Protein AF-A0A358FYM3-F1 (afdb_monomer_lite)

Radius of gyration: 35.5 Å; chains: 1; bounding box: 99×94×109 Å

Structure (mmCIF, N/CA/C/O backbone):
data_AF-A0A358FYM3-F1
#
_entry.id   AF-A0A358FYM3-F1
#
loop_
_atom_site.group_PDB
_atom_site.id
_atom_site.type_symbol
_atom_site.label_atom_id
_atom_site.label_alt_id
_atom_site.label_comp_id
_atom_site.label_asym_id
_atom_site.label_entity_id
_atom_site.label_seq_id
_atom_site.pdbx_PDB_ins_code
_atom_site.Cartn_x
_atom_site.Cartn_y
_atom_site.Cartn_z
_atom_site.occupancy
_atom_site.B_iso_or_equiv
_atom_site.auth_seq_id
_atom_site.auth_comp_id
_atom_site.auth_asym_id
_atom_site.auth_atom_id
_atom_site.pdbx_PDB_model_num
ATOM 1 N N . MET A 1 1 ? -24.409 -6.617 -35.698 1.00 30.80 1 MET A N 1
ATOM 2 C CA . MET A 1 1 ? -23.939 -7.526 -34.633 1.00 30.80 1 MET A CA 1
ATOM 3 C C . MET A 1 1 ? -22.975 -6.727 -33.771 1.00 30.80 1 MET A C 1
ATOM 5 O O . MET A 1 1 ? -22.133 -6.076 -34.364 1.00 30.80 1 MET A O 1
ATOM 9 N N . SER A 1 2 ? -23.071 -6.666 -32.446 1.00 36.19 2 SER A N 1
ATOM 10 C CA . SER A 1 2 ? -24.222 -6.951 -31.576 1.00 36.19 2 SER A CA 1
ATOM 11 C C . SER A 1 2 ? -24.085 -6.093 -30.313 1.00 36.19 2 SER A C 1
ATOM 13 O O . SER A 1 2 ? -23.016 -6.049 -29.724 1.00 36.19 2 SER A O 1
ATOM 15 N N . ASN A 1 3 ? -25.161 -5.423 -29.913 1.00 35.38 3 ASN A N 1
ATOM 16 C CA . ASN A 1 3 ? -25.304 -4.689 -28.651 1.00 35.38 3 ASN A CA 1
ATOM 17 C C . ASN A 1 3 ? -26.752 -4.978 -28.196 1.00 35.38 3 ASN A C 1
ATOM 19 O O . ASN A 1 3 ? -27.624 -5.072 -29.071 1.00 35.38 3 ASN A O 1
ATOM 23 N N . PRO A 1 4 ? -27.021 -5.213 -26.900 1.00 49.00 4 PRO A N 1
ATOM 24 C CA . PRO A 1 4 ? -27.284 -4.060 -26.042 1.00 49.00 4 PRO A CA 1
ATOM 25 C C . PRO A 1 4 ? -26.692 -4.152 -24.624 1.00 49.00 4 PRO A C 1
ATOM 27 O O . PRO A 1 4 ? -26.399 -5.223 -24.096 1.00 49.00 4 PRO A O 1
ATOM 30 N N . LYS A 1 5 ? -26.643 -2.983 -23.980 1.00 38.91 5 LYS A N 1
ATOM 31 C CA . LYS A 1 5 ? -26.497 -2.802 -22.532 1.00 38.91 5 LYS A CA 1
ATOM 32 C C . LYS A 1 5 ? -27.644 -3.461 -21.746 1.00 38.91 5 LYS A C 1
ATOM 34 O O . LYS A 1 5 ? -28.793 -3.379 -22.174 1.00 38.91 5 LYS A O 1
ATOM 39 N N . GLY A 1 6 ? -27.335 -3.870 -20.514 1.00 27.64 6 GLY A N 1
ATOM 40 C CA . GLY A 1 6 ? -28.146 -3.515 -19.342 1.00 27.64 6 GLY A CA 1
ATOM 41 C C . GLY A 1 6 ? -29.123 -4.555 -18.784 1.00 27.64 6 GLY A C 1
ATOM 42 O O . GLY A 1 6 ? -30.042 -5.000 -19.463 1.00 27.64 6 GLY A O 1
ATOM 43 N N . TRP A 1 7 ? -28.996 -4.804 -17.478 1.00 25.86 7 TRP A N 1
ATOM 44 C CA . TRP A 1 7 ? -30.126 -5.082 -16.587 1.00 25.86 7 TRP A CA 1
ATOM 45 C C . TRP A 1 7 ? -29.797 -4.542 -15.188 1.00 25.86 7 TRP A C 1
ATOM 47 O O . TRP A 1 7 ? -28.718 -4.812 -14.669 1.00 25.86 7 TRP A O 1
ATOM 57 N N . PHE A 1 8 ? -30.719 -3.791 -14.586 1.00 32.44 8 PHE A N 1
ATOM 58 C CA . PHE A 1 8 ? -30.682 -3.395 -13.175 1.00 32.44 8 PHE A CA 1
ATOM 59 C C . PHE A 1 8 ? -31.983 -3.871 -12.506 1.00 32.44 8 PHE A C 1
ATOM 61 O O . PHE A 1 8 ? -33.052 -3.725 -13.097 1.00 32.44 8 PHE A O 1
ATOM 68 N N . ASP A 1 9 ? -31.865 -4.386 -11.280 1.00 34.84 9 ASP A N 1
ATOM 69 C CA . ASP A 1 9 ? -32.939 -4.567 -10.282 1.00 34.84 9 ASP A CA 1
ATOM 70 C C . ASP A 1 9 ? -34.066 -5.623 -10.529 1.00 34.84 9 ASP A C 1
ATOM 72 O O . ASP A 1 9 ? -34.108 -6.332 -11.535 1.00 34.84 9 ASP A O 1
ATOM 76 N N . GLU A 1 10 ? -34.954 -5.719 -9.526 1.00 30.50 10 GLU A N 1
ATOM 77 C CA . GLU A 1 10 ? -36.099 -6.609 -9.251 1.00 30.50 10 GLU A CA 1
ATOM 78 C C . GLU A 1 10 ? -35.849 -7.931 -8.480 1.00 30.50 10 GLU A C 1
ATOM 80 O O . GLU A 1 10 ? -35.947 -9.051 -8.986 1.00 30.50 10 GLU A O 1
ATOM 85 N N . ARG A 1 11 ? -35.747 -7.798 -7.147 1.00 37.19 11 ARG A N 1
ATOM 86 C CA . ARG A 1 11 ? -36.521 -8.646 -6.201 1.00 37.19 11 ARG A CA 1
ATOM 87 C C . ARG A 1 11 ? -37.848 -7.919 -5.861 1.00 37.19 11 ARG A C 1
ATOM 89 O O . ARG A 1 11 ? -37.883 -6.707 -6.044 1.00 37.19 11 ARG A O 1
ATOM 96 N N . PRO A 1 12 ? -38.911 -8.557 -5.302 1.00 52.78 12 PRO A N 1
ATOM 97 C CA . PRO A 1 12 ? -39.004 -9.927 -4.773 1.00 52.78 12 PRO A CA 1
ATOM 98 C C . PRO A 1 12 ? -40.265 -10.722 -5.204 1.00 52.78 12 PRO A C 1
ATOM 100 O O . PRO A 1 12 ? -41.272 -10.154 -5.622 1.00 52.78 12 PRO A O 1
ATOM 103 N N . LYS A 1 13 ? -40.305 -12.035 -4.913 1.00 33.34 13 LYS A N 1
ATOM 104 C CA . LYS A 1 13 ? -41.575 -12.764 -4.689 1.00 33.34 13 LYS A CA 1
ATOM 105 C C . LYS A 1 13 ? -41.506 -13.673 -3.460 1.00 33.34 13 LYS A C 1
ATOM 107 O O . LYS A 1 13 ? -40.525 -14.374 -3.243 1.00 33.34 13 LYS A O 1
ATOM 112 N N . ARG A 1 14 ? -42.573 -13.632 -2.655 1.00 35.66 14 ARG A N 1
ATOM 113 C CA . ARG A 1 14 ? -42.884 -14.611 -1.601 1.00 35.66 14 ARG A CA 1
ATOM 114 C C . ARG A 1 14 ? -43.672 -15.761 -2.221 1.00 35.66 14 ARG A C 1
ATOM 116 O O . ARG A 1 14 ? -44.516 -15.496 -3.071 1.00 35.66 14 ARG A O 1
ATOM 123 N N . ASP A 1 15 ? -43.518 -16.963 -1.678 1.00 43.34 15 ASP A N 1
ATOM 124 C CA . ASP A 1 15 ? -44.561 -17.990 -1.744 1.00 43.34 15 ASP A CA 1
ATOM 125 C C . ASP A 1 15 ? -44.770 -18.639 -0.361 1.00 43.34 15 ASP A C 1
ATOM 127 O O . ASP A 1 15 ? -43.972 -18.408 0.553 1.00 43.34 15 ASP A O 1
ATOM 131 N N . LEU A 1 16 ? -45.900 -19.323 -0.144 1.00 33.16 16 LEU A N 1
ATOM 132 C CA . LEU A 1 16 ? -46.475 -19.482 1.205 1.00 33.16 16 LEU A CA 1
ATOM 133 C C . LEU A 1 16 ? -47.221 -20.821 1.426 1.00 33.16 16 LEU A C 1
ATOM 135 O O . LEU A 1 16 ? -47.953 -21.254 0.542 1.00 33.16 16 LEU A O 1
ATOM 139 N N . ARG A 1 17 ? -47.213 -21.329 2.684 1.00 35.62 17 ARG A N 1
ATOM 140 C CA . ARG A 1 17 ? -48.027 -22.461 3.245 1.00 35.62 17 ARG A CA 1
ATOM 141 C C . ARG A 1 17 ? -47.489 -23.872 2.900 1.00 35.62 17 ARG A C 1
ATOM 143 O O . ARG A 1 17 ? -46.867 -24.022 1.862 1.00 35.62 17 ARG A O 1
ATOM 150 N N . LEU A 1 18 ? -47.686 -24.967 3.662 1.00 31.86 18 LEU A N 1
ATOM 151 C CA . LEU A 1 18 ? -48.209 -25.319 5.020 1.00 31.86 18 LEU A CA 1
ATOM 152 C C . LEU A 1 18 ? -47.630 -26.738 5.354 1.00 31.86 18 LEU A C 1
ATOM 154 O O . LEU A 1 18 ? -47.221 -27.411 4.414 1.00 31.86 18 LEU A O 1
ATOM 158 N N . LEU A 1 19 ? -47.562 -27.354 6.548 1.00 29.50 19 LEU A N 1
ATOM 159 C CA . LEU A 1 19 ? -47.972 -27.145 7.960 1.00 29.50 19 LEU A CA 1
ATOM 160 C C . LEU A 1 19 ? -46.697 -27.050 8.859 1.00 29.50 19 LEU A C 1
ATOM 162 O O . LEU A 1 19 ? -45.603 -27.193 8.329 1.00 29.50 19 LEU A O 1
ATOM 166 N N . ALA A 1 20 ? -46.647 -26.725 10.164 1.00 31.91 20 ALA A N 1
ATOM 167 C CA . ALA A 1 20 ? -47.512 -26.790 11.364 1.00 31.91 20 ALA A CA 1
ATOM 168 C C . ALA A 1 20 ? -47.531 -28.128 12.153 1.00 31.91 20 ALA A C 1
ATOM 170 O O . ALA A 1 20 ? -48.030 -29.120 11.640 1.00 31.91 20 ALA A O 1
ATOM 171 N N . PHE A 1 21 ? -47.096 -28.111 13.431 1.00 29.67 21 PHE A N 1
ATOM 172 C CA . PHE A 1 21 ? -47.826 -28.684 14.589 1.00 29.67 21 PHE A CA 1
ATOM 173 C C . PHE A 1 21 ? -47.226 -28.261 15.963 1.00 29.67 21 PHE A C 1
ATOM 175 O O . PHE A 1 21 ? -46.035 -28.428 16.174 1.00 29.67 21 PHE A O 1
ATOM 182 N N . VAL A 1 22 ? -48.088 -27.736 16.859 1.00 30.08 22 VAL A N 1
ATOM 183 C CA . VAL A 1 22 ? -48.041 -27.637 18.356 1.00 30.08 22 VAL A CA 1
ATOM 184 C C . VAL A 1 22 ? -46.694 -27.289 19.052 1.00 30.08 22 VAL A C 1
ATOM 186 O O . VAL A 1 22 ? -45.746 -28.053 18.974 1.00 30.08 22 VAL A O 1
ATOM 189 N N . LEU A 1 23 ? -46.483 -26.155 19.747 1.00 31.61 23 LEU A N 1
ATOM 190 C CA . LEU A 1 23 ? -47.230 -25.421 20.805 1.00 31.61 23 LEU A CA 1
ATOM 191 C C . LEU A 1 23 ? -47.024 -25.978 22.239 1.00 31.61 23 LEU A C 1
ATOM 193 O O . LEU A 1 23 ? -47.677 -26.928 22.656 1.00 31.61 23 LEU A O 1
ATOM 197 N N . ALA A 1 24 ? -46.197 -25.286 23.031 1.00 31.64 24 ALA A N 1
ATOM 198 C CA . ALA A 1 24 ? -46.262 -25.262 24.494 1.00 31.64 24 ALA A CA 1
ATOM 199 C C . ALA A 1 24 ? -45.866 -23.858 24.984 1.00 31.64 24 ALA A C 1
ATOM 201 O O . ALA A 1 24 ? -44.855 -23.317 24.546 1.00 31.64 24 ALA A O 1
ATOM 202 N N . ALA A 1 25 ? -46.665 -23.260 25.867 1.00 33.50 25 ALA A N 1
ATOM 203 C CA . ALA A 1 25 ? -46.409 -21.943 26.450 1.00 33.50 25 ALA A CA 1
ATOM 204 C C . ALA A 1 25 ? -46.543 -22.019 27.973 1.00 33.50 25 ALA A C 1
ATOM 206 O O . ALA A 1 25 ? -47.394 -22.758 28.462 1.00 33.50 25 ALA A O 1
ATOM 207 N N . SER A 1 26 ? -45.757 -21.219 28.697 1.00 32.78 26 SER A N 1
ATOM 208 C CA . SER A 1 26 ? -46.007 -20.874 30.101 1.00 32.78 26 SER A CA 1
ATOM 209 C C . SER A 1 26 ? -45.339 -19.547 30.446 1.00 32.78 26 SER A C 1
ATOM 211 O O . SER A 1 26 ? -44.135 -19.387 30.267 1.00 32.78 26 SER A O 1
ATOM 213 N N . VAL A 1 27 ? -46.130 -18.614 30.972 1.00 36.47 27 VAL A N 1
ATOM 214 C CA . VAL A 1 27 ? -45.660 -17.389 31.630 1.00 36.47 27 VAL A CA 1
ATOM 215 C C . VAL A 1 27 ? -45.676 -17.632 33.136 1.00 36.47 27 VAL A C 1
ATOM 217 O O . VAL A 1 27 ? -46.660 -18.156 33.652 1.00 36.47 27 VAL A O 1
ATOM 220 N N . MET A 1 28 ? -44.637 -17.192 33.842 1.00 36.47 28 MET A N 1
ATOM 221 C CA . MET A 1 28 ? -44.689 -16.907 35.278 1.00 36.47 28 MET A CA 1
ATOM 222 C C . MET A 1 28 ? -43.895 -15.635 35.567 1.00 36.47 28 MET A C 1
ATOM 224 O O . MET A 1 28 ? -42.913 -15.345 34.886 1.00 36.47 28 MET A O 1
ATOM 228 N N . ALA A 1 29 ? -44.333 -14.876 36.568 1.00 35.59 29 ALA A N 1
ATOM 229 C CA . ALA A 1 29 ? -43.731 -13.611 36.969 1.00 35.59 29 ALA A CA 1
ATOM 230 C C . ALA A 1 29 ? -43.647 -13.508 38.499 1.00 35.59 29 ALA A C 1
ATOM 232 O O . ALA A 1 29 ? -44.430 -14.143 39.200 1.00 35.59 29 ALA A O 1
ATOM 233 N N . ALA A 1 30 ? -42.747 -12.635 38.963 1.00 34.44 30 ALA A N 1
ATOM 234 C CA . ALA A 1 30 ? -42.603 -12.121 40.329 1.00 34.44 30 ALA A CA 1
ATOM 235 C C . ALA A 1 30 ? -42.284 -13.115 41.468 1.00 34.44 30 ALA A C 1
ATOM 237 O O . ALA A 1 30 ? -43.064 -14.006 41.794 1.00 34.44 30 ALA A O 1
ATOM 238 N N . SER A 1 31 ? -41.211 -12.817 42.212 1.00 34.34 31 SER A N 1
ATOM 239 C CA . SER A 1 31 ? -41.289 -12.495 43.653 1.00 34.34 31 SER A CA 1
ATOM 240 C C . SER A 1 31 ? -39.957 -11.937 44.179 1.00 34.34 31 SER A C 1
ATOM 242 O O . SER A 1 31 ? -38.897 -12.230 43.632 1.00 34.34 31 SER A O 1
ATOM 244 N N . CYS A 1 32 ? -40.019 -11.133 45.243 1.00 30.45 32 CYS A N 1
ATOM 245 C CA . CYS A 1 32 ? -38.862 -10.561 45.944 1.00 30.45 32 CYS A CA 1
ATOM 246 C C . CYS A 1 32 ? -38.444 -11.427 47.150 1.00 30.45 32 CYS A C 1
ATOM 248 O O . CYS A 1 32 ? -39.310 -12.036 47.772 1.00 30.45 32 CYS A O 1
ATOM 250 N N . SER A 1 33 ? -37.155 -11.429 47.525 1.00 34.53 33 SER A N 1
ATOM 251 C CA . SER A 1 33 ? -36.652 -10.735 48.738 1.00 34.53 33 SER A CA 1
ATOM 252 C C . SER A 1 33 ? -35.224 -11.146 49.144 1.00 34.53 33 SER A C 1
ATOM 254 O O . SER A 1 33 ? -34.890 -12.321 49.230 1.00 34.53 33 SER A O 1
ATOM 256 N N . GLU A 1 34 ? -34.416 -10.124 49.436 1.00 37.81 34 GLU A N 1
ATOM 257 C CA . GLU A 1 34 ? -33.497 -9.965 50.583 1.00 37.81 34 GLU A CA 1
ATOM 258 C C . GLU A 1 34 ? -32.905 -11.203 51.306 1.00 37.81 34 GLU A C 1
ATOM 260 O O . GLU A 1 34 ? -33.630 -11.961 51.951 1.00 37.81 34 GLU A O 1
ATOM 265 N N . ARG A 1 35 ? -31.570 -11.207 51.498 1.00 36.28 35 ARG A N 1
ATOM 266 C CA . ARG A 1 35 ? -30.965 -10.776 52.789 1.00 36.28 35 ARG A CA 1
ATOM 267 C C . ARG A 1 35 ? -29.431 -10.645 52.780 1.00 36.28 35 ARG A C 1
ATOM 269 O O . ARG A 1 35 ? -28.745 -11.287 51.996 1.00 36.28 35 ARG A O 1
ATOM 276 N N . LEU A 1 36 ? -28.927 -9.815 53.703 1.00 38.59 36 LEU A N 1
ATOM 277 C CA . LEU A 1 36 ? -27.508 -9.655 54.070 1.00 38.59 36 LEU A CA 1
ATOM 278 C C . LEU A 1 36 ? -27.075 -10.733 55.099 1.00 38.59 36 LEU A C 1
ATOM 280 O O . LEU A 1 36 ? -27.934 -11.435 55.646 1.00 38.59 36 LEU A O 1
ATOM 284 N N . PRO A 1 37 ? -25.765 -10.856 55.394 1.00 52.28 37 PRO A N 1
ATOM 285 C CA . PRO A 1 37 ? -25.181 -10.087 56.516 1.00 52.28 37 PRO A CA 1
ATOM 286 C C . PRO A 1 37 ? -23.856 -9.363 56.154 1.00 52.28 37 PRO A C 1
ATOM 288 O O . PRO A 1 37 ? -23.340 -9.588 55.066 1.00 52.28 37 PRO A O 1
ATOM 291 N N . THR A 1 38 ? -23.133 -8.615 57.009 1.00 34.53 38 THR A N 1
ATOM 292 C CA . THR A 1 38 ? -23.413 -7.591 58.059 1.00 34.53 38 THR A CA 1
ATOM 293 C C . THR A 1 38 ? -22.088 -7.314 58.807 1.00 34.53 38 THR A C 1
ATOM 295 O O . THR A 1 38 ? -21.634 -8.198 59.527 1.00 34.53 38 THR A O 1
ATOM 298 N N . SER A 1 39 ? -21.504 -6.110 58.689 1.00 37.41 39 SER A N 1
ATOM 299 C CA . SER A 1 39 ? -20.574 -5.450 59.652 1.00 37.41 39 SER A CA 1
ATOM 300 C C . SER A 1 39 ? -20.305 -4.017 59.127 1.00 37.41 39 SER A C 1
ATOM 302 O O . SER A 1 39 ? -20.027 -3.904 57.939 1.00 37.41 39 SER A O 1
ATOM 304 N N . THR A 1 40 ? -20.554 -2.872 59.791 1.00 35.53 40 THR A N 1
ATOM 305 C CA . THR A 1 40 ? -19.932 -2.259 61.005 1.00 35.53 40 THR A CA 1
ATOM 306 C C . THR A 1 40 ? -18.398 -2.212 60.953 1.00 35.53 40 THR A C 1
ATOM 308 O O . THR A 1 40 ? -17.797 -3.236 60.648 1.00 35.53 40 THR A O 1
ATOM 311 N N . GLU A 1 41 ? -17.687 -1.105 61.216 1.00 38.75 41 GLU A N 1
ATOM 312 C CA . GLU A 1 41 ? -17.980 0.224 61.836 1.00 38.75 41 GLU A CA 1
ATOM 313 C C . GLU A 1 41 ? -17.889 1.393 60.790 1.00 38.75 41 GLU A C 1
ATOM 315 O O . GLU A 1 41 ? -17.578 1.116 59.638 1.00 38.75 41 GLU A O 1
ATOM 320 N N . GLN A 1 42 ? -18.260 2.684 60.955 1.00 32.59 42 GLN A N 1
ATOM 321 C CA . GLN A 1 42 ? -18.373 3.640 62.093 1.00 32.59 42 GLN A CA 1
ATOM 322 C C . GLN A 1 42 ? -16.987 4.178 62.566 1.00 32.59 42 GLN A C 1
ATOM 324 O O . GLN A 1 42 ? -16.026 3.426 62.514 1.00 32.59 42 GLN A O 1
ATOM 329 N N . VAL A 1 43 ? -16.736 5.433 62.997 1.00 33.91 43 VAL A N 1
ATOM 330 C CA . VAL A 1 43 ? -17.427 6.765 63.026 1.00 33.91 43 VAL A CA 1
ATOM 331 C C . VAL A 1 43 ? -16.302 7.840 63.252 1.00 33.91 43 VAL A C 1
ATOM 333 O O . VAL A 1 43 ? -15.194 7.436 63.590 1.00 33.91 43 VAL A O 1
ATOM 336 N N . GLU A 1 44 ? -16.357 9.173 63.067 1.00 33.22 44 GLU A N 1
ATOM 337 C CA . GLU A 1 44 ? -17.418 10.205 62.999 1.00 33.22 44 GLU A CA 1
ATOM 338 C C . GLU A 1 44 ? -17.061 11.361 61.996 1.00 33.22 44 GLU A C 1
ATOM 340 O O . GLU A 1 44 ? -16.715 11.085 60.851 1.00 33.22 44 GLU A O 1
ATOM 345 N N . SER A 1 45 ? -17.150 12.649 62.388 1.00 35.78 45 SER A N 1
ATOM 346 C CA . SER A 1 45 ? -16.803 13.879 61.634 1.00 35.78 45 SER A CA 1
ATOM 347 C C . SER A 1 45 ? -16.448 15.021 62.609 1.00 35.78 45 SER A C 1
ATOM 349 O O . SER A 1 45 ? -17.023 15.062 63.691 1.00 35.78 45 SER A O 1
ATOM 351 N N . THR A 1 46 ? -15.570 15.977 62.258 1.00 33.25 46 THR A N 1
ATOM 352 C CA . THR A 1 46 ? -15.498 17.296 62.941 1.00 33.25 46 THR A CA 1
ATOM 353 C C . THR A 1 46 ? -14.943 18.426 62.058 1.00 33.25 46 THR A C 1
ATOM 355 O O . THR A 1 46 ? -13.969 18.259 61.330 1.00 33.25 46 THR A O 1
ATOM 358 N N . THR A 1 47 ? -15.532 19.618 62.196 1.00 35.47 47 THR A N 1
ATOM 359 C CA . THR A 1 47 ? -15.022 20.922 61.719 1.00 35.47 47 THR A CA 1
ATOM 360 C C . THR A 1 47 ? -14.640 21.783 62.932 1.00 35.47 47 THR A C 1
ATOM 362 O O . THR A 1 47 ? -15.252 21.624 63.990 1.00 35.47 47 THR A O 1
ATOM 365 N N . PRO A 1 48 ? -13.684 22.720 62.806 1.00 47.91 48 PRO A N 1
ATOM 366 C CA . PRO A 1 48 ? -13.848 24.016 63.481 1.00 47.91 48 PRO A CA 1
ATOM 367 C C . PRO A 1 48 ? -13.439 25.234 62.617 1.00 47.91 48 PRO A C 1
ATOM 369 O O . PRO A 1 48 ? -13.087 25.102 61.446 1.00 47.91 48 PRO A O 1
ATOM 372 N N . THR A 1 49 ? -13.542 26.438 63.196 1.00 30.83 49 THR A N 1
ATOM 373 C CA . THR A 1 49 ? -13.926 27.663 62.469 1.00 30.83 49 THR A CA 1
ATOM 374 C C . THR A 1 49 ? -13.246 28.934 63.026 1.00 30.83 49 THR A C 1
ATOM 376 O O . THR A 1 49 ? -13.471 29.220 64.197 1.00 30.83 49 THR A O 1
ATOM 379 N N . ILE A 1 50 ? -12.569 29.739 62.171 1.00 32.31 50 ILE A N 1
ATOM 380 C CA . ILE A 1 50 ? -12.258 31.202 62.342 1.00 32.31 50 ILE A CA 1
ATOM 381 C C . ILE A 1 50 ? -11.236 31.507 63.508 1.00 32.31 50 ILE A C 1
ATOM 383 O O . ILE A 1 50 ? -11.056 30.671 64.382 1.00 32.31 50 ILE A O 1
ATOM 387 N N . GLU A 1 51 ? -10.371 32.549 63.567 1.00 32.59 51 GLU A N 1
ATOM 388 C CA . GLU A 1 51 ? -10.471 33.981 63.194 1.00 32.59 51 GLU A CA 1
ATOM 389 C C . GLU A 1 51 ? -9.126 34.736 62.905 1.00 32.59 51 GLU A C 1
ATOM 391 O O . GLU A 1 51 ? -8.134 34.559 63.604 1.00 32.59 51 GLU A O 1
ATOM 396 N N . THR A 1 52 ? -9.154 35.632 61.901 1.00 29.91 52 THR A N 1
ATOM 397 C CA . THR A 1 52 ? -8.526 36.981 61.720 1.00 29.91 52 THR A CA 1
ATOM 398 C C . THR A 1 52 ? -7.157 37.418 62.309 1.00 29.91 52 THR A C 1
ATOM 400 O O . THR A 1 52 ? -6.988 37.534 63.518 1.00 29.91 52 THR A O 1
ATOM 403 N N . THR A 1 53 ? -6.270 37.948 61.436 1.00 30.75 53 THR A N 1
ATOM 404 C CA . THR A 1 53 ? -5.640 39.319 61.448 1.00 30.75 53 THR A CA 1
ATOM 405 C C . THR A 1 53 ? -4.753 39.487 60.178 1.00 30.75 53 THR A C 1
ATOM 407 O O . THR A 1 53 ? -4.034 38.560 59.838 1.00 30.75 53 THR A O 1
ATOM 410 N N . ALA A 1 54 ? -4.913 40.477 59.276 1.00 34.22 54 ALA A N 1
ATOM 411 C CA . ALA A 1 54 ? -4.649 41.939 59.328 1.00 34.22 54 ALA A CA 1
ATOM 412 C C . ALA A 1 54 ? -3.135 42.324 59.253 1.00 34.22 54 ALA A C 1
ATOM 414 O O . ALA A 1 54 ? -2.372 41.806 60.057 1.00 34.22 54 ALA A O 1
ATOM 415 N N . ASN A 1 55 ? -2.622 43.251 58.408 1.00 33.97 55 ASN A N 1
ATOM 416 C CA . ASN A 1 55 ? -3.186 44.0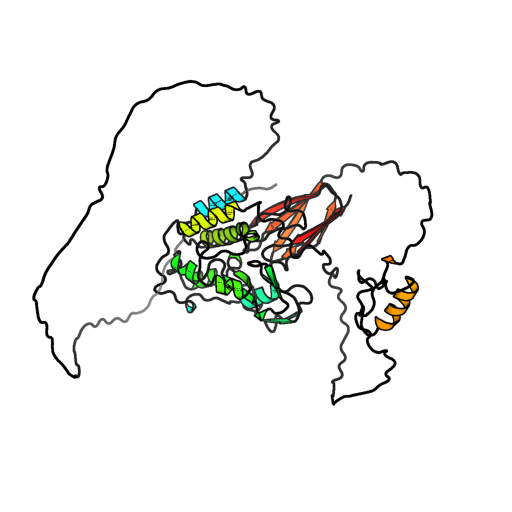61 57.297 1.00 33.97 55 ASN A CA 1
ATOM 417 C C . ASN A 1 55 ? -2.069 44.779 56.449 1.00 33.97 55 ASN A C 1
ATOM 419 O O . ASN A 1 55 ? -0.995 45.025 56.987 1.00 33.97 55 ASN A O 1
ATOM 423 N N . MET A 1 56 ? -2.390 45.239 55.219 1.00 34.66 56 MET A N 1
ATOM 424 C CA . MET A 1 56 ? -1.683 46.233 54.345 1.00 34.66 56 MET A CA 1
ATOM 425 C C . MET A 1 56 ? -0.305 45.856 53.711 1.00 34.66 56 MET A C 1
ATOM 427 O O . MET A 1 56 ? 0.378 44.977 54.216 1.00 34.66 56 MET A O 1
ATOM 431 N N . THR A 1 57 ? 0.172 46.444 52.585 1.00 32.19 57 THR A N 1
ATOM 432 C CA . THR A 1 57 ? -0.229 47.684 51.846 1.00 32.19 57 THR A CA 1
ATOM 433 C C . THR A 1 57 ? 0.123 47.662 50.332 1.00 32.19 57 THR A C 1
ATOM 435 O O . THR A 1 57 ? 1.185 47.154 49.995 1.00 32.19 57 THR A O 1
ATOM 438 N N . GLY A 1 58 ? -0.668 48.349 49.480 1.00 29.89 58 GLY A N 1
ATOM 439 C CA . GLY A 1 58 ? -0.303 48.898 48.141 1.00 29.89 58 GLY A CA 1
ATOM 440 C C . GLY A 1 58 ? -0.336 47.914 46.950 1.00 29.89 58 GLY A C 1
ATOM 441 O O . GLY A 1 58 ? 0.356 46.907 46.987 1.00 29.89 58 GLY A O 1
ATOM 442 N N . SER A 1 59 ? -1.219 48.050 45.946 1.00 33.09 59 SER A N 1
ATOM 443 C CA . SER A 1 59 ? -1.321 49.073 44.862 1.00 33.09 59 SER A CA 1
ATOM 444 C C . SER A 1 59 ? -0.294 48.883 43.720 1.00 33.09 59 SER A C 1
ATOM 446 O O . SER A 1 59 ? 0.870 48.630 43.998 1.00 33.09 59 SER A O 1
ATOM 448 N N . GLU A 1 60 ? -0.643 49.003 42.426 1.00 37.34 60 GLU A N 1
ATOM 449 C CA . GLU A 1 60 ? -1.869 49.579 41.826 1.00 37.34 60 GLU A CA 1
ATOM 450 C C . GLU A 1 60 ? -2.193 49.019 40.410 1.00 37.34 60 GLU A C 1
ATOM 452 O O . GLU A 1 60 ? -1.276 48.774 39.637 1.00 37.34 60 GLU A O 1
ATOM 457 N N . THR A 1 61 ? -3.497 48.867 40.099 1.00 33.19 61 THR A N 1
ATOM 458 C CA . THR A 1 61 ? -4.220 49.119 38.807 1.00 33.19 61 THR A CA 1
ATOM 459 C C . THR A 1 61 ? -3.649 48.752 37.422 1.00 33.19 61 THR A C 1
ATOM 461 O O . THR A 1 61 ? -2.491 49.017 37.136 1.00 33.19 61 THR A O 1
ATOM 464 N N . THR A 1 62 ? -4.442 48.398 36.395 1.00 31.61 62 THR A N 1
ATOM 465 C CA . THR A 1 62 ? -5.769 47.735 36.213 1.00 31.61 62 THR A CA 1
ATOM 466 C C . THR A 1 62 ? -5.939 47.498 34.700 1.00 31.61 62 THR A C 1
ATOM 468 O O . THR A 1 62 ? -5.379 48.252 33.906 1.00 31.61 62 THR A O 1
ATOM 471 N N . ALA A 1 63 ? -6.765 46.531 34.292 1.00 38.56 63 ALA A N 1
ATOM 472 C CA . ALA A 1 63 ? -7.239 46.398 32.909 1.00 38.56 63 ALA A CA 1
ATOM 473 C C . ALA A 1 63 ? -8.671 46.947 32.737 1.00 38.56 63 ALA A C 1
ATOM 475 O O . ALA A 1 63 ? -9.422 46.992 33.708 1.00 38.56 63 ALA A O 1
ATOM 476 N N . VAL A 1 64 ? -9.030 47.298 31.498 1.00 31.66 64 VAL A N 1
ATOM 477 C CA . VAL A 1 64 ? -10.371 47.195 30.872 1.00 31.66 64 VAL A CA 1
ATOM 478 C C . VAL A 1 64 ? -10.111 47.045 29.358 1.00 31.66 64 VAL A C 1
ATOM 480 O O . VAL A 1 64 ? -9.242 47.750 28.849 1.00 31.66 64 VAL A O 1
ATOM 483 N N . GLU A 1 65 ? -10.593 46.044 28.613 1.00 35.16 65 GLU A N 1
ATOM 484 C CA . GLU A 1 65 ? -11.957 45.505 28.384 1.00 35.16 65 GLU A CA 1
ATOM 485 C C . GLU A 1 65 ? -12.644 46.172 27.161 1.00 35.16 65 GLU A C 1
ATOM 487 O O . GLU A 1 65 ? -12.165 47.193 26.668 1.00 35.16 65 GLU A O 1
ATOM 492 N N . ALA A 1 66 ? -13.638 45.512 26.553 1.00 32.25 66 ALA A N 1
ATOM 493 C CA . ALA A 1 66 ? -13.922 45.585 25.106 1.00 32.25 66 ALA A CA 1
ATOM 494 C C . ALA A 1 66 ? -15.367 46.007 24.742 1.00 32.25 66 ALA A C 1
ATOM 496 O O . ALA A 1 66 ? -16.199 46.108 25.638 1.00 32.25 66 ALA A O 1
ATOM 497 N N . ALA A 1 67 ? -15.647 46.204 23.434 1.00 31.64 67 ALA A N 1
ATOM 498 C CA . ALA A 1 67 ? -16.833 45.710 22.681 1.00 31.64 67 ALA A CA 1
ATOM 499 C C . ALA A 1 67 ? -17.286 46.593 21.477 1.00 31.64 67 ALA A C 1
ATOM 501 O O . ALA A 1 67 ? -17.357 47.812 21.573 1.00 31.64 67 ALA A O 1
ATOM 502 N N . GLU A 1 68 ? -17.647 45.901 20.383 1.00 31.12 68 GLU A N 1
ATOM 503 C CA . GLU A 1 68 ? -18.797 46.108 19.463 1.00 31.12 68 GLU A CA 1
ATOM 504 C C . GLU A 1 68 ? -19.015 47.366 18.558 1.00 31.12 68 GLU A C 1
ATOM 506 O O . GLU A 1 68 ? -19.433 48.432 18.994 1.00 31.12 68 GLU A O 1
ATOM 511 N N . SER A 1 69 ? -18.948 47.085 17.239 1.00 28.56 69 SER A N 1
ATOM 512 C CA . SER A 1 69 ? -20.005 47.255 16.200 1.00 28.56 69 SER A CA 1
ATOM 513 C C . SER A 1 69 ? -20.125 48.472 15.240 1.00 28.56 69 SER A C 1
ATOM 515 O O . SER A 1 69 ? -19.870 49.626 15.564 1.00 28.56 69 SER A O 1
ATOM 517 N N . ASP A 1 70 ? -20.616 48.107 14.041 1.00 31.80 70 ASP A N 1
ATOM 518 C CA . ASP A 1 70 ? -21.418 48.817 13.019 1.00 31.80 70 ASP A CA 1
ATOM 519 C C . ASP A 1 70 ? -20.882 49.939 12.083 1.00 31.80 70 ASP A C 1
ATOM 521 O O . ASP A 1 70 ? -21.075 51.132 12.300 1.00 31.80 70 ASP A O 1
ATOM 525 N N . SER A 1 71 ? -20.548 49.491 10.859 1.00 29.52 71 SER A N 1
ATOM 526 C CA . SER A 1 71 ? -21.241 49.860 9.592 1.00 29.52 71 SER A CA 1
ATOM 527 C C . SER A 1 71 ? -20.833 51.084 8.725 1.00 29.52 71 SER A C 1
ATOM 529 O O . SER A 1 71 ? -20.481 52.158 9.195 1.00 29.52 71 SER A O 1
ATOM 531 N N . GLU A 1 72 ? -20.943 50.851 7.405 1.00 33.16 72 GLU A N 1
ATOM 532 C CA . GLU A 1 72 ? -21.083 51.755 6.239 1.00 33.16 72 GLU A CA 1
ATOM 533 C C . GLU A 1 72 ? -20.290 53.080 6.119 1.00 33.16 72 GLU A C 1
ATOM 535 O O . GLU A 1 72 ? -20.643 54.115 6.678 1.00 33.16 72 GLU A O 1
ATOM 540 N N . THR A 1 73 ? -19.406 53.153 5.111 1.00 30.81 73 THR A N 1
ATOM 541 C CA . THR A 1 73 ? -19.733 53.838 3.831 1.00 30.81 73 THR A CA 1
ATOM 542 C C . THR A 1 73 ? -18.707 53.523 2.731 1.00 30.81 73 THR A C 1
ATOM 544 O O . THR A 1 73 ? -17.594 53.087 3.011 1.00 30.81 73 THR A O 1
ATOM 547 N N . ALA A 1 74 ? -19.086 53.711 1.463 1.00 33.19 74 ALA A N 1
ATOM 548 C CA . ALA A 1 74 ? -18.264 53.377 0.297 1.00 33.19 74 ALA A CA 1
ATOM 549 C C . ALA A 1 74 ? -17.615 54.607 -0.361 1.00 33.19 74 ALA A C 1
ATOM 551 O O . ALA A 1 74 ? -18.177 55.702 -0.330 1.00 33.19 74 ALA A O 1
ATOM 552 N N . ASN A 1 75 ? -16.515 54.394 -1.091 1.00 30.70 75 ASN A N 1
ATOM 553 C CA . ASN A 1 75 ? -16.264 55.131 -2.330 1.00 30.70 75 ASN A CA 1
ATOM 554 C C . ASN A 1 75 ? -15.534 54.248 -3.362 1.00 30.70 75 ASN A C 1
ATOM 556 O O . ASN A 1 75 ? -14.932 53.238 -3.007 1.00 30.70 75 ASN A O 1
ATOM 560 N N . SER A 1 76 ? -15.623 54.627 -4.635 1.00 29.52 76 SER A N 1
ATOM 561 C CA . SER A 1 76 ? -15.088 53.902 -5.793 1.00 29.52 76 SER A CA 1
ATOM 562 C C . SER A 1 76 ? -13.913 54.651 -6.418 1.00 29.52 76 SER A C 1
ATOM 564 O O . SER A 1 76 ? -13.961 55.878 -6.479 1.00 29.52 76 SER A O 1
ATOM 566 N N . GLU A 1 77 ? -12.929 53.933 -6.971 1.00 33.94 77 GLU A N 1
ATOM 567 C CA . GLU A 1 77 ? -12.217 54.425 -8.154 1.00 33.94 77 GLU A CA 1
ATOM 568 C C . GLU A 1 77 ? -11.626 53.300 -9.030 1.00 33.94 77 GLU A C 1
ATOM 570 O O . GLU A 1 77 ? -11.356 52.186 -8.588 1.00 33.94 77 GLU A O 1
ATOM 575 N N . THR A 1 78 ? -11.495 53.637 -10.311 1.00 29.47 78 THR A N 1
ATOM 576 C CA . THR A 1 78 ? -10.973 52.892 -11.474 1.00 29.47 78 THR A CA 1
ATOM 577 C C . THR A 1 78 ? -9.679 52.090 -11.240 1.00 29.47 78 THR A C 1
ATOM 579 O O . THR A 1 78 ? -8.841 52.497 -10.447 1.00 29.47 78 THR A O 1
ATOM 582 N N . GLY A 1 79 ? -9.367 51.010 -11.967 1.00 27.80 79 GLY A N 1
ATOM 583 C CA . GLY A 1 79 ? -9.933 50.519 -13.233 1.00 27.80 79 GLY A CA 1
ATOM 584 C C . GLY A 1 79 ? -8.952 50.689 -14.405 1.00 27.80 79 GLY A C 1
ATOM 585 O O . GLY A 1 79 ? -8.735 51.811 -14.850 1.00 27.80 79 GLY A O 1
ATOM 586 N N . SER A 1 80 ? -8.402 49.579 -14.913 1.00 30.19 80 SER A N 1
ATOM 587 C CA . SER A 1 80 ? -7.589 49.514 -16.141 1.00 30.19 80 SER A CA 1
ATOM 588 C C . SER A 1 80 ? -7.738 48.140 -16.793 1.00 30.19 80 SER A C 1
ATOM 590 O O . SER A 1 80 ? -7.388 47.127 -16.191 1.00 30.19 80 SER A O 1
ATOM 592 N N . GLU A 1 81 ? -8.236 48.106 -18.026 1.00 33.09 81 GLU A N 1
ATOM 593 C CA . GLU A 1 81 ? -8.237 46.906 -18.865 1.00 33.09 81 GLU A CA 1
ATOM 594 C C . GLU A 1 81 ? -6.818 46.615 -19.387 1.00 33.09 81 GLU A C 1
ATOM 596 O O . GLU A 1 81 ? -6.049 47.536 -19.667 1.00 33.09 81 GLU A O 1
ATOM 601 N N . SER A 1 82 ? -6.490 45.339 -19.598 1.00 29.92 82 SER A N 1
ATOM 602 C CA . SER A 1 82 ? -5.391 44.931 -20.479 1.00 29.92 82 SER A CA 1
ATOM 603 C C . SER A 1 82 ? -5.904 43.874 -21.454 1.00 29.92 82 SER A C 1
ATOM 605 O O . SER A 1 82 ? -6.757 43.056 -21.109 1.00 29.92 82 SER A O 1
ATOM 607 N N . SER A 1 83 ? -5.463 43.951 -22.706 1.00 29.84 83 SER A N 1
ATOM 608 C CA . SER A 1 83 ? -6.180 43.373 -23.843 1.00 29.84 83 SER A CA 1
ATOM 609 C C . SER A 1 83 ? -5.971 41.870 -24.014 1.00 29.84 83 SER A C 1
ATOM 611 O O . SER A 1 83 ? -4.839 41.415 -24.180 1.00 29.84 83 SER A O 1
ATOM 613 N N . LEU A 1 84 ? -7.072 41.127 -24.145 1.00 31.61 84 LEU A N 1
ATOM 614 C CA . LEU A 1 84 ? -7.064 39.812 -24.786 1.00 31.61 84 LEU A CA 1
ATOM 615 C C . LEU A 1 84 ? -6.723 39.936 -26.280 1.00 31.61 84 LEU A C 1
ATOM 617 O O . LEU A 1 84 ? -7.146 40.871 -26.963 1.00 31.61 84 LEU A O 1
ATOM 621 N N . SER A 1 85 ? -6.037 38.934 -26.822 1.00 31.19 85 SER A N 1
ATOM 622 C CA . SER A 1 85 ? -6.103 38.581 -28.244 1.00 31.19 85 SER A CA 1
ATOM 623 C C . SER A 1 85 ? -5.923 37.065 -28.386 1.00 31.19 85 SER A C 1
ATOM 625 O O . SER A 1 85 ? -5.060 36.507 -27.708 1.00 31.19 85 SER A O 1
ATOM 627 N N . PRO A 1 86 ? -6.757 36.372 -29.183 1.00 39.59 86 PRO A N 1
ATOM 628 C CA . PRO A 1 86 ? -6.890 34.923 -29.085 1.00 39.59 86 PRO A CA 1
ATOM 629 C C . PRO A 1 86 ? -5.972 34.185 -30.061 1.00 39.59 86 PRO A C 1
ATOM 631 O O . PRO A 1 86 ? -6.003 34.458 -31.259 1.00 39.59 86 PRO A O 1
ATOM 634 N N . ASN A 1 87 ? -5.229 33.191 -29.569 1.00 29.73 87 ASN A N 1
ATOM 635 C CA . ASN A 1 87 ? -4.707 32.109 -30.409 1.00 29.73 87 ASN A CA 1
ATOM 636 C C . ASN A 1 87 ? -4.430 30.828 -29.598 1.00 29.73 87 ASN A C 1
ATOM 638 O O . ASN A 1 87 ? -3.322 30.296 -29.624 1.00 29.73 87 ASN A O 1
ATOM 642 N N . ALA A 1 88 ? -5.437 30.354 -28.861 1.00 31.36 88 ALA A N 1
ATOM 643 C CA . ALA A 1 88 ? -5.446 28.984 -28.358 1.00 31.36 88 ALA A CA 1
ATOM 644 C C . ALA A 1 88 ? -5.900 28.053 -29.493 1.00 31.36 88 ALA A C 1
ATOM 646 O O . ALA A 1 88 ? -7.017 28.202 -29.998 1.00 31.36 88 ALA A O 1
ATOM 647 N N . SER A 1 89 ? -5.039 27.121 -29.903 1.00 29.64 89 SER A N 1
ATOM 648 C CA . SER A 1 89 ? -5.486 25.945 -30.653 1.00 29.64 89 SER A CA 1
ATOM 649 C C . SER A 1 89 ? -6.381 25.114 -29.739 1.00 29.64 89 SER A C 1
ATOM 651 O O . SER A 1 89 ? -6.024 24.868 -28.590 1.00 29.64 89 SER A O 1
ATOM 653 N N . LEU A 1 90 ? -7.549 24.709 -30.235 1.00 38.16 90 LEU A N 1
ATOM 654 C CA . LEU A 1 90 ? -8.421 23.765 -29.539 1.00 38.16 90 LEU A CA 1
ATOM 655 C C . LEU A 1 90 ? -7.995 22.346 -29.915 1.00 38.16 90 LEU A C 1
ATOM 657 O O . LEU A 1 90 ? -8.623 21.704 -30.758 1.00 38.16 90 LEU A O 1
ATOM 661 N N . ASP A 1 91 ? -6.893 21.903 -29.319 1.00 35.34 91 ASP A N 1
ATOM 662 C CA . ASP A 1 91 ? -6.500 20.498 -29.312 1.00 35.34 91 ASP A CA 1
ATOM 663 C C . ASP A 1 91 ? -7.280 19.770 -28.194 1.00 35.34 91 ASP A C 1
ATOM 665 O O . ASP A 1 91 ? -7.684 20.381 -27.203 1.00 35.34 91 ASP A O 1
ATOM 669 N N . ASN A 1 92 ? -7.628 18.498 -28.409 1.00 38.69 92 ASN A N 1
ATOM 670 C CA . ASN A 1 92 ? -8.748 17.869 -27.695 1.00 38.69 92 ASN A CA 1
ATOM 671 C C . ASN A 1 92 ? -8.346 17.272 -26.337 1.00 38.69 92 ASN A C 1
ATOM 673 O O . ASN A 1 92 ? -7.911 16.124 -26.276 1.00 38.69 92 ASN A O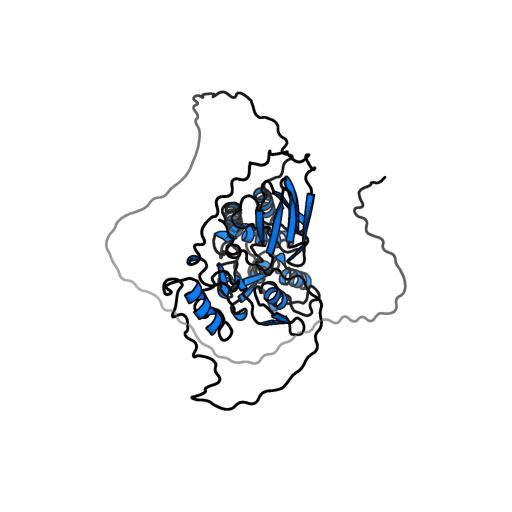 1
ATOM 677 N N . GLU A 1 93 ? -8.600 18.001 -25.253 1.00 36.41 93 GLU A N 1
ATOM 678 C CA . GLU A 1 93 ? -8.722 17.424 -23.909 1.00 36.41 93 GLU A CA 1
ATOM 679 C C . GLU A 1 93 ? -10.189 17.025 -23.656 1.00 36.41 93 GLU A C 1
ATOM 681 O O . GLU A 1 93 ? -11.023 17.845 -23.265 1.00 36.41 93 GLU A O 1
ATOM 686 N N . GLU A 1 94 ? -10.534 15.752 -23.891 1.00 38.41 94 GLU A N 1
ATOM 687 C CA . GLU A 1 94 ? -11.725 15.169 -23.258 1.00 38.41 94 GLU A CA 1
ATOM 688 C C . GLU A 1 94 ? -11.409 15.002 -21.766 1.00 38.41 94 GLU A C 1
ATOM 690 O O . GLU A 1 94 ? -10.498 14.265 -21.400 1.00 38.41 94 GLU A O 1
ATOM 695 N N . GLY A 1 95 ? -12.106 15.764 -20.919 1.00 39.59 95 GLY A N 1
ATOM 696 C CA . GLY A 1 95 ? -11.631 16.100 -19.576 1.00 39.59 95 GLY A CA 1
ATOM 697 C C . GLY A 1 95 ? -11.393 14.914 -18.640 1.00 39.59 95 GLY A C 1
ATOM 698 O O . GLY A 1 95 ? -12.329 14.424 -18.006 1.00 39.59 95 GLY A O 1
ATOM 699 N N . GLN A 1 96 ? -10.122 14.548 -18.462 1.00 43.72 96 GLN A N 1
ATOM 700 C CA . GLN A 1 96 ? -9.650 13.984 -17.203 1.00 43.72 96 GLN A CA 1
ATOM 701 C C . GLN A 1 96 ? -9.675 15.093 -16.145 1.00 43.72 96 GLN A C 1
ATOM 703 O O . GLN A 1 96 ? -8.959 16.085 -16.259 1.00 43.72 96 GLN A O 1
ATOM 708 N N . ILE A 1 97 ? -10.504 14.909 -15.117 1.00 58.28 97 ILE A N 1
ATOM 709 C CA . ILE A 1 97 ? -10.266 15.528 -13.807 1.00 58.28 97 ILE A CA 1
ATOM 710 C C . ILE A 1 97 ? -8.891 15.081 -13.297 1.00 58.28 97 ILE A C 1
ATOM 712 O O . ILE A 1 97 ? -8.484 13.945 -13.556 1.00 58.28 97 ILE A O 1
ATOM 716 N N . ASP A 1 98 ? -8.180 15.960 -12.589 1.00 72.56 98 ASP A N 1
ATOM 717 C CA . ASP A 1 98 ? -6.893 15.613 -11.974 1.00 72.56 98 ASP A CA 1
ATOM 718 C C . ASP A 1 98 ? -7.097 14.417 -11.025 1.00 72.56 98 ASP A C 1
ATOM 720 O O . ASP A 1 98 ? -8.081 14.354 -10.280 1.00 72.56 98 ASP A O 1
ATOM 724 N N . GLU A 1 99 ? -6.170 13.455 -11.035 1.00 72.06 99 GLU A N 1
ATOM 725 C CA . GLU A 1 99 ? -6.200 12.338 -10.089 1.00 72.06 99 GLU A CA 1
ATOM 726 C C . GLU A 1 99 ? -6.263 12.860 -8.645 1.00 72.06 99 GLU A C 1
ATOM 728 O O . GLU A 1 99 ? -6.982 12.302 -7.820 1.00 72.06 99 GLU A O 1
ATOM 733 N N . THR A 1 100 ? -5.570 13.965 -8.354 1.00 75.31 100 THR A N 1
ATOM 734 C CA . THR A 1 100 ? -5.572 14.643 -7.050 1.00 75.31 100 THR A CA 1
ATOM 735 C C . THR A 1 100 ? -6.935 15.259 -6.724 1.00 75.31 100 THR A C 1
ATOM 737 O O . THR A 1 100 ? -7.430 15.084 -5.612 1.00 75.31 100 THR A O 1
ATOM 740 N N . GLU A 1 101 ? -7.585 15.910 -7.695 1.00 82.56 101 GLU A N 1
ATOM 741 C CA . GLU A 1 101 ? -8.940 16.466 -7.556 1.00 82.56 101 GLU A CA 1
ATOM 742 C C . GLU A 1 101 ? -9.966 15.359 -7.261 1.00 82.56 101 GLU A C 1
ATOM 744 O O . GLU A 1 101 ? -10.778 15.501 -6.347 1.00 82.56 101 GLU A O 1
ATOM 749 N N . ARG A 1 102 ? -9.870 14.204 -7.939 1.00 85.00 102 ARG A N 1
ATOM 750 C CA . ARG A 1 102 ? -10.702 13.022 -7.646 1.00 85.00 102 ARG A CA 1
ATOM 751 C C . ARG A 1 102 ? -10.547 12.550 -6.197 1.00 85.00 102 ARG A C 1
ATOM 753 O O . ARG A 1 102 ? -11.539 12.180 -5.570 1.00 85.00 102 ARG A O 1
ATOM 760 N N . TRP A 1 103 ? -9.329 12.549 -5.655 1.00 88.81 103 TRP A N 1
ATOM 761 C CA . TRP A 1 103 ? -9.087 12.131 -4.271 1.00 88.81 103 TRP A CA 1
ATOM 762 C C . TRP A 1 103 ? -9.597 13.149 -3.247 1.00 88.81 103 TRP A C 1
ATOM 764 O O . TRP A 1 103 ? -10.197 12.738 -2.256 1.00 88.81 103 TRP A O 1
ATOM 774 N N . LEU A 1 104 ? -9.461 14.450 -3.517 1.00 91.69 104 LEU A N 1
ATOM 775 C CA . LEU A 1 104 ? -10.053 15.508 -2.690 1.00 91.69 104 LEU A CA 1
ATOM 776 C C . LEU A 1 104 ? -11.590 15.425 -2.684 1.00 91.69 104 LEU A C 1
ATOM 778 O O . LEU A 1 104 ? -12.185 15.373 -1.614 1.00 91.69 104 LEU A O 1
ATOM 782 N N . MET A 1 105 ? -12.234 15.252 -3.845 1.00 92.25 105 MET A N 1
ATOM 783 C CA . MET A 1 105 ? -13.684 14.993 -3.934 1.00 92.25 105 MET A CA 1
ATOM 784 C C . MET A 1 105 ? -14.119 13.706 -3.209 1.00 92.25 105 MET A C 1
ATOM 786 O O . MET A 1 105 ? -15.274 13.582 -2.803 1.00 92.25 105 MET A O 1
ATOM 790 N N . THR A 1 106 ? -13.218 12.729 -3.054 1.00 94.12 106 THR A N 1
ATOM 791 C CA . THR A 1 106 ? -13.494 11.494 -2.301 1.00 94.12 106 THR A CA 1
ATOM 792 C C . THR A 1 106 ? -13.400 11.734 -0.792 1.00 94.12 106 THR A C 1
ATOM 794 O O . THR A 1 106 ? -14.238 11.226 -0.050 1.00 94.12 106 THR A O 1
ATOM 797 N N . LEU A 1 107 ? -12.439 12.550 -0.343 1.00 96.88 107 LEU A N 1
ATOM 798 C CA . LEU A 1 107 ? -12.312 13.015 1.043 1.00 96.88 107 LEU A CA 1
ATOM 799 C C . LEU A 1 107 ? -13.511 13.889 1.458 1.00 96.88 107 LEU A C 1
ATOM 801 O O . LEU A 1 107 ? -14.121 13.629 2.490 1.00 96.88 107 LEU A O 1
ATOM 805 N N . GLU A 1 108 ? -13.924 14.846 0.618 1.00 96.75 108 GLU A N 1
ATOM 806 C CA . GLU A 1 108 ? -15.133 15.671 0.812 1.00 96.75 108 GLU A CA 1
ATOM 807 C C . GLU A 1 108 ? -16.436 14.849 0.904 1.00 96.75 108 GLU A C 1
ATOM 809 O O . GLU A 1 108 ? -17.441 15.330 1.430 1.00 96.75 108 GLU A O 1
ATOM 814 N N . ALA A 1 109 ? -16.441 13.616 0.388 1.00 97.44 109 ALA A N 1
ATOM 815 C CA . ALA A 1 109 ? -17.589 12.712 0.430 1.00 97.44 109 ALA A CA 1
ATOM 816 C C . ALA A 1 109 ? -17.639 11.815 1.686 1.00 97.44 109 ALA A C 1
ATOM 818 O O . ALA A 1 109 ? -18.594 11.046 1.838 1.00 97.44 109 ALA A O 1
ATOM 819 N N . ILE A 1 110 ? -16.642 11.891 2.575 1.00 98.38 110 ILE A N 1
ATOM 820 C CA . ILE A 1 110 ? -16.626 11.188 3.866 1.00 98.38 110 ILE A CA 1
ATOM 821 C C . ILE A 1 110 ? -17.405 12.004 4.918 1.00 98.38 110 ILE A C 1
ATOM 823 O O . ILE A 1 110 ? -17.428 13.233 4.888 1.00 98.38 110 ILE A O 1
ATOM 827 N N . SER A 1 111 ? -18.066 11.322 5.863 1.00 98.25 111 SER A N 1
ATOM 828 C CA . SER A 1 111 ? -18.712 11.965 7.018 1.00 98.25 111 SER A CA 1
ATOM 829 C C . SER A 1 111 ? -17.688 12.732 7.862 1.00 98.25 111 SER A C 1
ATOM 831 O O . SER A 1 111 ? -16.791 12.113 8.432 1.00 98.25 111 SER A O 1
ATOM 833 N N . LEU A 1 112 ? -17.869 14.045 8.008 1.00 98.19 112 LEU A N 1
ATOM 834 C CA . LEU A 1 112 ? -17.136 14.866 8.973 1.00 98.19 112 LEU A CA 1
ATOM 835 C C . LEU A 1 112 ? -17.835 14.790 10.345 1.00 98.19 112 LEU A C 1
ATOM 837 O O . LEU A 1 112 ? -18.840 15.469 10.573 1.00 98.19 112 LEU A O 1
ATOM 841 N N . GLU A 1 113 ? -17.344 13.928 11.237 1.00 97.88 113 GLU A N 1
ATOM 842 C CA . GLU A 1 113 ? -17.924 13.647 12.559 1.00 97.88 113 GLU A CA 1
ATOM 843 C C . GLU A 1 113 ? -16.812 13.382 13.594 1.00 97.88 113 GLU A C 1
ATOM 845 O O . GLU A 1 113 ? -15.926 12.567 13.349 1.00 97.88 113 GLU A O 1
ATOM 850 N N . GLU A 1 114 ? -16.891 14.037 14.761 1.00 97.19 114 GLU A N 1
ATOM 851 C CA . GLU A 1 114 ? -15.957 13.871 15.894 1.00 97.19 114 GLU A CA 1
ATOM 852 C C . GLU A 1 114 ? -15.807 12.391 16.318 1.00 97.19 114 GLU A C 1
ATOM 854 O O . GLU A 1 114 ? -16.808 11.661 16.373 1.00 97.19 114 GLU A O 1
ATOM 859 N N . GLU A 1 115 ? -14.591 11.970 16.701 1.00 94.06 115 GLU A N 1
ATOM 860 C CA . GLU A 1 115 ? -14.323 10.615 17.215 1.00 94.06 115 GLU A CA 1
ATOM 861 C C . GLU A 1 115 ? -15.318 10.207 18.318 1.00 94.06 115 GLU A C 1
ATOM 863 O O . GLU A 1 115 ? -15.547 10.918 19.305 1.00 94.06 115 GLU A O 1
ATOM 868 N N . GLN A 1 116 ? -15.902 9.013 18.190 1.00 93.44 116 GLN A N 1
ATOM 869 C CA . GLN A 1 116 ? -16.758 8.463 19.236 1.00 93.44 116 GLN A CA 1
ATOM 870 C C . GLN A 1 116 ? -15.909 7.856 20.363 1.00 93.44 116 GLN A C 1
ATOM 872 O O . GLN A 1 116 ? -14.913 7.196 20.089 1.00 93.44 116 GLN A O 1
ATOM 877 N N . PRO A 1 117 ? -16.295 7.988 21.648 1.00 91.81 117 PRO A N 1
ATOM 878 C CA . PRO A 1 117 ? -15.461 7.502 22.743 1.00 91.81 117 PRO A CA 1
ATOM 879 C C . PRO A 1 117 ? -15.154 5.994 22.665 1.00 91.81 117 PRO A C 1
ATOM 881 O O . PRO A 1 117 ? -16.074 5.176 22.756 1.00 91.81 117 PRO A O 1
ATOM 884 N N . ARG A 1 118 ? -13.856 5.634 22.681 1.00 94.31 118 ARG A N 1
ATOM 885 C CA . ARG A 1 118 ? -13.272 4.263 22.729 1.00 94.31 118 ARG A CA 1
ATOM 886 C C . ARG A 1 118 ? -13.781 3.339 23.853 1.00 94.31 118 ARG A C 1
ATOM 888 O O . ARG A 1 118 ? -13.339 2.201 24.013 1.00 94.31 118 ARG A O 1
ATOM 895 N N . SER A 1 119 ? -14.730 3.799 24.668 1.00 93.94 119 SER A N 1
ATOM 896 C CA . SER A 1 119 ? -15.444 3.006 25.665 1.00 93.94 119 SER A CA 1
ATOM 897 C C . SER A 1 119 ? -16.196 1.834 25.026 1.00 93.94 119 SER A C 1
ATOM 899 O O . SER A 1 119 ? -17.132 2.027 24.257 1.00 93.94 119 SER A O 1
ATOM 901 N N . GLY A 1 120 ? -15.819 0.609 25.398 1.00 91.81 120 GLY A N 1
ATOM 902 C CA . GLY A 1 120 ? -16.397 -0.615 24.836 1.00 91.81 120 GLY A CA 1
ATOM 903 C C . GLY A 1 120 ? -15.602 -1.218 23.676 1.00 91.81 120 GLY A C 1
ATOM 904 O O . GLY A 1 120 ? -15.966 -2.305 23.225 1.00 91.81 120 GLY A O 1
ATOM 905 N N . TYR A 1 121 ? -14.503 -0.586 23.247 1.00 97.00 121 TYR A N 1
ATOM 906 C CA . TYR A 1 121 ? -13.561 -1.209 22.323 1.00 97.00 121 TYR A CA 1
ATOM 907 C C . TYR A 1 121 ? -12.950 -2.478 22.936 1.00 97.00 121 TYR A C 1
ATOM 909 O O . TYR A 1 121 ? -12.438 -2.481 24.056 1.00 97.00 121 TYR A O 1
ATOM 917 N N . ASP A 1 122 ? -12.999 -3.555 22.159 1.00 95.56 122 ASP A N 1
ATOM 918 C CA . ASP A 1 122 ? -12.365 -4.840 22.428 1.00 95.56 122 ASP A CA 1
ATOM 919 C C . ASP A 1 122 ? -11.744 -5.334 21.117 1.00 95.56 122 ASP A C 1
ATOM 921 O O . ASP A 1 122 ? -12.465 -5.561 20.137 1.00 95.56 122 ASP A O 1
ATOM 925 N N . ARG A 1 123 ? -10.417 -5.506 21.089 1.00 94.12 123 ARG A N 1
ATOM 926 C CA . ARG A 1 123 ? -9.683 -5.952 19.896 1.00 94.12 123 ARG A CA 1
ATOM 927 C C . ARG A 1 123 ? -10.050 -7.387 19.496 1.00 94.12 123 ARG A C 1
ATOM 929 O O . ARG A 1 123 ? -10.078 -7.682 18.303 1.00 94.12 123 ARG A O 1
ATOM 936 N N . ASP A 1 124 ? -10.429 -8.251 20.440 1.00 93.94 124 ASP A N 1
ATOM 937 C CA . ASP A 1 124 ? -10.845 -9.632 20.142 1.00 93.94 124 ASP A CA 1
ATOM 938 C C . ASP A 1 124 ? -12.239 -9.691 19.476 1.00 93.94 124 ASP A C 1
ATOM 940 O O . ASP A 1 124 ? -12.603 -10.690 18.840 1.00 93.94 124 ASP A O 1
ATOM 944 N N . SER A 1 125 ? -13.002 -8.588 19.524 1.00 94.12 125 SER A N 1
ATOM 945 C CA . SER A 1 125 ? -14.241 -8.416 18.752 1.00 94.12 125 SER A CA 1
ATOM 946 C C . SER A 1 125 ? -14.012 -8.188 17.245 1.00 94.12 125 SER A C 1
ATOM 948 O O . SER A 1 125 ? -14.973 -8.279 16.474 1.00 94.12 125 SER A O 1
ATOM 950 N N . TRP A 1 126 ? -12.757 -7.970 16.820 1.00 96.81 126 TRP A N 1
ATOM 951 C CA . TRP A 1 126 ? -12.310 -7.795 15.432 1.00 96.81 126 TRP A CA 1
ATOM 952 C C . TRP A 1 126 ? -11.479 -9.013 14.975 1.00 96.81 126 TRP A C 1
ATOM 954 O O . TRP A 1 126 ? -10.292 -9.109 15.296 1.00 96.81 126 TRP A O 1
ATOM 964 N N . PRO A 1 127 ? -12.055 -9.990 14.245 1.00 94.19 127 PRO A N 1
ATOM 965 C CA . PRO A 1 127 ? -11.365 -11.241 13.909 1.00 94.19 127 PRO A CA 1
ATOM 966 C C . PRO A 1 127 ? -10.300 -11.099 12.803 1.00 94.19 127 PRO A C 1
ATOM 968 O O . PRO A 1 127 ? -10.481 -11.592 11.693 1.00 94.19 127 PRO A O 1
ATOM 971 N N . HIS A 1 128 ? -9.165 -10.490 13.126 1.00 91.62 128 HIS A N 1
ATOM 972 C CA . HIS A 1 128 ? -7.973 -10.394 12.279 1.00 91.62 128 HIS A CA 1
ATOM 973 C C . HIS A 1 128 ? -7.223 -11.734 12.128 1.00 91.62 128 HIS A C 1
ATOM 975 O O . HIS A 1 128 ? -7.527 -12.709 12.829 1.00 91.62 128 HIS A O 1
ATOM 981 N N . TRP A 1 129 ? -6.274 -11.751 11.186 1.00 91.62 129 TRP A N 1
ATOM 982 C CA . TRP A 1 129 ? -5.409 -12.873 10.800 1.00 91.62 129 TRP A CA 1
ATOM 983 C C . TRP A 1 129 ? -6.217 -14.117 10.400 1.00 91.62 129 TRP A C 1
ATOM 985 O O . TRP A 1 129 ? -6.367 -15.096 11.141 1.00 91.62 129 TRP A O 1
ATOM 995 N N . ARG A 1 130 ? -6.800 -14.035 9.203 1.00 89.12 130 ARG A N 1
ATOM 996 C CA . ARG A 1 130 ? -7.545 -15.107 8.536 1.00 89.12 130 ARG A CA 1
ATOM 997 C C . ARG A 1 130 ? -6.875 -15.463 7.223 1.00 89.12 130 ARG A C 1
ATOM 999 O O . ARG A 1 130 ? -6.371 -14.582 6.541 1.00 89.12 130 ARG A O 1
ATOM 1006 N N . ASP A 1 131 ? -6.938 -16.741 6.877 1.00 85.56 131 ASP A N 1
ATOM 1007 C CA . ASP A 1 131 ? -6.836 -17.180 5.490 1.00 85.56 131 ASP A CA 1
ATOM 1008 C C . ASP A 1 131 ? -8.078 -16.645 4.751 1.00 85.56 131 ASP A C 1
ATOM 1010 O O . ASP A 1 131 ? -9.212 -17.032 5.064 1.00 85.56 131 ASP A O 1
ATOM 1014 N N . THR A 1 132 ? -7.871 -15.669 3.867 1.00 83.38 132 THR A N 1
ATOM 1015 C CA . THR A 1 132 ? -8.914 -15.024 3.049 1.00 83.38 132 THR A CA 1
ATOM 1016 C C . THR A 1 132 ? -8.790 -15.344 1.562 1.00 83.38 132 THR A C 1
ATOM 1018 O O . THR A 1 132 ? -9.788 -15.263 0.847 1.00 83.38 132 THR A O 1
ATOM 1021 N N . ASN A 1 133 ? -7.599 -15.735 1.108 1.00 78.81 133 ASN A N 1
ATOM 1022 C CA . ASN A 1 133 ? -7.253 -16.001 -0.291 1.00 78.81 133 ASN A CA 1
ATOM 1023 C C . ASN A 1 133 ? -7.208 -17.512 -0.625 1.00 78.81 133 ASN A C 1
ATOM 1025 O O . ASN A 1 133 ? -7.262 -17.881 -1.798 1.00 78.81 133 ASN A O 1
ATOM 1029 N N . GLY A 1 134 ? -7.180 -18.392 0.382 1.00 82.50 134 GLY A N 1
ATOM 1030 C CA . GLY A 1 134 ? -7.074 -19.844 0.243 1.00 82.50 134 GLY A CA 1
ATOM 1031 C C . GLY A 1 134 ? -5.639 -20.384 0.232 1.00 82.50 134 GLY A C 1
ATOM 1032 O O . GLY A 1 134 ? -5.441 -21.507 -0.237 1.00 82.50 134 GLY A O 1
ATOM 1033 N N . SER A 1 135 ? -4.649 -19.617 0.703 1.00 80.81 135 SER A N 1
ATOM 1034 C CA . SER A 1 135 ? -3.229 -20.005 0.742 1.00 80.81 135 SER A CA 1
ATOM 1035 C C . SER A 1 135 ? -2.930 -21.146 1.722 1.00 80.81 135 SER A C 1
ATOM 1037 O O . SER A 1 135 ? -1.938 -21.855 1.552 1.00 80.81 135 SER A O 1
ATOM 1039 N N . GLY A 1 136 ? -3.775 -21.336 2.743 1.00 86.00 136 GLY A N 1
ATOM 1040 C CA . GLY A 1 136 ? -3.489 -22.160 3.920 1.00 86.00 136 GLY A CA 1
ATOM 1041 C C . GLY A 1 136 ? -2.795 -21.394 5.056 1.00 86.00 136 GLY A C 1
ATOM 1042 O O . GLY A 1 136 ? -2.696 -21.917 6.170 1.00 86.00 136 GLY A O 1
ATOM 1043 N N . CYS A 1 137 ? -2.368 -20.155 4.804 1.00 87.44 137 CYS A N 1
ATOM 1044 C CA . CYS A 1 137 ? -1.727 -19.259 5.757 1.00 87.44 137 CYS A CA 1
ATOM 1045 C C . CYS A 1 137 ? -2.676 -18.131 6.185 1.00 87.44 137 CYS A C 1
ATOM 1047 O O . CYS A 1 137 ? -3.680 -17.851 5.539 1.00 87.44 137 CYS A O 1
ATOM 1049 N N . ASP A 1 138 ? -2.397 -17.486 7.322 1.00 89.50 138 ASP A N 1
ATOM 1050 C CA . ASP A 1 138 ? -3.142 -16.282 7.699 1.00 89.50 138 ASP A CA 1
ATOM 1051 C C . ASP A 1 138 ? -2.631 -15.046 6.940 1.00 89.50 138 ASP A C 1
ATOM 1053 O O . ASP A 1 138 ? -1.462 -14.973 6.560 1.00 89.50 138 ASP A O 1
ATOM 1057 N N . SER A 1 139 ? -3.495 -14.044 6.762 1.00 85.56 139 SER A N 1
ATOM 1058 C CA . SER A 1 139 ? -3.181 -12.803 6.042 1.00 85.56 139 SER A CA 1
ATOM 1059 C C . SER A 1 139 ? -1.940 -12.060 6.557 1.00 85.56 139 SER A C 1
ATOM 1061 O O . SER A 1 139 ? -1.289 -11.356 5.789 1.00 85.56 139 SER A O 1
ATOM 1063 N N . ARG A 1 140 ? -1.538 -12.237 7.825 1.00 88.25 140 ARG A N 1
ATOM 1064 C CA . ARG A 1 140 ? -0.287 -11.659 8.342 1.00 88.25 140 ARG A CA 1
ATOM 1065 C C . ARG A 1 140 ? 0.933 -12.436 7.857 1.00 88.25 140 ARG A C 1
ATOM 1067 O O . ARG A 1 140 ? 1.965 -11.831 7.576 1.00 88.25 140 ARG A O 1
ATOM 1074 N N . LYS A 1 141 ? 0.834 -13.763 7.783 1.00 88.31 141 LYS A N 1
ATOM 1075 C CA . LYS A 1 141 ? 1.874 -14.633 7.226 1.00 88.31 141 LYS A CA 1
ATOM 1076 C C . LYS A 1 141 ? 2.043 -14.445 5.727 1.00 88.31 141 LYS A C 1
ATOM 1078 O O . LYS A 1 141 ? 3.183 -14.291 5.296 1.00 88.31 141 LYS A O 1
ATOM 1083 N N . ASP A 1 142 ? 0.944 -14.367 4.981 1.00 86.44 142 ASP A N 1
ATOM 1084 C CA . ASP A 1 142 ? 0.994 -14.118 3.540 1.00 86.44 142 ASP A CA 1
ATOM 1085 C C . ASP A 1 142 ? 1.686 -12.791 3.224 1.00 86.44 142 ASP A C 1
ATOM 1087 O O . ASP A 1 142 ? 2.613 -12.783 2.423 1.00 86.44 142 ASP A O 1
ATOM 1091 N N . LEU A 1 143 ? 1.352 -11.693 3.914 1.00 87.62 143 LEU A N 1
ATOM 1092 C CA . LEU A 1 143 ? 2.020 -10.400 3.704 1.00 87.62 143 LEU A CA 1
ATOM 1093 C C . LEU A 1 143 ? 3.521 -10.435 4.050 1.00 87.62 143 LEU A C 1
ATOM 1095 O O . LEU A 1 143 ? 4.331 -9.877 3.315 1.00 87.62 143 LEU A O 1
ATOM 1099 N N . VAL A 1 144 ? 3.926 -11.135 5.119 1.00 88.38 144 VAL A N 1
ATOM 1100 C CA . VAL A 1 144 ? 5.356 -11.319 5.453 1.00 88.38 144 VAL A CA 1
ATOM 1101 C C . VAL A 1 144 ? 6.099 -12.121 4.376 1.00 88.38 144 VAL A C 1
ATOM 1103 O O . VAL A 1 144 ? 7.262 -11.831 4.103 1.00 88.38 144 VAL A O 1
ATOM 1106 N N . MET A 1 145 ? 5.456 -13.117 3.765 1.00 85.50 145 MET A N 1
ATOM 1107 C CA . MET A 1 145 ? 6.047 -13.936 2.700 1.00 85.50 145 MET A CA 1
ATOM 1108 C C . MET A 1 145 ? 6.072 -13.197 1.353 1.00 85.50 145 MET A C 1
ATOM 1110 O O . MET A 1 145 ? 7.080 -13.225 0.658 1.00 85.50 145 MET A O 1
ATOM 1114 N N . LEU A 1 146 ? 4.998 -12.485 1.017 1.00 83.06 146 LEU A N 1
ATOM 1115 C CA . LEU A 1 146 ? 4.810 -11.735 -0.227 1.00 83.06 146 LEU A CA 1
ATOM 1116 C C . LEU A 1 146 ? 5.740 -10.518 -0.361 1.00 83.06 146 LEU A C 1
ATOM 1118 O O . LEU A 1 146 ? 6.139 -10.170 -1.468 1.00 83.06 146 LEU A O 1
ATOM 1122 N N . TYR A 1 147 ? 6.070 -9.853 0.748 1.00 82.38 147 TYR A N 1
ATOM 1123 C CA . TYR A 1 147 ? 6.939 -8.666 0.755 1.00 82.38 147 TYR A CA 1
ATOM 1124 C C . TYR A 1 147 ? 8.428 -9.027 0.907 1.00 82.38 147 TYR A C 1
ATOM 1126 O O . TYR A 1 147 ? 9.265 -8.127 0.961 1.00 82.38 147 TYR A O 1
ATOM 1134 N N . ALA A 1 148 ? 8.764 -10.318 0.993 1.00 81.50 148 ALA A N 1
ATOM 1135 C CA . ALA A 1 148 ? 10.144 -10.781 0.976 1.00 81.50 148 ALA A CA 1
ATOM 1136 C C . ALA A 1 148 ? 10.683 -10.749 -0.464 1.00 81.50 148 ALA A C 1
ATOM 1138 O O . ALA A 1 148 ? 10.103 -11.366 -1.357 1.00 81.50 148 ALA A O 1
ATOM 1139 N N . PHE A 1 149 ? 11.794 -10.051 -0.689 1.00 76.31 149 PHE A N 1
ATOM 1140 C CA . PHE A 1 149 ? 12.501 -10.018 -1.976 1.00 76.31 149 PHE A CA 1
ATOM 1141 C C . PHE A 1 149 ? 13.947 -10.534 -1.833 1.00 76.31 149 PHE A C 1
ATOM 1143 O O . PHE A 1 149 ? 14.343 -10.946 -0.744 1.00 76.31 149 PHE A O 1
ATOM 1150 N N . GLU A 1 150 ? 14.718 -10.557 -2.926 1.00 76.25 150 GLU A N 1
ATOM 1151 C CA . GLU A 1 150 ? 16.031 -11.236 -3.038 1.00 76.25 150 GLU A CA 1
ATOM 1152 C C . GLU A 1 150 ? 15.925 -12.771 -2.873 1.00 76.25 150 GLU A C 1
ATOM 1154 O O . GLU A 1 150 ? 14.941 -13.360 -3.323 1.00 76.25 150 GLU A O 1
ATOM 1159 N N . ASP A 1 151 ? 16.920 -13.435 -2.266 1.00 74.50 151 ASP A N 1
ATOM 1160 C CA . ASP A 1 151 ? 17.005 -14.900 -2.071 1.00 74.50 151 ASP A CA 1
ATOM 1161 C C . ASP A 1 151 ? 15.999 -15.451 -1.024 1.00 74.50 151 ASP A C 1
ATOM 1163 O O . ASP A 1 151 ? 16.319 -16.294 -0.180 1.00 74.50 151 ASP A O 1
ATOM 1167 N N . ALA A 1 152 ? 14.760 -14.958 -1.050 1.00 82.94 152 ALA A N 1
ATOM 1168 C CA . ALA A 1 152 ? 13.660 -15.405 -0.209 1.00 82.94 152 ALA A CA 1
ATOM 1169 C C . ALA A 1 152 ? 13.156 -16.792 -0.646 1.00 82.94 152 ALA A C 1
ATOM 1171 O O . ALA A 1 152 ? 12.557 -16.956 -1.710 1.00 82.94 152 ALA A O 1
ATOM 1172 N N . VAL A 1 153 ? 13.330 -17.804 0.206 1.00 86.31 153 VAL A N 1
ATOM 1173 C CA . VAL A 1 153 ? 12.710 -19.124 0.015 1.00 86.31 153 VAL A CA 1
ATOM 1174 C C . VAL A 1 153 ? 11.408 -19.178 0.807 1.00 86.31 153 VAL A C 1
ATOM 1176 O O . VAL A 1 153 ? 11.431 -19.122 2.038 1.00 86.31 153 VAL A O 1
ATOM 1179 N N . LEU A 1 154 ? 10.281 -19.287 0.098 1.00 87.69 154 LEU A N 1
ATOM 1180 C CA . LEU A 1 154 ? 8.933 -19.352 0.671 1.00 87.69 154 LEU A CA 1
ATOM 1181 C C . LEU A 1 154 ? 8.484 -20.803 0.894 1.00 87.69 154 LEU A C 1
ATOM 1183 O O . LEU A 1 154 ? 8.596 -21.639 -0.003 1.00 87.69 154 LEU A O 1
ATOM 1187 N N . ASP A 1 155 ? 7.916 -21.084 2.066 1.00 87.94 155 ASP A N 1
ATOM 1188 C CA . ASP A 1 155 ? 7.298 -22.363 2.417 1.00 87.94 155 ASP A CA 1
ATOM 1189 C C . ASP A 1 155 ? 5.860 -22.138 2.914 1.00 87.94 155 ASP A C 1
ATOM 1191 O O . ASP A 1 155 ? 5.626 -21.722 4.052 1.00 87.94 155 ASP A O 1
ATOM 1195 N N . TYR A 1 156 ? 4.894 -22.434 2.042 1.00 85.88 156 TYR A N 1
ATOM 1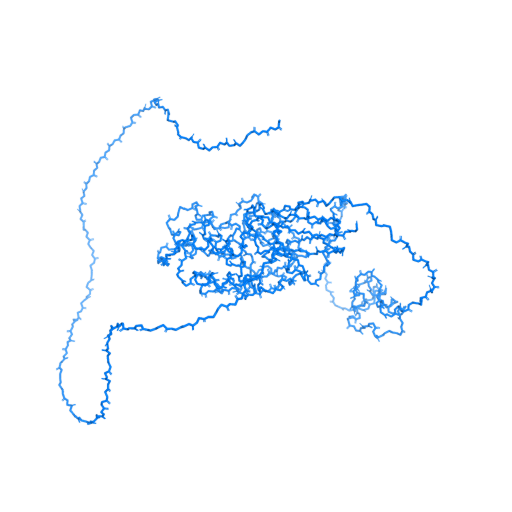196 C CA . TYR A 1 156 ? 3.460 -22.338 2.326 1.00 85.88 156 TYR A CA 1
ATOM 1197 C C . TYR A 1 156 ? 2.918 -23.527 3.144 1.00 85.88 156 TYR A C 1
ATOM 1199 O O . TYR A 1 156 ? 1.891 -23.374 3.798 1.00 85.88 156 TYR A O 1
ATOM 1207 N N . ASP A 1 157 ? 3.609 -24.677 3.203 1.00 87.75 157 ASP A N 1
ATOM 1208 C CA . ASP A 1 157 ? 3.208 -25.795 4.079 1.00 87.75 157 ASP A CA 1
ATOM 1209 C C . ASP A 1 157 ? 3.495 -25.472 5.563 1.00 87.75 157 ASP A C 1
ATOM 1211 O O . ASP A 1 157 ? 2.832 -26.003 6.460 1.00 87.75 157 ASP A O 1
ATOM 1215 N N . SER A 1 158 ? 4.475 -24.599 5.845 1.00 89.00 158 SER A N 1
ATOM 1216 C CA . SER A 1 158 ? 4.804 -24.126 7.204 1.00 89.00 158 SER A CA 1
ATOM 1217 C C . SER A 1 158 ? 4.498 -22.645 7.474 1.00 89.00 158 SER A C 1
ATOM 1219 O O . SER A 1 158 ? 4.716 -22.172 8.596 1.00 89.00 158 SER A O 1
ATOM 1221 N N . CYS A 1 159 ? 3.982 -21.915 6.480 1.00 89.19 159 CYS A N 1
ATOM 1222 C CA . CYS A 1 159 ? 3.760 -20.466 6.509 1.00 89.19 159 CYS A CA 1
ATOM 1223 C C . CYS A 1 159 ? 5.003 -19.704 6.992 1.00 89.19 159 CYS A C 1
ATOM 1225 O O . CYS A 1 159 ? 4.968 -18.942 7.973 1.00 89.19 159 CYS A O 1
ATOM 1227 N N . SER A 1 160 ? 6.141 -19.976 6.354 1.00 89.06 160 SER A N 1
ATOM 1228 C CA . SER A 1 160 ? 7.433 -19.397 6.703 1.00 89.06 160 SER A CA 1
ATOM 1229 C C . SER A 1 160 ? 8.245 -18.976 5.479 1.00 89.06 160 SER A C 1
ATOM 1231 O O . SER A 1 160 ? 7.945 -19.319 4.339 1.00 89.06 160 SER A O 1
ATOM 1233 N N . VAL A 1 161 ? 9.265 -18.167 5.744 1.00 86.12 161 VAL A N 1
ATOM 1234 C CA . VAL A 1 161 ? 10.204 -17.635 4.760 1.00 86.12 161 VAL A CA 1
ATOM 1235 C C . VAL A 1 161 ? 11.598 -17.660 5.377 1.00 86.12 161 VAL A C 1
ATOM 1237 O O . VAL A 1 161 ? 11.758 -17.364 6.566 1.00 86.12 161 VAL A O 1
ATOM 1240 N N . SER A 1 162 ? 12.594 -18.055 4.589 1.00 86.88 162 SER A N 1
ATOM 1241 C CA . SER A 1 162 ? 14.001 -18.096 4.995 1.00 86.88 162 SER A CA 1
ATOM 1242 C C . SER A 1 162 ? 14.886 -17.434 3.948 1.00 86.88 162 SER A C 1
ATOM 1244 O O . SER A 1 162 ? 14.731 -17.724 2.763 1.00 86.88 162 SER A O 1
ATOM 1246 N N . GLY A 1 163 ? 15.826 -16.599 4.394 1.00 85.62 163 GLY A N 1
ATOM 1247 C CA . GLY A 1 163 ? 16.501 -15.652 3.506 1.00 85.62 163 GLY A CA 1
ATOM 1248 C C . GLY A 1 163 ? 15.574 -14.499 3.114 1.00 85.62 163 GLY A C 1
ATOM 1249 O O . GLY A 1 163 ? 14.461 -14.387 3.634 1.00 85.62 163 GLY A O 1
ATOM 1250 N N . GLY A 1 164 ? 16.046 -13.673 2.188 1.00 83.88 164 GLY A N 1
ATOM 1251 C CA . GLY A 1 164 ? 15.325 -12.513 1.680 1.00 83.88 164 GLY A CA 1
ATOM 1252 C C . GLY A 1 164 ? 15.408 -11.257 2.549 1.00 83.88 164 GLY A C 1
ATOM 1253 O O . GLY A 1 164 ? 15.939 -11.263 3.662 1.00 83.88 164 GLY A O 1
ATOM 1254 N N . VAL A 1 165 ? 14.879 -10.171 1.992 1.00 84.31 165 VAL A N 1
ATOM 1255 C CA . VAL A 1 165 ? 14.921 -8.811 2.540 1.00 84.31 165 VAL A CA 1
ATOM 1256 C C . VAL A 1 165 ? 13.510 -8.216 2.589 1.00 84.31 165 VAL A C 1
ATOM 1258 O O . VAL A 1 165 ? 12.658 -8.545 1.764 1.00 84.31 165 VAL A O 1
ATOM 1261 N N . TRP A 1 166 ? 13.263 -7.336 3.562 1.00 86.00 166 TRP A N 1
ATOM 1262 C CA . TRP A 1 166 ? 12.026 -6.568 3.736 1.00 86.00 166 TRP A CA 1
ATOM 1263 C C . TRP A 1 166 ? 12.321 -5.067 3.788 1.00 86.00 166 TRP A C 1
ATOM 1265 O O . TRP A 1 166 ? 13.310 -4.644 4.391 1.00 86.00 166 TRP A O 1
ATOM 1275 N N . TYR A 1 167 ? 11.438 -4.263 3.192 1.00 84.69 167 TYR A N 1
ATOM 1276 C CA . TYR A 1 167 ? 11.526 -2.800 3.149 1.00 84.69 167 TYR A CA 1
ATOM 1277 C C . TYR A 1 167 ? 10.274 -2.160 3.754 1.00 84.69 167 TYR A C 1
ATOM 1279 O O . TYR A 1 167 ? 9.150 -2.520 3.412 1.00 84.69 167 TYR A O 1
ATOM 1287 N N . SER A 1 168 ? 10.475 -1.213 4.668 1.00 84.25 168 SER A N 1
ATOM 1288 C CA . SER A 1 168 ? 9.423 -0.517 5.401 1.00 84.25 168 SER A CA 1
ATOM 1289 C C . SER A 1 168 ? 9.122 0.812 4.735 1.00 84.25 168 SER A C 1
ATOM 1291 O O . SER A 1 168 ? 9.875 1.781 4.827 1.00 84.25 168 SER A O 1
ATOM 1293 N N . TRP A 1 169 ? 7.967 0.868 4.093 1.00 81.62 169 TRP A N 1
ATOM 1294 C CA . TRP A 1 169 ? 7.563 2.020 3.305 1.00 81.62 169 TRP A CA 1
ATOM 1295 C C . TRP A 1 169 ? 7.236 3.278 4.138 1.00 81.62 169 TRP A C 1
ATOM 1297 O O . TRP A 1 169 ? 7.350 4.393 3.638 1.00 81.62 169 TRP A O 1
ATOM 1307 N N . PHE A 1 170 ? 6.919 3.142 5.431 1.00 86.56 170 PHE A N 1
ATOM 1308 C CA . PHE A 1 170 ? 6.652 4.288 6.317 1.00 86.56 170 PHE A CA 1
ATOM 1309 C C . PHE A 1 170 ? 7.890 5.122 6.693 1.00 86.56 170 PHE A C 1
ATOM 1311 O O . PHE A 1 170 ? 7.743 6.287 7.066 1.00 86.56 170 PHE A O 1
ATOM 1318 N N . ASP A 1 171 ? 9.087 4.535 6.658 1.00 84.62 171 ASP A N 1
ATOM 1319 C CA . ASP A 1 171 ? 10.313 5.124 7.227 1.00 84.62 171 ASP A CA 1
ATOM 1320 C C . ASP A 1 171 ? 11.606 4.798 6.453 1.00 84.62 171 ASP A C 1
ATOM 1322 O O . ASP A 1 171 ? 12.682 5.256 6.838 1.00 84.62 171 ASP A O 1
ATOM 1326 N N . GLY A 1 172 ? 11.519 4.029 5.364 1.00 80.75 172 GLY A N 1
ATOM 1327 C CA . GLY A 1 172 ? 12.654 3.645 4.527 1.00 80.75 172 GLY A CA 1
ATOM 1328 C C . GLY A 1 172 ? 13.575 2.580 5.131 1.00 80.75 172 GLY A C 1
ATOM 1329 O O . GLY A 1 172 ? 14.668 2.371 4.608 1.00 80.75 172 GLY A O 1
ATOM 1330 N N . VAL A 1 173 ? 13.185 1.922 6.230 1.00 82.25 173 VAL A N 1
ATOM 1331 C CA . VAL A 1 173 ? 14.020 0.910 6.898 1.00 82.25 173 VAL A CA 1
ATOM 1332 C C . VAL A 1 173 ? 14.052 -0.395 6.097 1.00 82.25 173 VAL A C 1
ATOM 1334 O O . VAL A 1 173 ? 13.005 -0.960 5.795 1.00 82.25 173 VAL A O 1
ATOM 1337 N N . THR A 1 174 ? 15.249 -0.924 5.838 1.00 83.50 174 THR A N 1
ATOM 1338 C CA . THR A 1 174 ? 15.477 -2.226 5.180 1.00 83.50 174 THR A CA 1
ATOM 1339 C C . THR A 1 174 ? 16.059 -3.245 6.169 1.00 83.50 174 THR A C 1
ATOM 1341 O O . THR A 1 174 ? 16.833 -2.870 7.053 1.00 83.50 174 THR A O 1
ATOM 1344 N N . THR A 1 175 ? 15.716 -4.533 6.047 1.00 79.12 175 THR A N 1
ATOM 1345 C CA . THR A 1 175 ? 16.240 -5.605 6.918 1.00 79.12 175 THR A CA 1
ATOM 1346 C C . THR A 1 175 ? 16.257 -6.986 6.256 1.00 79.12 175 THR A C 1
ATOM 1348 O O . THR A 1 175 ? 15.389 -7.300 5.452 1.00 79.12 175 THR A O 1
ATOM 1351 N N . ASP A 1 176 ? 17.178 -7.844 6.693 1.00 85.06 176 ASP A N 1
ATOM 1352 C CA . ASP A 1 176 ? 17.219 -9.301 6.483 1.00 85.06 176 ASP A CA 1
ATOM 1353 C C . ASP A 1 176 ? 16.398 -10.093 7.533 1.00 85.06 176 ASP A C 1
ATOM 1355 O O . ASP A 1 176 ? 16.388 -11.325 7.550 1.00 85.06 176 ASP A O 1
ATOM 1359 N N . ASN A 1 177 ? 15.718 -9.401 8.456 1.00 85.44 177 ASN A N 1
ATOM 1360 C CA . ASN A 1 177 ? 15.029 -9.994 9.598 1.00 85.44 177 ASN A CA 1
ATOM 1361 C C . ASN A 1 177 ? 13.555 -9.567 9.679 1.00 85.44 177 ASN A C 1
ATOM 1363 O O . ASN A 1 177 ? 13.200 -8.599 10.364 1.00 85.44 177 ASN A O 1
ATOM 1367 N N . SER A 1 178 ? 12.681 -10.375 9.077 1.00 84.50 178 SER A N 1
ATOM 1368 C CA . SER A 1 178 ? 11.214 -10.246 9.128 1.00 84.50 178 SER A CA 1
ATOM 1369 C C . SER A 1 178 ? 10.613 -10.097 10.532 1.00 84.50 178 SER A C 1
ATOM 1371 O O . SER A 1 178 ? 9.545 -9.509 10.681 1.00 84.50 178 SER A O 1
ATOM 1373 N N . SER A 1 179 ? 11.286 -10.563 11.593 1.00 85.88 179 SER A N 1
ATOM 1374 C CA . SER A 1 179 ? 10.802 -10.396 12.977 1.00 85.88 179 SER A CA 1
ATOM 1375 C C . SER A 1 179 ? 10.979 -8.973 13.529 1.00 85.88 179 SER A C 1
ATOM 1377 O O . SER A 1 179 ? 10.536 -8.690 14.643 1.00 85.88 179 SER A O 1
ATOM 1379 N N . SER A 1 180 ? 11.620 -8.076 12.773 1.00 85.31 180 SER A N 1
ATOM 1380 C CA . SER A 1 180 ? 11.670 -6.635 13.054 1.00 85.31 180 SER A CA 1
ATOM 1381 C C . SER A 1 180 ? 10.565 -5.834 12.345 1.00 85.31 180 SER A C 1
ATOM 1383 O O . SER A 1 180 ? 10.496 -4.614 12.497 1.00 85.31 180 SER A O 1
ATOM 1385 N N . PHE A 1 181 ? 9.677 -6.513 11.612 1.00 89.06 181 PHE A N 1
ATOM 1386 C CA . PHE A 1 181 ? 8.536 -5.936 10.907 1.00 89.06 181 PHE A CA 1
ATOM 1387 C C . PHE A 1 181 ? 7.208 -6.387 11.533 1.00 89.06 181 PHE A C 1
ATOM 1389 O O . PHE A 1 181 ? 7.109 -7.424 12.192 1.00 89.06 181 PHE A O 1
ATOM 1396 N N . ASP A 1 182 ? 6.173 -5.579 11.334 1.00 91.12 182 ASP A N 1
ATOM 1397 C CA . ASP A 1 182 ? 4.793 -5.847 11.719 1.00 91.12 182 ASP A CA 1
ATOM 1398 C C . ASP A 1 182 ? 3.883 -5.561 10.510 1.00 91.12 182 ASP A C 1
ATOM 1400 O O . ASP A 1 182 ? 4.149 -4.647 9.733 1.00 91.12 182 ASP A O 1
ATOM 1404 N N . VAL A 1 183 ? 2.781 -6.303 10.366 1.00 92.12 183 VAL A N 1
ATOM 1405 C CA . VAL A 1 183 ? 1.664 -5.841 9.523 1.00 92.12 183 VAL A CA 1
ATOM 1406 C C . VAL A 1 183 ? 0.868 -4.811 10.322 1.00 92.12 183 VAL A C 1
ATOM 1408 O O . VAL A 1 183 ? 0.395 -5.137 11.418 1.00 92.12 183 VAL A O 1
ATOM 1411 N N . ASP A 1 184 ? 0.753 -3.604 9.774 1.00 95.12 184 ASP A N 1
ATOM 1412 C CA . ASP A 1 184 ? -0.088 -2.510 10.264 1.00 95.12 184 ASP A CA 1
ATOM 1413 C C . ASP A 1 184 ? -1.486 -2.559 9.620 1.00 95.12 184 ASP A C 1
ATOM 1415 O O . ASP A 1 184 ? -1.670 -3.105 8.530 1.00 95.12 184 ASP A O 1
ATOM 1419 N N . HIS A 1 185 ? -2.462 -1.967 10.309 1.00 96.88 185 HIS A N 1
ATOM 1420 C CA . HIS A 1 185 ? -3.790 -1.656 9.781 1.00 96.88 185 HIS A CA 1
ATOM 1421 C C . HIS A 1 185 ? -3.825 -0.160 9.440 1.00 96.88 185 HIS A C 1
ATOM 1423 O O . HIS A 1 185 ? -3.868 0.638 10.379 1.00 96.88 185 HIS A O 1
ATOM 1429 N N . ILE A 1 186 ? -3.772 0.244 8.157 1.00 96.62 186 ILE A N 1
ATOM 1430 C CA . ILE A 1 186 ? -3.528 1.657 7.768 1.00 96.62 186 ILE A CA 1
ATOM 1431 C C . ILE A 1 186 ? -4.526 2.606 8.448 1.00 96.62 186 ILE A C 1
ATOM 1433 O O . ILE A 1 186 ? -4.102 3.582 9.066 1.00 96.62 186 ILE A O 1
ATOM 1437 N N . VAL A 1 187 ? -5.805 2.218 8.498 1.00 98.44 187 VAL A N 1
ATOM 1438 C CA . VAL A 1 187 ? -6.782 2.694 9.486 1.00 98.44 187 VAL A CA 1
ATOM 1439 C C . VAL A 1 187 ? -6.894 1.632 10.583 1.00 98.44 187 VAL A C 1
ATOM 1441 O O . VAL A 1 187 ? -7.314 0.498 10.333 1.00 98.44 187 VAL A O 1
ATOM 1444 N N . SER A 1 188 ? -6.484 1.972 11.809 1.00 98.25 188 SER A N 1
ATOM 1445 C CA . SER A 1 188 ? -6.335 0.973 12.877 1.00 98.25 188 SER A CA 1
ATOM 1446 C C . SER A 1 188 ? -7.682 0.384 13.329 1.00 98.25 188 SER A C 1
ATOM 1448 O O . SER A 1 188 ? -8.727 1.020 13.217 1.00 98.25 188 SER A O 1
ATOM 1450 N N . LEU A 1 189 ? -7.676 -0.824 13.913 1.00 98.31 189 LEU A N 1
ATOM 1451 C CA . LEU A 1 189 ? -8.894 -1.454 14.465 1.00 98.31 189 LEU A CA 1
ATOM 1452 C C . LEU A 1 189 ? -9.543 -0.649 15.610 1.00 98.31 189 LEU A C 1
ATOM 1454 O O . LEU A 1 189 ? -10.718 -0.855 15.913 1.00 98.31 189 LEU A O 1
ATOM 1458 N N . ALA A 1 190 ? -8.761 0.209 16.272 1.00 98.19 190 ALA A N 1
ATOM 1459 C CA . ALA A 1 190 ? -9.204 1.074 17.359 1.00 98.19 190 ALA A CA 1
ATOM 1460 C C . ALA A 1 190 ? -9.733 2.414 16.838 1.00 98.19 190 ALA A C 1
ATOM 1462 O O . ALA A 1 190 ? -10.758 2.876 17.320 1.00 98.19 190 ALA A O 1
ATOM 1463 N N . GLU A 1 191 ? -9.092 2.989 15.821 1.00 98.31 191 GLU A N 1
ATOM 1464 C CA . GLU A 1 191 ? -9.609 4.177 15.135 1.00 98.31 191 GLU A CA 1
ATOM 1465 C C . GLU A 1 191 ? -10.934 3.814 14.443 1.00 98.31 191 GLU A C 1
ATOM 1467 O O . GLU A 1 191 ? -11.979 4.348 14.784 1.00 98.31 191 GLU A O 1
ATOM 1472 N N . ALA A 1 192 ? -10.972 2.748 13.637 1.00 98.50 192 ALA A N 1
ATOM 1473 C CA . ALA A 1 192 ? -12.204 2.274 13.003 1.00 98.50 192 ALA A CA 1
ATOM 1474 C C . ALA A 1 192 ? -13.320 1.850 13.979 1.00 98.50 192 ALA A C 1
ATOM 1476 O O . ALA A 1 192 ? -14.443 1.595 13.550 1.00 98.50 192 ALA A O 1
ATOM 1477 N N . HIS A 1 193 ? -13.056 1.733 15.284 1.00 98.50 193 HIS A N 1
ATOM 1478 C CA . HIS A 1 193 ? -14.115 1.644 16.289 1.00 98.50 193 HIS A CA 1
ATOM 1479 C C . HIS A 1 193 ? -14.756 3.019 16.543 1.00 98.50 193 HIS A C 1
ATOM 1481 O O . HIS A 1 193 ? -15.986 3.120 16.568 1.00 98.50 193 HIS A O 1
ATOM 1487 N N . ASP A 1 194 ? -13.930 4.047 16.695 1.00 98.00 194 ASP A N 1
ATOM 1488 C CA . ASP A 1 194 ? -14.278 5.398 17.124 1.00 98.00 194 ASP A CA 1
ATOM 1489 C C . ASP A 1 194 ? -14.823 6.251 15.970 1.00 98.00 194 ASP A C 1
ATOM 1491 O O . ASP A 1 194 ? -15.856 6.896 16.145 1.00 98.00 194 ASP A O 1
ATOM 1495 N N . SER A 1 195 ? -14.281 6.130 14.754 1.00 98.12 195 SER A N 1
ATOM 1496 C CA . SER A 1 195 ? -14.864 6.679 13.514 1.00 98.12 195 SER A CA 1
ATOM 1497 C C . SER A 1 195 ? -16.116 5.925 13.009 1.00 98.12 195 SER A C 1
ATOM 1499 O O . SER A 1 195 ? -16.437 5.903 11.821 1.00 98.12 195 SER A O 1
ATOM 1501 N N . GLY A 1 196 ? -16.869 5.290 13.918 1.00 97.00 196 GLY A N 1
ATOM 1502 C CA . GLY A 1 196 ? -18.226 4.774 13.679 1.00 97.00 196 GLY A CA 1
ATOM 1503 C C . GLY A 1 196 ? -18.374 3.250 13.563 1.00 97.00 196 GLY A C 1
ATOM 1504 O O . GLY A 1 196 ? -19.500 2.734 13.601 1.00 97.00 196 GLY A O 1
ATOM 1505 N N . GLY A 1 197 ? -17.284 2.480 13.480 1.00 97.75 197 GLY A N 1
ATOM 1506 C CA . GLY A 1 197 ? -17.350 1.017 13.358 1.00 97.75 197 GLY A CA 1
ATOM 1507 C C . GLY A 1 197 ? -17.620 0.247 14.655 1.00 97.75 197 GLY A C 1
ATOM 1508 O O . GLY A 1 197 ? -17.824 -0.971 14.608 1.00 97.75 197 GLY A O 1
ATOM 1509 N N . ALA A 1 198 ? -17.720 0.918 15.809 1.00 97.31 198 ALA A N 1
ATOM 1510 C CA . ALA A 1 198 ? -18.073 0.317 17.100 1.00 97.31 198 ALA A CA 1
ATOM 1511 C C . ALA A 1 198 ? -19.263 -0.657 17.016 1.00 97.31 198 ALA A C 1
ATOM 1513 O O . ALA A 1 198 ? -19.172 -1.799 17.484 1.00 97.31 198 ALA A O 1
ATOM 1514 N N . ASN A 1 199 ? -20.343 -0.232 16.349 1.00 95.62 199 ASN A N 1
ATOM 1515 C CA . ASN A 1 199 ? -21.607 -0.965 16.217 1.00 95.62 199 ASN A CA 1
ATOM 1516 C C . ASN A 1 199 ? -21.655 -1.961 15.038 1.00 95.62 199 ASN A C 1
ATOM 1518 O O . ASN A 1 199 ? -22.697 -2.575 14.795 1.00 95.62 199 ASN A O 1
ATOM 1522 N N . TRP A 1 200 ? -20.567 -2.140 14.281 1.00 98.12 200 TRP A N 1
ATOM 1523 C CA . TRP A 1 200 ? -20.545 -3.098 13.174 1.00 98.12 200 TRP A CA 1
ATOM 1524 C C . TRP A 1 200 ? -20.734 -4.542 13.650 1.00 98.12 200 TRP A C 1
ATOM 1526 O O . TRP A 1 200 ? -20.262 -4.954 14.712 1.00 98.12 200 TRP A O 1
ATOM 1536 N N . SER A 1 201 ? -21.375 -5.356 12.805 1.00 97.81 201 SER A N 1
ATOM 1537 C CA . SER A 1 201 ? -21.438 -6.801 13.035 1.00 97.81 201 SER A CA 1
ATOM 1538 C C . SER A 1 201 ? -20.030 -7.407 13.058 1.00 97.81 201 SER A C 1
ATOM 1540 O O . SER A 1 201 ? -19.149 -6.976 12.312 1.00 97.81 201 SER A O 1
ATOM 1542 N N . ARG A 1 202 ? -19.833 -8.481 13.835 1.00 95.75 202 ARG A N 1
ATOM 1543 C CA . ARG A 1 202 ? -18.560 -9.227 13.880 1.00 95.75 202 ARG A CA 1
ATOM 1544 C C . ARG A 1 202 ? -18.087 -9.705 12.495 1.00 95.75 202 ARG A C 1
ATOM 1546 O O . ARG A 1 202 ? -16.897 -9.926 12.317 1.00 95.75 202 ARG A O 1
ATOM 1553 N N . SER A 1 203 ? -18.995 -9.844 11.521 1.00 95.88 203 SER A N 1
ATOM 1554 C CA . SER A 1 203 ? -18.639 -10.152 10.130 1.00 95.88 203 SER A CA 1
ATOM 1555 C C . SER A 1 203 ? -17.964 -8.964 9.443 1.00 95.88 203 SER A C 1
ATOM 1557 O O . SER A 1 203 ? -16.875 -9.137 8.918 1.00 95.88 203 SER A O 1
ATOM 1559 N N . LYS A 1 204 ? -18.537 -7.753 9.523 1.00 97.25 204 LYS A N 1
ATOM 1560 C CA . LYS A 1 204 ? -17.921 -6.544 8.943 1.00 97.25 204 LYS A CA 1
ATOM 1561 C C . LYS A 1 204 ? -16.640 -6.137 9.688 1.00 97.25 204 LYS A C 1
ATOM 1563 O O . LYS A 1 204 ? -15.686 -5.682 9.072 1.00 97.25 204 LYS A O 1
ATOM 1568 N N . LYS A 1 205 ? -16.566 -6.386 11.003 1.00 97.81 205 LYS A N 1
ATOM 1569 C CA . LYS A 1 205 ? -15.310 -6.253 11.767 1.00 97.81 205 LYS A CA 1
ATOM 1570 C C . LYS A 1 205 ? -14.237 -7.263 11.337 1.00 97.81 205 LYS A C 1
ATOM 1572 O O . LYS A 1 205 ? -13.059 -6.956 11.435 1.00 97.81 205 LYS A O 1
ATOM 1577 N N . GLN A 1 206 ? -14.616 -8.457 10.871 1.00 95.50 206 GLN A N 1
ATOM 1578 C CA . GLN A 1 206 ? -13.676 -9.423 10.286 1.00 95.50 206 GLN A CA 1
ATOM 1579 C C . GLN A 1 206 ? -13.254 -9.012 8.870 1.00 95.50 206 GLN A C 1
ATOM 1581 O O . GLN A 1 206 ? -12.085 -9.146 8.541 1.00 95.50 206 GLN A O 1
ATOM 1586 N N . GLU A 1 207 ? -14.189 -8.511 8.066 1.00 94.81 207 GLU A N 1
ATOM 1587 C CA . GLU A 1 207 ? -13.971 -7.985 6.712 1.00 94.81 207 GLU A CA 1
ATOM 1588 C C . GLU A 1 207 ? -12.911 -6.871 6.737 1.00 94.81 207 GLU A C 1
ATOM 1590 O O . GLU A 1 207 ? -11.802 -7.078 6.257 1.00 94.81 207 GLU A O 1
ATOM 1595 N N . PHE A 1 208 ? -13.172 -5.785 7.476 1.00 97.38 208 PHE A N 1
ATOM 1596 C CA . PHE A 1 208 ? -12.246 -4.661 7.673 1.00 97.38 208 PHE A CA 1
ATOM 1597 C C . PHE A 1 208 ? -10.855 -5.069 8.177 1.00 97.38 208 PHE A C 1
ATOM 1599 O O . PHE A 1 208 ? -9.834 -4.517 7.770 1.00 97.38 208 PHE A O 1
ATOM 1606 N N . ALA A 1 209 ? -10.814 -6.031 9.100 1.00 96.44 209 ALA A N 1
ATOM 1607 C CA . ALA A 1 209 ? -9.589 -6.431 9.779 1.00 96.44 209 ALA A CA 1
ATOM 1608 C C . ALA A 1 209 ? -8.713 -7.407 8.968 1.00 96.44 209 ALA A C 1
ATOM 1610 O O . ALA A 1 209 ? -7.630 -7.764 9.439 1.00 96.44 209 ALA A O 1
ATOM 1611 N N . ASN A 1 210 ? -9.172 -7.840 7.787 1.00 93.19 210 ASN A N 1
ATOM 1612 C CA . ASN A 1 210 ? -8.413 -8.651 6.829 1.00 93.19 210 ASN A CA 1
ATOM 1613 C C . ASN A 1 210 ? -8.490 -8.084 5.393 1.00 93.19 210 ASN A C 1
ATOM 1615 O O . ASN A 1 210 ? -8.210 -8.810 4.445 1.00 93.19 210 ASN A O 1
ATOM 1619 N N . ASP A 1 211 ? -8.904 -6.824 5.226 1.00 93.62 211 ASP A N 1
ATOM 1620 C CA . ASP A 1 211 ? -8.992 -6.165 3.921 1.00 93.62 211 ASP A CA 1
ATOM 1621 C C . ASP A 1 211 ? -7.596 -5.758 3.440 1.00 93.62 211 ASP A C 1
ATOM 1623 O O . ASP A 1 211 ? -6.885 -5.039 4.139 1.00 93.62 211 ASP A O 1
ATOM 1627 N N . GLU A 1 212 ? -7.206 -6.189 2.245 1.00 88.94 212 GLU A N 1
ATOM 1628 C CA . GLU A 1 212 ? -5.876 -5.936 1.681 1.00 88.94 212 GLU A CA 1
ATOM 1629 C C . GLU A 1 212 ? -5.629 -4.445 1.381 1.00 88.94 212 GLU A C 1
ATOM 1631 O O . GLU A 1 212 ? -4.485 -4.007 1.406 1.00 88.94 212 GLU A O 1
ATOM 1636 N N . ARG A 1 213 ? -6.680 -3.620 1.227 1.00 90.88 213 ARG A N 1
ATOM 1637 C CA . ARG A 1 213 ? -6.560 -2.142 1.201 1.00 90.88 213 ARG A CA 1
ATOM 1638 C C . ARG A 1 213 ? -6.115 -1.552 2.529 1.00 90.88 213 ARG A C 1
ATOM 1640 O O . ARG A 1 213 ? -5.583 -0.446 2.566 1.00 90.88 213 ARG A O 1
ATOM 1647 N N . ASN A 1 214 ? -6.405 -2.259 3.616 1.00 96.19 214 ASN A N 1
ATOM 1648 C CA . ASN A 1 214 ? -6.167 -1.810 4.975 1.00 96.19 214 ASN A CA 1
ATOM 1649 C C . ASN A 1 214 ? -4.909 -2.443 5.590 1.00 96.19 214 ASN A C 1
ATOM 1651 O O . ASN A 1 214 ? -4.623 -2.169 6.749 1.00 96.19 214 ASN A O 1
ATOM 1655 N N . LEU A 1 215 ? -4.165 -3.288 4.869 1.00 93.44 215 LEU A N 1
ATOM 1656 C CA . LEU A 1 215 ? -3.028 -4.038 5.409 1.00 93.44 215 LEU A CA 1
ATOM 1657 C C . LEU A 1 215 ? -1.724 -3.716 4.674 1.00 93.44 215 LEU A C 1
ATOM 1659 O O . LEU A 1 215 ? -1.623 -3.913 3.468 1.00 93.44 215 LEU A O 1
ATOM 1663 N N . LEU A 1 216 ? -0.699 -3.304 5.423 1.00 91.50 216 LEU A N 1
ATOM 1664 C CA . LEU A 1 216 ? 0.629 -2.994 4.887 1.00 91.50 216 LEU A CA 1
ATOM 1665 C C . LEU A 1 216 ? 1.718 -3.587 5.791 1.00 91.50 216 LEU A C 1
ATOM 1667 O O . LEU A 1 216 ? 1.619 -3.502 7.018 1.00 91.50 216 LEU A O 1
ATOM 1671 N N . LEU A 1 217 ? 2.769 -4.180 5.215 1.00 90.31 217 LEU A N 1
ATOM 1672 C CA . LEU A 1 217 ? 3.928 -4.631 5.992 1.00 90.31 217 LEU A CA 1
ATOM 1673 C C . LEU A 1 217 ? 4.925 -3.477 6.185 1.00 90.31 217 LEU A C 1
ATOM 1675 O O . LEU A 1 217 ? 5.410 -2.893 5.219 1.00 90.31 217 LEU A O 1
ATOM 1679 N N . VAL A 1 218 ? 5.248 -3.156 7.440 1.00 91.44 218 VAL A N 1
ATOM 1680 C CA . VAL A 1 218 ? 6.072 -1.993 7.816 1.00 91.44 218 VAL A CA 1
ATOM 1681 C C . VAL A 1 218 ? 7.000 -2.318 8.990 1.00 91.44 218 VAL A C 1
ATOM 1683 O O . VAL A 1 218 ? 6.878 -3.365 9.631 1.00 91.44 218 VAL A O 1
ATOM 1686 N N . SER A 1 219 ? 7.935 -1.421 9.317 1.00 89.38 219 SER A N 1
ATOM 1687 C CA . SER A 1 219 ? 8.819 -1.619 10.468 1.00 89.38 219 SER A CA 1
ATOM 1688 C C . SER A 1 219 ? 8.006 -1.706 11.764 1.00 89.38 219 SER A C 1
ATOM 1690 O O . SER A 1 219 ? 7.063 -0.941 12.003 1.00 89.38 219 SER A O 1
ATOM 1692 N N . ALA A 1 220 ? 8.406 -2.613 12.656 1.00 90.12 220 ALA A N 1
ATOM 1693 C CA . ALA A 1 220 ? 7.783 -2.744 13.968 1.00 90.12 220 ALA A CA 1
ATOM 1694 C C . ALA A 1 220 ? 7.892 -1.447 14.792 1.00 90.12 220 ALA A C 1
ATOM 1696 O O . ALA A 1 220 ? 7.036 -1.168 15.630 1.00 90.12 220 ALA A O 1
ATOM 1697 N N . SER A 1 221 ? 8.926 -0.638 14.549 1.00 88.88 221 SER A N 1
ATOM 1698 C CA . SER A 1 221 ? 9.089 0.705 15.111 1.00 88.88 221 SER A CA 1
ATOM 1699 C C . SER A 1 221 ? 7.977 1.659 14.678 1.00 88.88 221 SER A C 1
ATOM 1701 O O . SER A 1 221 ? 7.353 2.273 15.543 1.00 88.88 221 SER A O 1
ATOM 1703 N N . SER A 1 222 ? 7.691 1.764 13.378 1.00 93.38 222 SER A N 1
ATOM 1704 C CA . SER A 1 222 ? 6.685 2.701 12.866 1.00 93.38 222 SER A CA 1
ATOM 1705 C C . SER A 1 222 ? 5.260 2.242 13.176 1.00 93.38 222 SER A C 1
ATOM 1707 O O . SER A 1 222 ? 4.486 3.039 13.704 1.00 93.38 222 SER A O 1
ATOM 1709 N N . ASN A 1 223 ? 4.947 0.946 13.027 1.00 93.88 223 ASN A N 1
ATOM 1710 C CA . ASN A 1 223 ? 3.674 0.372 13.488 1.00 93.88 223 ASN A CA 1
ATOM 1711 C C . ASN A 1 223 ? 3.399 0.688 14.974 1.00 93.88 223 ASN A C 1
ATOM 1713 O O . ASN A 1 223 ? 2.304 1.104 15.336 1.00 93.88 223 ASN A O 1
ATOM 1717 N N . ARG A 1 224 ? 4.400 0.560 15.858 1.00 90.44 224 ARG A N 1
ATOM 1718 C CA . ARG A 1 224 ? 4.238 0.843 17.302 1.00 90.44 224 ARG A CA 1
ATOM 1719 C C . ARG A 1 224 ? 4.282 2.335 17.641 1.00 90.44 224 ARG A C 1
ATOM 1721 O O . ARG A 1 224 ? 3.787 2.727 18.694 1.00 90.44 224 ARG A O 1
ATOM 1728 N N . SER A 1 225 ? 4.861 3.161 16.769 1.00 94.38 225 SER A N 1
ATOM 1729 C CA . SER A 1 225 ? 4.833 4.624 16.871 1.00 94.38 225 SER A CA 1
ATOM 1730 C C . SER A 1 225 ? 3.435 5.166 16.549 1.00 94.38 225 SER A C 1
ATOM 1732 O O . SER A 1 225 ? 2.896 5.951 17.335 1.00 94.38 225 SER A O 1
ATOM 1734 N N . LYS A 1 226 ? 2.813 4.655 15.476 1.00 95.50 226 LYS A N 1
ATOM 1735 C CA . LYS A 1 226 ? 1.401 4.857 15.128 1.00 95.50 226 LYS A CA 1
ATOM 1736 C C . LYS A 1 226 ? 0.483 4.263 16.199 1.00 95.50 226 LYS A C 1
ATOM 1738 O O . LYS A 1 226 ? -0.139 5.001 16.962 1.00 95.50 226 LYS A O 1
ATOM 1743 N N . SER A 1 227 ? 0.493 2.943 16.367 1.00 95.06 227 SER A N 1
ATOM 1744 C CA . SER A 1 227 ? -0.456 2.180 17.186 1.00 95.06 227 SER A CA 1
ATOM 1745 C C . SER A 1 227 ? -1.903 2.451 16.756 1.00 95.06 227 SER A C 1
ATOM 1747 O O . SER A 1 227 ? -2.309 2.037 15.675 1.00 95.06 227 SER A O 1
ATOM 1749 N N . ASP A 1 228 ? -2.666 3.154 17.589 1.00 95.31 228 ASP A N 1
ATOM 1750 C CA . ASP A 1 228 ? -4.117 3.302 17.468 1.00 95.31 228 ASP A CA 1
ATOM 1751 C C . ASP A 1 228 ? -4.517 4.719 16.997 1.00 95.31 228 ASP A C 1
ATOM 1753 O O . ASP A 1 228 ? -5.656 5.129 17.212 1.00 95.31 228 ASP A O 1
ATOM 1757 N N . LYS A 1 229 ? -3.555 5.462 16.431 1.00 97.94 229 LYS A N 1
ATOM 1758 C CA . LYS A 1 229 ? -3.659 6.860 15.977 1.00 97.94 229 LYS A CA 1
ATOM 1759 C C . LYS A 1 229 ? -4.238 6.982 14.569 1.00 97.94 229 LYS A C 1
ATOM 1761 O O . LYS A 1 229 ? -4.069 6.070 13.752 1.00 97.94 229 LYS A O 1
ATOM 1766 N N . ASP A 1 230 ? -4.829 8.139 14.306 1.00 97.88 230 ASP A N 1
ATOM 1767 C CA . ASP A 1 230 ? -5.212 8.642 12.987 1.00 97.88 230 ASP A CA 1
ATOM 1768 C C . ASP A 1 230 ? -4.015 9.337 12.275 1.00 97.88 230 ASP A C 1
ATOM 1770 O O . ASP A 1 230 ? -2.860 9.188 12.696 1.00 97.88 230 ASP A O 1
ATOM 1774 N N . VAL A 1 231 ? -4.277 10.098 11.199 1.00 97.75 231 VAL A N 1
ATOM 1775 C CA . VAL A 1 231 ? -3.245 10.866 10.468 1.00 97.75 231 VAL A CA 1
ATOM 1776 C C . VAL A 1 231 ? -3.000 12.304 10.961 1.00 97.75 231 VAL A C 1
ATOM 1778 O O . VAL A 1 231 ? -2.027 12.938 10.534 1.00 97.75 231 VAL A O 1
ATOM 1781 N N . ALA A 1 232 ? -3.815 12.838 11.870 1.00 98.06 232 ALA A N 1
ATOM 1782 C CA . ALA A 1 232 ? -3.520 14.062 12.608 1.00 98.06 232 ALA A CA 1
ATOM 1783 C C . ALA A 1 232 ? -2.513 13.799 13.739 1.00 98.06 232 ALA A C 1
ATOM 1785 O O . ALA A 1 232 ? -1.548 14.551 13.896 1.00 98.06 232 ALA A O 1
ATOM 1786 N N . GLU A 1 233 ? -2.690 12.711 14.497 1.00 98.12 233 GLU A N 1
ATOM 1787 C CA . GLU A 1 233 ? -1.793 12.325 15.589 1.00 98.12 233 GLU A CA 1
ATOM 1788 C C . GLU A 1 233 ? -0.487 11.657 15.110 1.00 98.12 233 GLU A C 1
ATOM 1790 O O . GLU A 1 233 ? 0.529 11.730 15.814 1.00 98.12 233 GLU A O 1
ATOM 1795 N N . TRP A 1 234 ? -0.470 10.985 13.948 1.00 97.81 234 TRP A N 1
ATOM 1796 C CA . TRP A 1 234 ? 0.741 10.343 13.413 1.00 97.81 234 TRP A CA 1
ATOM 1797 C C . TRP A 1 234 ? 0.783 10.254 11.889 1.00 97.81 234 TRP A C 1
ATOM 1799 O O . TRP A 1 234 ? -0.163 9.824 11.246 1.00 97.81 234 TRP A O 1
ATOM 1809 N N . ARG A 1 235 ? 1.945 10.549 11.299 1.00 94.94 235 ARG A N 1
ATOM 1810 C CA . ARG A 1 235 ? 2.184 10.382 9.859 1.00 94.94 235 ARG A CA 1
ATOM 1811 C C . ARG A 1 235 ? 3.514 9.664 9.601 1.00 94.94 235 ARG A C 1
ATOM 1813 O O . ARG A 1 235 ? 4.454 9.858 10.377 1.00 94.94 235 ARG A O 1
ATOM 1820 N N . PRO A 1 236 ? 3.627 8.893 8.503 1.00 93.12 236 PRO A N 1
ATOM 1821 C CA . PRO A 1 236 ? 4.903 8.352 8.036 1.00 93.12 236 PRO A CA 1
ATOM 1822 C C . PRO A 1 236 ? 5.811 9.468 7.481 1.00 93.12 236 PRO A C 1
ATOM 1824 O O . PRO A 1 236 ? 5.464 10.653 7.521 1.00 93.12 236 PRO A O 1
ATOM 1827 N N . MET A 1 237 ? 6.990 9.114 6.957 1.00 88.69 237 MET A N 1
ATOM 1828 C CA . MET A 1 237 ? 7.916 10.091 6.367 1.00 88.69 237 MET A CA 1
ATOM 1829 C C . MET A 1 237 ? 7.259 10.915 5.243 1.00 88.69 237 MET A C 1
ATOM 1831 O O . MET A 1 237 ? 6.489 10.386 4.445 1.00 88.69 237 MET A O 1
ATOM 1835 N N . GLN A 1 238 ? 7.589 12.211 5.152 1.00 88.31 238 GLN A N 1
ATOM 1836 C CA . GLN A 1 238 ? 6.911 13.146 4.239 1.00 88.31 238 GLN A CA 1
ATOM 1837 C C . GLN A 1 238 ? 6.800 12.680 2.771 1.00 88.31 238 GLN A C 1
ATOM 1839 O O . GLN A 1 238 ? 5.714 12.836 2.215 1.00 88.31 238 GLN A O 1
ATOM 1844 N N . PRO A 1 239 ? 7.829 12.058 2.148 1.00 84.19 239 PRO A N 1
ATOM 1845 C CA . PRO A 1 239 ? 7.724 11.514 0.792 1.00 84.19 239 PRO A CA 1
ATOM 1846 C C . PRO A 1 239 ? 6.453 10.684 0.543 1.00 84.19 239 PRO A C 1
ATOM 1848 O O . PRO A 1 239 ? 5.796 10.855 -0.478 1.00 84.19 239 PRO A O 1
ATOM 1851 N N . VAL A 1 240 ? 6.054 9.829 1.489 1.00 85.88 240 VAL A N 1
ATOM 1852 C CA . VAL A 1 240 ? 4.966 8.856 1.287 1.00 85.88 240 VAL A CA 1
ATOM 1853 C C . VAL A 1 240 ? 3.563 9.381 1.635 1.00 85.88 240 VAL A C 1
ATOM 1855 O O . VAL A 1 240 ? 2.589 8.626 1.592 1.00 85.88 240 VAL A O 1
ATOM 1858 N N . TRP A 1 241 ? 3.420 10.672 1.957 1.00 90.94 241 TRP A N 1
ATOM 1859 C CA . TRP A 1 241 ? 2.156 11.260 2.425 1.00 90.94 241 TRP A CA 1
ATOM 1860 C C . TRP A 1 241 ? 0.989 11.142 1.435 1.00 90.94 241 TRP A C 1
ATOM 1862 O O . TRP A 1 241 ? -0.077 10.690 1.847 1.00 90.94 241 TRP A O 1
ATOM 1872 N N . CYS A 1 242 ? 1.178 11.484 0.154 1.00 88.50 242 CYS A N 1
ATOM 1873 C CA . CYS A 1 242 ? 0.100 11.488 -0.849 1.00 88.50 242 CYS A CA 1
ATOM 1874 C C . CYS A 1 242 ? -0.648 10.147 -0.896 1.00 88.50 242 CYS A C 1
ATOM 1876 O O . CYS A 1 242 ? -1.845 10.062 -0.630 1.00 88.50 242 CYS A O 1
ATOM 1878 N N . ILE A 1 243 ? 0.081 9.073 -1.183 1.00 87.38 243 ILE A N 1
ATOM 1879 C CA . ILE A 1 243 ? -0.465 7.723 -1.330 1.00 87.38 243 ILE A CA 1
ATOM 1880 C C . ILE A 1 243 ? -0.857 7.096 0.026 1.00 87.38 243 ILE A C 1
ATOM 1882 O O . ILE A 1 243 ? -1.800 6.308 0.062 1.00 87.38 243 ILE A O 1
ATOM 1886 N N . THR A 1 244 ? -0.280 7.537 1.156 1.00 93.12 244 THR A N 1
ATOM 1887 C CA . THR A 1 244 ? -0.810 7.205 2.499 1.00 93.12 244 THR A CA 1
ATOM 1888 C C . THR A 1 244 ? -2.225 7.759 2.681 1.00 93.12 244 THR A C 1
ATOM 1890 O O . THR A 1 244 ? -3.130 7.024 3.072 1.00 93.12 244 THR A O 1
ATOM 1893 N N . ALA A 1 245 ? -2.443 9.040 2.364 1.00 95.25 245 ALA A N 1
ATOM 1894 C CA . ALA A 1 245 ? -3.760 9.660 2.482 1.00 95.25 245 ALA A CA 1
ATOM 1895 C C . ALA A 1 245 ? -4.778 9.018 1.532 1.00 95.25 245 ALA A C 1
ATOM 1897 O O . ALA A 1 245 ? -5.913 8.780 1.930 1.00 95.25 245 ALA A O 1
ATOM 1898 N N . ARG A 1 246 ? -4.365 8.636 0.317 1.00 92.75 246 ARG A N 1
ATOM 1899 C CA . ARG A 1 246 ? -5.204 7.870 -0.624 1.00 92.75 246 ARG A CA 1
ATOM 1900 C C . ARG A 1 246 ? -5.636 6.514 -0.058 1.00 92.75 246 ARG A C 1
ATOM 1902 O O . ARG A 1 246 ? -6.805 6.160 -0.175 1.00 92.75 246 ARG A O 1
ATOM 1909 N N . MET A 1 247 ? -4.738 5.779 0.603 1.00 94.81 247 MET A N 1
ATOM 1910 C CA . MET A 1 247 ? -5.089 4.531 1.296 1.00 94.81 247 MET A CA 1
ATOM 1911 C C . MET A 1 247 ? -6.096 4.767 2.429 1.00 94.81 247 MET A C 1
ATOM 1913 O O . MET A 1 247 ? -7.124 4.092 2.472 1.00 94.81 247 MET A O 1
ATOM 1917 N N . VAL A 1 248 ? -5.861 5.760 3.294 1.00 97.75 248 VAL A N 1
ATOM 1918 C CA . VAL A 1 248 ? -6.782 6.105 4.394 1.00 97.75 248 VAL A CA 1
ATOM 1919 C C . VAL A 1 248 ? -8.154 6.538 3.865 1.00 97.75 248 VAL A C 1
ATOM 1921 O O . VAL A 1 248 ? -9.166 5.982 4.289 1.00 97.75 248 VAL A O 1
ATOM 1924 N N . VAL A 1 249 ? -8.203 7.450 2.887 1.00 97.19 249 VAL A N 1
ATOM 1925 C CA . VAL A 1 249 ? -9.445 7.910 2.237 1.00 97.19 249 VAL A CA 1
ATOM 1926 C C . VAL A 1 249 ? -10.189 6.744 1.588 1.00 97.19 249 VAL A C 1
ATOM 1928 O O . VAL A 1 249 ? -11.387 6.597 1.815 1.00 97.19 249 VAL A O 1
ATOM 1931 N N . SER A 1 250 ? -9.504 5.870 0.843 1.00 95.19 250 SER A N 1
ATOM 1932 C CA . SER A 1 250 ? -10.131 4.704 0.202 1.00 95.19 250 SER A CA 1
ATOM 1933 C C . SER A 1 250 ? -10.735 3.739 1.224 1.00 95.19 250 SER A C 1
ATOM 1935 O O . SER A 1 250 ? -11.878 3.305 1.063 1.00 95.19 250 SER A O 1
ATOM 1937 N N . VAL A 1 251 ? -10.016 3.446 2.314 1.00 97.94 251 VAL A N 1
ATOM 1938 C CA . VAL A 1 251 ? -10.505 2.581 3.398 1.00 97.94 251 VAL A CA 1
ATOM 1939 C C . VAL A 1 251 ? -11.688 3.228 4.125 1.00 97.94 251 VAL A C 1
ATOM 1941 O O . VAL A 1 251 ? -12.735 2.589 4.255 1.00 97.94 251 VAL A O 1
ATOM 1944 N N . LYS A 1 252 ? -11.582 4.492 4.554 1.00 98.44 252 LYS A N 1
ATOM 1945 C CA . LYS A 1 252 ? -12.669 5.179 5.273 1.00 98.44 252 LYS A CA 1
ATOM 1946 C C . LYS A 1 252 ? -13.923 5.338 4.414 1.00 98.44 252 LYS A C 1
ATOM 1948 O O . LYS A 1 252 ? -15.011 4.981 4.873 1.00 98.44 252 LYS A O 1
ATOM 1953 N N . TYR A 1 253 ? -13.771 5.739 3.151 1.00 97.12 253 TYR A N 1
ATOM 1954 C CA . TYR A 1 253 ? -14.864 5.824 2.180 1.00 97.12 253 TYR A CA 1
ATOM 1955 C C . TYR A 1 253 ? -15.523 4.458 1.927 1.00 97.12 253 TYR A C 1
ATOM 1957 O O . TYR A 1 253 ? -16.740 4.326 2.061 1.00 97.12 253 TYR A O 1
ATOM 1965 N N . THR A 1 254 ? -14.731 3.413 1.644 1.00 95.94 254 THR A N 1
ATOM 1966 C CA . THR A 1 254 ? -15.229 2.041 1.406 1.00 95.94 254 THR A CA 1
ATOM 1967 C C . THR A 1 254 ? -16.065 1.527 2.575 1.00 95.94 254 THR A C 1
ATOM 1969 O O . THR A 1 254 ? -17.111 0.902 2.383 1.00 95.94 254 THR A O 1
ATOM 1972 N N . TYR A 1 255 ? -15.605 1.771 3.802 1.00 98.00 255 TYR A N 1
ATOM 1973 C CA . TYR A 1 255 ? -16.246 1.239 4.995 1.00 98.00 255 TYR A CA 1
ATOM 1974 C C . TYR A 1 255 ? -17.330 2.149 5.582 1.00 98.00 255 TYR A C 1
ATOM 1976 O O . TYR A 1 255 ? -18.100 1.672 6.423 1.00 98.00 255 TYR A O 1
ATOM 1984 N N . GLY A 1 256 ? -17.449 3.402 5.139 1.00 97.75 256 GLY A N 1
ATOM 1985 C CA . GLY A 1 256 ? -18.337 4.388 5.755 1.00 97.75 256 GLY A CA 1
ATOM 1986 C C . GLY A 1 256 ? -17.931 4.677 7.200 1.00 97.75 256 GLY A C 1
ATOM 1987 O O . GLY A 1 256 ? -18.762 4.566 8.102 1.00 97.75 256 GLY A O 1
ATOM 1988 N N . LEU A 1 257 ? -16.639 4.943 7.403 1.00 98.56 257 LEU A N 1
ATOM 1989 C CA . LEU A 1 257 ? -16.092 5.543 8.622 1.00 98.56 257 LEU A CA 1
ATOM 1990 C C . LEU A 1 257 ? -16.100 7.072 8.479 1.00 98.56 257 LEU A C 1
ATOM 1992 O O . LEU A 1 257 ? -16.062 7.570 7.355 1.00 98.56 257 LEU A O 1
ATOM 1996 N N . SER A 1 258 ? -16.142 7.804 9.590 1.00 98.50 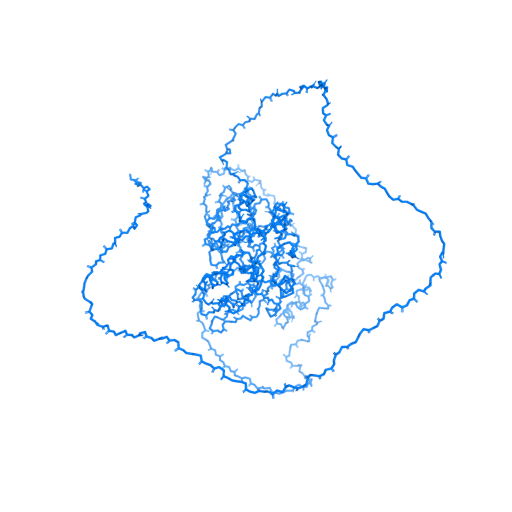258 SER A N 1
ATOM 1997 C CA . SER A 1 258 ? -15.971 9.262 9.598 1.00 98.50 258 SER A CA 1
ATOM 1998 C C . SER A 1 258 ? -14.499 9.688 9.607 1.00 98.50 258 SER A C 1
ATOM 2000 O O . SER A 1 258 ? -13.602 8.887 9.880 1.00 98.50 258 SER A O 1
ATOM 2002 N N . VAL A 1 259 ? -14.268 10.970 9.338 1.00 98.69 259 VAL A N 1
ATOM 2003 C CA . VAL A 1 259 ? -13.063 11.713 9.736 1.00 98.69 259 VAL A CA 1
ATOM 2004 C C . VAL A 1 259 ? -13.482 12.842 10.676 1.00 98.69 259 VAL A C 1
ATOM 2006 O O . VAL A 1 259 ? -14.595 13.357 10.539 1.00 98.69 259 VAL A O 1
ATOM 2009 N N . ASP A 1 260 ? -12.625 13.243 11.613 1.00 98.50 260 ASP A N 1
ATOM 2010 C CA . ASP A 1 260 ? -12.816 14.507 12.338 1.00 98.50 260 ASP A CA 1
ATOM 2011 C C . ASP A 1 260 ? -12.166 15.684 11.576 1.00 98.50 260 ASP A C 1
ATOM 2013 O O . ASP A 1 260 ? -11.623 15.503 10.483 1.00 98.50 260 ASP A O 1
ATOM 2017 N N . GLN A 1 261 ? -12.252 16.913 12.098 1.00 98.50 261 GLN A N 1
ATOM 2018 C CA . GLN A 1 261 ? -11.673 18.078 11.413 1.00 98.50 261 GLN A CA 1
ATOM 2019 C C . GLN A 1 261 ? -10.137 18.052 11.373 1.00 98.50 261 GLN A C 1
ATOM 2021 O O . GLN A 1 261 ? -9.555 18.490 10.386 1.00 98.50 261 GLN A O 1
ATOM 2026 N N . ALA A 1 262 ? -9.470 17.549 12.414 1.00 98.62 262 ALA A N 1
ATOM 2027 C CA . ALA A 1 262 ? -8.013 17.478 12.445 1.00 98.62 262 ALA A CA 1
ATOM 2028 C C . ALA A 1 262 ? -7.496 16.405 11.475 1.00 98.62 262 ALA A C 1
ATOM 2030 O O . ALA A 1 262 ? -6.501 16.632 10.783 1.00 98.62 262 ALA A O 1
ATOM 2031 N N . GLU A 1 263 ? -8.192 15.270 11.379 1.00 98.62 263 GLU A N 1
ATOM 2032 C CA . GLU A 1 263 ? -7.894 14.227 10.399 1.00 98.62 263 GLU A CA 1
ATOM 2033 C C . GLU A 1 263 ? -8.199 14.694 8.967 1.00 98.62 263 GLU A C 1
ATOM 2035 O O . GLU A 1 263 ? -7.397 14.455 8.066 1.00 98.62 263 GLU A O 1
ATOM 2040 N N . PHE A 1 264 ? -9.311 15.408 8.746 1.00 98.69 264 PHE A N 1
ATOM 2041 C CA . PHE A 1 264 ? -9.642 15.995 7.443 1.00 98.69 264 PHE A CA 1
ATOM 2042 C C . PHE A 1 264 ? -8.549 16.966 6.976 1.00 98.69 264 PHE A C 1
ATOM 2044 O O . PHE A 1 264 ? -8.014 16.800 5.879 1.00 98.69 264 PHE A O 1
ATOM 2051 N N . ASP A 1 265 ? -8.165 17.929 7.823 1.00 98.56 265 ASP A N 1
ATOM 2052 C CA . ASP A 1 265 ? -7.099 18.899 7.538 1.00 98.56 265 ASP A CA 1
ATOM 2053 C C . ASP A 1 265 ? -5.759 18.183 7.262 1.00 98.56 265 ASP A C 1
ATOM 2055 O O . ASP A 1 265 ? -4.985 18.583 6.388 1.00 98.56 265 ASP A O 1
ATOM 2059 N N . ALA A 1 266 ? -5.483 17.084 7.976 1.00 98.50 266 ALA A N 1
ATOM 2060 C CA . ALA A 1 266 ? -4.293 16.267 7.765 1.00 98.50 266 ALA A CA 1
ATOM 2061 C C . ALA A 1 266 ? -4.314 15.504 6.430 1.00 98.50 266 ALA A C 1
ATOM 2063 O O . ALA A 1 266 ? -3.294 15.466 5.737 1.00 98.50 266 ALA A O 1
ATOM 2064 N N . LEU A 1 267 ? -5.454 14.926 6.043 1.00 98.38 267 LEU A N 1
ATOM 2065 C CA . LEU A 1 267 ? -5.625 14.254 4.754 1.00 98.38 267 LEU A CA 1
ATOM 2066 C C . LEU A 1 267 ? -5.560 15.251 3.590 1.00 98.38 267 LEU A C 1
ATOM 2068 O O . LEU A 1 267 ? -4.930 14.936 2.580 1.00 98.38 267 LEU A O 1
ATOM 2072 N N . GLU A 1 268 ? -6.119 16.458 3.734 1.00 96.88 268 GLU A N 1
ATOM 2073 C CA . GLU A 1 268 ? -5.981 17.532 2.742 1.00 96.88 268 GLU A CA 1
ATOM 2074 C C . GLU A 1 268 ? -4.510 17.953 2.579 1.00 96.88 268 GLU A C 1
ATOM 2076 O O . GLU A 1 268 ? -4.014 18.005 1.454 1.00 96.88 268 GLU A O 1
ATOM 2081 N N . GLU A 1 269 ? -3.768 18.176 3.672 1.00 95.81 269 GLU A N 1
ATOM 2082 C CA . GLU A 1 269 ? -2.338 18.522 3.612 1.00 95.81 269 GLU A CA 1
ATOM 2083 C C . GLU A 1 269 ? -1.509 17.419 2.926 1.00 95.81 269 GLU A C 1
ATOM 2085 O O . GLU A 1 269 ? -0.638 17.699 2.095 1.00 95.81 269 GLU A O 1
ATOM 2090 N N . MET A 1 270 ? -1.793 16.153 3.247 1.00 94.62 270 MET A N 1
ATOM 2091 C CA . MET A 1 270 ? -1.095 14.993 2.691 1.00 94.62 270 MET A CA 1
ATOM 2092 C C . MET A 1 270 ? -1.425 14.763 1.208 1.00 94.62 270 MET A C 1
ATOM 2094 O O . MET A 1 270 ? -0.507 14.510 0.424 1.00 94.62 270 MET A O 1
ATOM 2098 N N . LEU A 1 271 ? -2.686 14.917 0.785 1.00 92.06 271 LEU A N 1
ATOM 2099 C CA . LEU A 1 271 ? -3.076 14.930 -0.635 1.00 92.06 271 LEU A CA 1
ATOM 2100 C C . LEU A 1 271 ? -2.504 16.156 -1.365 1.00 92.06 271 LEU A C 1
ATOM 2102 O O . LEU A 1 271 ? -2.072 16.059 -2.511 1.00 92.06 271 LEU A O 1
ATOM 2106 N N . GLY A 1 272 ? -2.379 17.288 -0.674 1.00 89.56 272 GLY A N 1
ATOM 2107 C CA . GLY A 1 272 ? -1.660 18.473 -1.131 1.00 89.56 272 GLY A CA 1
ATOM 2108 C C . GLY A 1 272 ? -0.163 18.242 -1.375 1.00 89.56 272 GLY A C 1
ATOM 2109 O O . GLY A 1 272 ? 0.493 19.112 -1.956 1.00 89.56 272 GLY A O 1
ATOM 2110 N N . TYR A 1 273 ? 0.391 17.087 -0.989 1.00 86.06 273 TYR A N 1
ATOM 2111 C CA . TYR A 1 273 ? 1.753 16.657 -1.312 1.00 86.06 273 TYR A CA 1
ATOM 2112 C C . TYR A 1 273 ? 1.847 15.753 -2.559 1.00 86.06 273 TYR A C 1
ATOM 2114 O O . TYR A 1 273 ? 2.952 15.404 -2.973 1.00 86.06 273 TYR A O 1
ATOM 2122 N N . CYS A 1 274 ? 0.723 15.412 -3.202 1.00 81.50 274 CYS A N 1
ATOM 2123 C CA . CYS A 1 274 ? 0.732 14.674 -4.466 1.00 81.50 274 CYS A CA 1
ATOM 2124 C C . CYS A 1 274 ? 1.461 15.453 -5.578 1.00 81.50 274 CYS A C 1
ATOM 2126 O O . CYS A 1 274 ? 1.332 16.676 -5.694 1.00 81.50 274 CYS A O 1
ATOM 2128 N N . GLY A 1 275 ? 2.265 14.747 -6.376 1.00 73.31 275 GLY A N 1
ATOM 2129 C CA . GLY A 1 275 ? 3.154 15.337 -7.385 1.00 73.31 275 GLY A CA 1
ATOM 2130 C C . GLY A 1 275 ? 4.381 16.067 -6.810 1.00 73.31 275 GLY A C 1
ATOM 2131 O O . GLY A 1 275 ? 5.086 16.759 -7.549 1.00 73.31 275 GLY A O 1
ATOM 2132 N N . LYS A 1 276 ? 4.635 15.956 -5.498 1.00 72.25 276 LYS A N 1
ATOM 2133 C CA . LYS A 1 276 ? 5.744 16.601 -4.763 1.00 72.25 276 LYS A CA 1
ATOM 2134 C C . LYS A 1 276 ? 6.562 15.608 -3.928 1.00 72.25 276 LYS A C 1
ATOM 2136 O O . LYS A 1 276 ? 7.489 16.034 -3.244 1.00 72.25 276 LYS A O 1
ATOM 2141 N N . GLU A 1 277 ? 6.260 14.313 -4.017 1.00 65.81 277 GLU A N 1
ATOM 2142 C CA . GLU A 1 277 ? 6.799 13.211 -3.204 1.00 65.81 277 GLU A CA 1
ATOM 2143 C C . GLU A 1 277 ? 8.330 13.074 -3.269 1.00 65.81 277 GLU A C 1
ATOM 2145 O O . GLU A 1 277 ? 8.955 12.487 -2.384 1.00 65.81 277 GLU A O 1
ATOM 2150 N N . GLY A 1 278 ? 8.939 13.606 -4.332 1.00 54.91 278 GLY A N 1
ATOM 2151 C CA . GLY A 1 278 ? 10.289 13.247 -4.749 1.00 54.91 278 GLY A CA 1
ATOM 2152 C C . GLY A 1 278 ? 10.307 11.893 -5.464 1.00 54.91 278 GLY A C 1
ATOM 2153 O O . GLY A 1 278 ? 9.294 11.205 -5.579 1.00 54.91 278 GLY A O 1
ATOM 2154 N N . GLN A 1 279 ? 11.468 11.499 -5.984 1.00 51.50 279 GLN A N 1
ATOM 2155 C CA . GLN A 1 279 ? 11.616 10.190 -6.622 1.00 51.50 279 GLN A CA 1
ATOM 2156 C C . GLN A 1 279 ? 11.842 9.117 -5.553 1.00 51.50 279 GLN A C 1
ATOM 2158 O O . GLN A 1 279 ? 12.965 8.838 -5.145 1.00 51.50 279 GLN A O 1
ATOM 2163 N N . ILE A 1 280 ? 10.741 8.525 -5.088 1.00 51.50 280 ILE A N 1
ATOM 2164 C CA . ILE A 1 280 ? 10.726 7.360 -4.196 1.00 51.50 280 ILE A CA 1
ATOM 2165 C C . ILE A 1 280 ? 11.019 6.115 -5.041 1.00 51.50 280 ILE A C 1
ATOM 2167 O O . ILE A 1 280 ? 10.129 5.343 -5.378 1.00 51.50 280 ILE A O 1
ATOM 2171 N N . SER A 1 281 ? 12.284 5.946 -5.422 1.00 50.09 281 SER A N 1
ATOM 2172 C CA . SER A 1 281 ? 12.782 4.776 -6.157 1.00 50.09 281 SER A CA 1
ATOM 2173 C C . SER A 1 281 ? 13.914 4.078 -5.401 1.00 50.09 281 SER A C 1
ATOM 2175 O O . SER A 1 281 ? 14.863 3.593 -6.010 1.00 50.09 281 SER A O 1
ATOM 2177 N N . TRP A 1 282 ? 13.811 4.013 -4.067 1.00 50.25 282 TRP A N 1
ATOM 2178 C CA . TRP A 1 282 ? 14.849 3.501 -3.156 1.00 50.25 282 TRP A CA 1
ATOM 2179 C C . TRP A 1 282 ? 15.281 2.044 -3.425 1.00 50.25 282 TRP A C 1
ATOM 2181 O O . TRP A 1 282 ? 16.344 1.635 -2.972 1.00 50.25 282 TRP A O 1
ATOM 2191 N N . TRP A 1 283 ? 14.474 1.270 -4.159 1.00 54.06 283 TRP A N 1
ATOM 2192 C CA . TRP A 1 283 ? 14.765 -0.103 -4.600 1.00 54.06 283 TRP A CA 1
ATOM 2193 C C . TRP A 1 283 ? 15.082 -0.217 -6.106 1.00 54.06 283 TRP A C 1
ATOM 2195 O O . TRP A 1 283 ? 15.380 -1.308 -6.576 1.00 54.06 283 TRP A O 1
ATOM 2205 N N . VAL A 1 284 ? 15.033 0.881 -6.876 1.00 47.88 284 VAL A N 1
ATOM 2206 C CA . VAL A 1 284 ? 15.191 0.881 -8.350 1.00 47.88 284 VAL A CA 1
ATOM 2207 C C . VAL A 1 284 ? 16.423 1.665 -8.834 1.00 47.88 284 VAL A C 1
ATOM 2209 O O . VAL A 1 284 ? 16.545 1.958 -10.024 1.00 47.88 284 VAL A O 1
ATOM 2212 N N . GLU A 1 285 ? 17.356 1.997 -7.936 1.00 42.19 285 GLU A N 1
ATOM 2213 C CA . GLU A 1 285 ? 18.652 2.609 -8.291 1.00 42.19 285 GLU A CA 1
ATOM 2214 C C . GLU A 1 285 ? 19.725 1.585 -8.729 1.00 42.19 285 GLU A C 1
ATOM 2216 O O . GLU A 1 285 ? 20.789 1.989 -9.188 1.00 42.19 285 GLU A O 1
ATOM 2221 N N . ASN A 1 286 ? 19.448 0.271 -8.673 1.00 40.12 286 ASN A N 1
ATOM 2222 C CA . ASN A 1 286 ? 20.283 -0.785 -9.271 1.00 40.12 286 ASN A CA 1
ATOM 2223 C C . ASN A 1 286 ? 19.401 -1.833 -9.994 1.00 40.12 286 ASN A C 1
ATOM 2225 O O . ASN A 1 286 ? 18.724 -2.611 -9.327 1.00 40.12 286 ASN A O 1
ATOM 2229 N N . PRO A 1 287 ? 19.369 -1.882 -11.342 1.00 32.28 287 PRO A N 1
ATOM 2230 C CA . PRO A 1 287 ? 18.349 -2.622 -12.100 1.00 32.28 287 PRO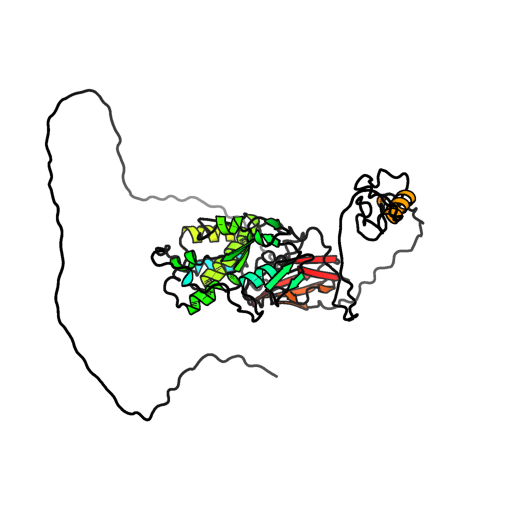 A CA 1
ATOM 2231 C C . PRO A 1 287 ? 18.675 -4.109 -12.377 1.00 32.28 287 PRO A C 1
ATOM 2233 O O . PRO A 1 287 ? 18.237 -4.661 -13.388 1.00 32.28 287 PRO A O 1
ATOM 2236 N N . THR A 1 288 ? 19.437 -4.788 -11.515 1.00 33.75 288 THR A N 1
ATOM 2237 C CA . THR A 1 288 ? 19.840 -6.199 -11.696 1.00 33.75 288 THR A CA 1
ATOM 2238 C C . THR A 1 288 ? 18.837 -7.187 -11.087 1.00 33.75 288 THR A C 1
ATOM 2240 O O . THR A 1 288 ? 19.174 -7.962 -10.194 1.00 33.75 288 THR A O 1
ATOM 2243 N N . MET A 1 289 ? 17.592 -7.175 -11.575 1.00 34.53 289 MET A N 1
ATOM 2244 C CA . MET A 1 289 ? 16.591 -8.196 -11.225 1.00 34.53 289 MET A CA 1
ATOM 2245 C C . MET A 1 289 ? 16.822 -9.517 -11.994 1.00 34.53 289 MET A C 1
ATOM 2247 O O . MET A 1 289 ? 17.271 -9.485 -13.143 1.00 34.53 289 MET A O 1
ATOM 2251 N N . PRO A 1 290 ? 16.535 -10.691 -11.394 1.00 29.94 290 PRO A N 1
ATOM 2252 C CA . PRO A 1 290 ? 17.032 -11.980 -11.881 1.00 29.94 290 PRO A CA 1
ATOM 2253 C C . PRO A 1 290 ? 16.332 -12.489 -13.152 1.00 29.94 290 PRO A C 1
ATOM 2255 O O . PRO A 1 290 ? 15.143 -12.809 -13.166 1.00 29.94 290 PRO A O 1
ATOM 2258 N N . THR A 1 291 ? 17.106 -12.661 -14.226 1.00 30.70 291 THR A N 1
ATOM 2259 C CA . THR A 1 291 ? 16.624 -13.101 -15.547 1.00 30.70 291 THR A CA 1
ATOM 2260 C C . THR A 1 291 ? 16.466 -14.629 -15.663 1.00 30.70 291 THR A C 1
ATOM 2262 O O . THR A 1 291 ? 17.106 -15.270 -16.499 1.00 30.70 291 THR A O 1
ATOM 2265 N N . SER A 1 292 ? 15.610 -15.250 -14.844 1.00 31.92 292 SER A N 1
ATOM 2266 C CA . SER A 1 292 ? 15.418 -16.715 -14.820 1.00 31.92 292 SER A CA 1
ATOM 2267 C C . SER A 1 292 ? 13.950 -17.159 -14.930 1.00 31.92 292 SER A C 1
ATOM 2269 O O . SER A 1 292 ? 13.262 -17.441 -13.953 1.00 31.92 292 SER A O 1
ATOM 2271 N N . ALA A 1 293 ? 13.480 -17.327 -16.171 1.00 28.19 293 ALA A N 1
ATOM 2272 C CA . ALA A 1 293 ? 12.237 -18.051 -16.455 1.00 28.19 293 ALA A CA 1
ATOM 2273 C C . ALA A 1 293 ? 12.332 -19.535 -16.005 1.00 28.19 293 ALA A C 1
ATOM 2275 O O . ALA A 1 293 ? 13.419 -20.122 -16.060 1.00 28.19 293 ALA A O 1
ATOM 2276 N N . PRO A 1 294 ? 11.222 -20.182 -15.593 1.00 31.64 294 PRO A N 1
ATOM 2277 C CA . PRO A 1 294 ? 11.258 -21.496 -14.945 1.00 31.64 294 PRO A CA 1
ATOM 2278 C C . PRO A 1 294 ? 11.676 -22.627 -15.900 1.00 31.64 294 PRO A C 1
ATOM 2280 O O . PRO A 1 294 ? 10.872 -23.169 -16.660 1.00 31.64 294 PRO A O 1
ATOM 2283 N N . SER A 1 295 ? 12.946 -23.033 -15.823 1.00 31.42 295 SER A N 1
ATOM 2284 C CA . SER A 1 295 ? 13.481 -24.162 -16.588 1.00 31.42 295 SER A CA 1
ATOM 2285 C C . SER A 1 295 ? 13.146 -25.497 -15.916 1.00 31.42 295 SER A C 1
ATOM 2287 O O . SER A 1 295 ? 13.788 -25.926 -14.956 1.00 31.42 295 SER A O 1
ATOM 2289 N N . THR A 1 296 ? 12.127 -26.191 -16.423 1.00 33.56 296 THR A N 1
ATOM 2290 C CA . THR A 1 296 ? 11.736 -27.514 -15.923 1.00 33.56 296 THR A CA 1
ATOM 2291 C C . THR A 1 296 ? 12.779 -28.582 -16.264 1.00 33.56 296 THR A C 1
ATOM 2293 O O . THR A 1 296 ? 12.816 -29.081 -17.390 1.00 33.56 296 THR A O 1
ATOM 2296 N N . THR A 1 297 ? 13.577 -29.022 -15.289 1.00 30.39 297 THR A N 1
ATOM 2297 C CA . THR A 1 297 ? 14.275 -30.322 -15.324 1.00 30.39 297 THR A CA 1
ATOM 2298 C C . THR A 1 297 ? 14.448 -30.871 -13.909 1.00 30.39 297 THR A C 1
ATOM 2300 O O . THR A 1 297 ? 15.163 -30.303 -13.091 1.00 30.39 297 THR A O 1
ATOM 2303 N N . ALA A 1 298 ? 13.809 -32.006 -13.618 1.00 36.16 298 ALA A N 1
ATOM 2304 C CA . ALA A 1 298 ? 13.969 -32.708 -12.347 1.00 36.16 298 ALA A CA 1
ATOM 2305 C C . ALA A 1 298 ? 15.183 -33.655 -12.393 1.00 36.16 298 ALA A C 1
ATOM 2307 O O . ALA A 1 298 ? 15.250 -34.528 -13.260 1.00 36.16 298 ALA A O 1
ATOM 2308 N N . ALA A 1 299 ? 16.109 -33.526 -11.437 1.00 31.12 299 ALA A N 1
ATOM 2309 C CA . ALA A 1 299 ? 17.322 -34.347 -11.347 1.00 31.12 299 ALA A CA 1
ATOM 2310 C C . ALA A 1 299 ? 17.581 -34.857 -9.913 1.00 31.12 299 ALA A C 1
ATOM 2312 O O . ALA A 1 299 ? 18.353 -34.295 -9.145 1.00 31.12 299 ALA A O 1
ATOM 2313 N N . VAL A 1 300 ? 16.886 -35.948 -9.586 1.00 31.06 300 VAL A N 1
ATOM 2314 C CA . VAL A 1 300 ? 17.073 -36.903 -8.473 1.00 31.06 300 VAL A CA 1
ATOM 2315 C C . VAL A 1 300 ? 18.327 -36.735 -7.584 1.00 31.06 300 VAL A C 1
ATOM 2317 O O . VAL A 1 300 ? 19.433 -37.117 -7.952 1.00 31.06 300 VAL A O 1
ATOM 2320 N N . THR A 1 301 ? 18.074 -36.312 -6.344 1.00 29.08 301 THR A N 1
ATOM 2321 C CA . THR A 1 301 ? 18.584 -36.860 -5.068 1.00 29.08 301 THR A CA 1
ATOM 2322 C C . THR A 1 301 ? 19.856 -37.732 -5.072 1.00 29.08 301 THR A C 1
ATOM 2324 O O . THR A 1 301 ? 19.843 -38.872 -5.546 1.00 29.08 301 THR A O 1
ATOM 2327 N N . GLN A 1 302 ? 20.854 -37.339 -4.265 1.00 28.53 302 GLN A N 1
ATOM 2328 C CA . GLN A 1 302 ? 21.431 -38.284 -3.294 1.00 28.53 302 GLN A CA 1
ATOM 2329 C C . GLN A 1 302 ? 22.029 -37.625 -2.046 1.00 28.53 302 GLN A C 1
ATOM 2331 O O . GLN A 1 302 ? 22.638 -36.563 -2.103 1.00 28.53 302 GLN A O 1
ATOM 2336 N N . THR A 1 303 ? 21.828 -38.292 -0.908 1.00 29.52 303 THR A N 1
ATOM 2337 C CA . THR A 1 303 ? 22.147 -37.813 0.443 1.00 29.52 303 THR A CA 1
ATOM 2338 C C . THR A 1 303 ? 23.238 -38.675 1.068 1.00 29.52 303 THR A C 1
ATOM 2340 O O . THR A 1 303 ? 23.122 -39.899 1.056 1.00 29.52 303 THR A O 1
ATOM 2343 N N . THR A 1 304 ? 24.213 -38.062 1.743 1.00 29.19 304 THR A N 1
ATOM 2344 C CA . THR A 1 304 ? 25.004 -38.731 2.794 1.00 29.19 304 THR A CA 1
ATOM 2345 C C . THR A 1 304 ? 25.204 -37.806 3.990 1.00 29.19 304 THR A C 1
ATOM 2347 O O . THR A 1 304 ? 25.616 -36.660 3.833 1.00 29.19 304 THR A O 1
ATOM 2350 N N . THR A 1 305 ? 24.895 -38.304 5.187 1.00 27.66 305 THR A N 1
ATOM 2351 C CA . THR A 1 305 ? 24.819 -37.519 6.431 1.00 27.66 305 THR A CA 1
ATOM 2352 C C . THR A 1 305 ? 26.177 -37.373 7.132 1.00 27.66 305 THR A C 1
ATOM 2354 O O . THR A 1 305 ? 27.029 -38.256 7.062 1.00 27.66 305 THR A O 1
ATOM 2357 N N . ALA A 1 306 ? 26.367 -36.253 7.834 1.00 36.75 306 ALA A N 1
ATOM 2358 C CA . ALA A 1 306 ? 27.621 -35.844 8.471 1.00 36.75 306 ALA A CA 1
ATOM 2359 C C . ALA A 1 306 ? 28.012 -36.618 9.752 1.00 36.75 306 ALA A C 1
ATOM 2361 O O . ALA A 1 306 ? 27.194 -37.275 10.395 1.00 36.75 306 ALA A O 1
ATOM 2362 N N . THR A 1 307 ? 29.257 -36.425 10.210 1.00 25.05 307 THR A N 1
ATOM 2363 C CA . THR A 1 307 ? 29.649 -36.486 11.636 1.00 25.05 307 THR A CA 1
ATOM 2364 C C . THR A 1 307 ? 30.835 -35.539 11.895 1.00 25.05 307 THR A C 1
ATOM 2366 O O . THR A 1 307 ? 31.741 -35.442 11.076 1.00 25.05 307 THR A O 1
ATOM 2369 N N . LYS A 1 308 ? 30.827 -34.839 13.039 1.00 36.81 308 LYS A N 1
ATOM 2370 C CA . LYS A 1 308 ? 31.813 -33.827 13.484 1.00 36.81 308 LYS A CA 1
ATOM 2371 C C . LYS A 1 308 ? 32.601 -34.353 14.696 1.00 36.81 308 LYS A C 1
ATOM 2373 O O . LYS A 1 308 ? 31.960 -34.865 15.615 1.00 36.81 308 LYS A O 1
ATOM 2378 N N . PRO A 1 309 ? 33.942 -34.197 14.752 1.00 32.53 309 PRO A N 1
ATOM 2379 C CA . PRO A 1 309 ? 34.512 -33.410 15.863 1.00 32.53 309 PRO A CA 1
ATOM 2380 C C . PRO A 1 309 ? 35.827 -32.633 15.585 1.00 32.53 309 PRO A C 1
ATOM 2382 O O . PRO A 1 309 ? 36.793 -33.173 15.068 1.00 32.53 309 PRO A O 1
ATOM 2385 N N . SER A 1 310 ? 35.855 -31.396 16.099 1.00 27.91 310 SER A N 1
ATOM 2386 C CA . SER A 1 310 ? 36.992 -30.632 16.664 1.00 27.91 310 SER A CA 1
ATOM 2387 C C . SER A 1 310 ? 38.328 -30.440 15.909 1.00 27.91 310 SER A C 1
ATOM 2389 O O . SER A 1 310 ? 39.164 -31.331 15.814 1.00 27.91 310 SER A O 1
ATOM 2391 N N . ALA A 1 311 ? 38.568 -29.170 15.561 1.00 28.31 311 ALA A N 1
ATOM 2392 C CA . ALA A 1 311 ? 39.842 -28.529 15.193 1.00 28.31 311 ALA A CA 1
ATOM 2393 C C . ALA A 1 311 ? 40.763 -28.301 16.446 1.00 28.31 311 ALA A C 1
ATOM 2395 O O . ALA A 1 311 ? 40.299 -28.628 17.547 1.00 28.31 311 ALA A O 1
ATOM 2396 N N . PRO A 1 312 ? 41.992 -27.710 16.370 1.00 44.06 312 PRO A N 1
ATOM 2397 C CA . PRO A 1 312 ? 42.556 -26.916 15.262 1.00 44.06 312 PRO A CA 1
ATOM 2398 C C . PRO A 1 312 ? 44.017 -27.186 14.824 1.00 44.06 312 PRO A C 1
ATOM 2400 O O . PRO A 1 312 ? 44.838 -27.666 15.599 1.00 44.06 312 PRO A O 1
ATOM 2403 N N . SER A 1 313 ? 44.318 -26.721 13.600 1.00 34.91 313 SER A N 1
ATOM 2404 C CA . SER A 1 313 ? 45.637 -26.518 12.957 1.00 34.91 313 SER A CA 1
ATOM 2405 C C . SER A 1 313 ? 46.556 -27.752 12.809 1.00 34.91 313 SER A C 1
ATOM 2407 O O . SER A 1 313 ? 46.987 -28.332 13.797 1.00 34.91 313 SER A O 1
ATOM 2409 N N . SER A 1 314 ? 46.984 -28.161 11.607 1.00 48.53 314 SER A N 1
ATOM 2410 C CA . SER A 1 314 ? 46.872 -27.528 10.275 1.00 48.53 314 SER A CA 1
ATOM 2411 C C . SER A 1 314 ? 46.947 -28.550 9.128 1.00 48.53 314 SER A C 1
ATOM 2413 O O . SER A 1 314 ? 47.768 -29.464 9.195 1.00 48.53 314 SER A O 1
ATOM 2415 N N . THR A 1 315 ? 46.185 -28.319 8.058 1.00 36.47 315 THR A N 1
ATOM 2416 C CA . THR A 1 315 ? 46.305 -28.918 6.709 1.00 36.47 315 THR A CA 1
ATOM 2417 C C . THR A 1 315 ? 46.342 -27.763 5.690 1.00 36.47 315 THR A C 1
ATOM 2419 O O . THR A 1 315 ? 45.911 -26.660 6.022 1.00 36.47 315 THR A O 1
ATOM 2422 N N . ASP A 1 316 ? 46.938 -27.836 4.497 1.00 47.75 316 ASP A N 1
ATOM 2423 C CA . ASP A 1 316 ? 47.421 -28.961 3.664 1.00 47.75 316 ASP A CA 1
ATOM 2424 C C . ASP A 1 316 ? 46.337 -29.811 2.974 1.00 47.75 316 ASP A C 1
ATOM 2426 O O . ASP A 1 316 ? 46.422 -31.032 2.899 1.00 47.75 316 ASP A O 1
ATOM 2430 N N . ASP A 1 317 ? 45.322 -29.126 2.438 1.00 46.81 317 ASP A N 1
ATOM 2431 C CA . ASP A 1 317 ? 44.341 -29.661 1.476 1.00 46.81 317 ASP A CA 1
ATOM 2432 C C . ASP A 1 317 ? 44.552 -29.076 0.056 1.00 46.81 317 ASP A C 1
ATOM 2434 O O . ASP A 1 317 ? 43.660 -29.096 -0.788 1.00 46.81 317 ASP A O 1
ATOM 2438 N N . GLY A 1 318 ? 45.722 -28.481 -0.211 1.00 63.44 318 GLY A N 1
ATOM 2439 C CA . GLY A 1 318 ? 46.055 -27.788 -1.468 1.00 63.44 318 GLY A CA 1
ATOM 2440 C C . GLY A 1 318 ? 45.388 -26.417 -1.667 1.00 63.44 318 GLY A C 1
ATOM 2441 O O . GLY A 1 318 ? 45.890 -25.614 -2.450 1.00 63.44 318 GLY A O 1
ATOM 2442 N N . ILE A 1 319 ? 44.310 -26.127 -0.933 1.00 57.38 319 ILE A N 1
ATOM 2443 C CA . ILE A 1 319 ? 43.619 -24.830 -0.925 1.00 57.38 319 ILE A CA 1
ATOM 2444 C C . ILE A 1 319 ? 44.528 -23.769 -0.263 1.00 57.38 319 ILE A C 1
ATOM 2446 O O . ILE A 1 319 ? 44.992 -23.992 0.862 1.00 57.38 319 ILE A O 1
ATOM 2450 N N . PRO A 1 320 ? 44.806 -22.624 -0.917 1.00 75.56 320 PRO A N 1
ATOM 2451 C CA . PRO A 1 320 ? 45.615 -21.554 -0.336 1.00 75.56 320 PRO A CA 1
ATOM 2452 C C . PRO A 1 320 ? 44.854 -20.827 0.787 1.00 75.56 320 PRO A C 1
ATOM 2454 O O . PRO A 1 320 ? 43.629 -20.755 0.733 1.00 75.56 320 PRO A O 1
ATOM 2457 N N . PRO A 1 321 ? 45.530 -20.238 1.793 1.00 71.88 321 PRO A N 1
ATOM 2458 C CA . PRO A 1 321 ? 44.854 -19.438 2.813 1.00 71.88 321 PRO A CA 1
ATOM 2459 C C . PRO A 1 321 ? 44.075 -18.272 2.191 1.00 71.88 321 PRO A C 1
ATOM 2461 O O . PRO A 1 321 ? 44.612 -17.556 1.348 1.00 71.88 321 PRO A O 1
ATOM 2464 N N . ASN A 1 322 ? 42.835 -18.061 2.642 1.00 74.56 322 ASN A N 1
ATOM 2465 C CA . ASN A 1 322 ? 42.000 -16.944 2.203 1.00 74.56 322 ASN A CA 1
ATOM 2466 C C . ASN A 1 322 ? 42.735 -15.597 2.428 1.00 74.56 322 ASN A C 1
ATOM 2468 O O . ASN A 1 322 ? 43.100 -15.307 3.573 1.00 74.56 322 ASN A O 1
ATOM 2472 N N . PRO A 1 323 ? 42.963 -14.785 1.377 1.00 78.88 323 PRO A N 1
ATOM 2473 C CA . PRO A 1 323 ? 43.707 -13.530 1.482 1.00 78.88 323 PRO A CA 1
ATOM 2474 C C . PRO A 1 323 ? 42.854 -12.370 2.019 1.00 78.88 323 PRO A C 1
ATOM 2476 O O . PRO A 1 323 ? 43.408 -11.347 2.421 1.00 78.88 323 PRO A O 1
ATOM 2479 N N . GLY A 1 324 ? 41.525 -12.513 2.030 1.00 70.38 324 GLY A N 1
ATOM 2480 C CA . GLY A 1 324 ? 40.562 -11.451 2.311 1.00 70.38 324 GLY A CA 1
ATOM 2481 C C . GLY A 1 324 ? 40.611 -10.305 1.298 1.00 70.38 324 GLY A C 1
ATOM 2482 O O . GLY A 1 324 ? 41.387 -10.321 0.339 1.00 70.38 324 GLY A O 1
ATOM 2483 N N . ASN A 1 325 ? 39.833 -9.257 1.577 1.00 82.88 325 ASN A N 1
ATOM 2484 C CA . ASN A 1 325 ? 39.955 -7.977 0.888 1.00 82.88 325 ASN A CA 1
ATOM 2485 C C . ASN A 1 325 ? 41.259 -7.284 1.337 1.00 82.88 325 ASN A C 1
ATOM 2487 O O . ASN A 1 325 ? 41.297 -6.521 2.304 1.00 82.88 325 ASN A O 1
ATOM 2491 N N . THR A 1 326 ? 42.355 -7.649 0.669 1.00 79.81 326 THR A N 1
ATOM 2492 C CA . THR A 1 326 ? 43.716 -7.113 0.860 1.00 79.81 326 THR A CA 1
ATOM 2493 C C . THR A 1 326 ? 44.367 -6.680 -0.460 1.00 79.81 326 THR A C 1
ATOM 2495 O O . THR A 1 326 ? 45.570 -6.410 -0.506 1.00 79.81 326 THR A O 1
ATOM 2498 N N . LYS A 1 327 ? 43.570 -6.612 -1.532 1.00 83.94 327 LYS A N 1
ATOM 2499 C CA . LYS A 1 327 ? 43.954 -6.245 -2.895 1.00 83.94 327 LYS A CA 1
ATOM 2500 C C . LYS A 1 327 ? 42.826 -5.461 -3.558 1.00 83.94 327 LYS A C 1
ATOM 2502 O O . LYS A 1 327 ? 41.665 -5.762 -3.335 1.00 83.94 327 LYS A O 1
ATOM 2507 N N . ASN A 1 328 ? 43.195 -4.508 -4.400 1.00 88.81 328 ASN A N 1
ATOM 2508 C CA . ASN A 1 328 ? 42.319 -3.721 -5.262 1.00 88.81 328 ASN A CA 1
ATOM 2509 C C . ASN A 1 328 ? 42.915 -3.727 -6.678 1.00 88.81 328 ASN A C 1
ATOM 2511 O O . ASN A 1 328 ? 44.097 -4.029 -6.853 1.00 88.81 328 ASN A O 1
ATOM 2515 N N . CYS A 1 329 ? 42.163 -3.294 -7.690 1.00 87.00 329 CYS A N 1
ATOM 2516 C CA . CYS A 1 329 ? 42.682 -3.196 -9.061 1.00 87.00 329 CYS A CA 1
ATOM 2517 C C . CYS A 1 329 ? 43.904 -2.265 -9.212 1.00 87.00 329 CYS A C 1
ATOM 2519 O O . CYS A 1 329 ? 44.717 -2.464 -10.107 1.00 87.00 329 CYS A O 1
ATOM 2521 N N . SER A 1 330 ? 44.097 -1.294 -8.311 1.00 87.50 330 SER A N 1
ATOM 2522 C CA . SER A 1 330 ? 45.301 -0.446 -8.267 1.00 87.50 330 SER A CA 1
ATOM 2523 C C . SER A 1 330 ? 46.564 -1.146 -7.748 1.00 87.50 330 SER A C 1
ATOM 2525 O O . SER A 1 330 ? 47.640 -0.554 -7.792 1.00 87.50 330 SER A O 1
ATOM 2527 N N . ASP A 1 331 ? 46.444 -2.364 -7.214 1.00 88.81 331 ASP A N 1
ATOM 2528 C CA . ASP A 1 331 ? 47.530 -3.096 -6.554 1.00 88.81 331 ASP A CA 1
ATOM 2529 C C . ASP A 1 331 ? 48.167 -4.166 -7.467 1.00 88.81 331 ASP A C 1
ATOM 2531 O O . ASP A 1 331 ? 48.874 -5.050 -6.971 1.00 88.81 331 ASP A O 1
ATOM 2535 N N . PHE A 1 332 ? 47.906 -4.114 -8.775 1.00 89.31 332 PHE A N 1
ATOM 2536 C CA . PHE A 1 332 ? 48.438 -5.012 -9.806 1.00 89.31 332 PHE A CA 1
ATOM 2537 C C . PHE A 1 332 ? 49.069 -4.191 -10.940 1.00 89.31 332 PHE A C 1
ATOM 2539 O O . PHE A 1 332 ? 48.517 -3.167 -11.339 1.00 89.31 332 PHE A O 1
ATOM 2546 N N . ASP A 1 333 ? 50.194 -4.646 -11.498 1.00 82.62 333 ASP A N 1
ATOM 2547 C CA . ASP A 1 333 ? 50.894 -3.931 -12.579 1.00 82.62 333 ASP A CA 1
ATOM 2548 C C . ASP A 1 333 ? 50.223 -4.144 -13.959 1.00 82.62 333 ASP A C 1
ATOM 2550 O O . ASP A 1 333 ? 50.578 -3.482 -14.937 1.00 82.62 333 ASP A O 1
ATOM 2554 N N . SER A 1 334 ? 49.273 -5.087 -14.077 1.00 86.00 334 SER A N 1
ATOM 2555 C CA . SER A 1 334 ? 48.521 -5.360 -15.316 1.00 86.00 334 SER A CA 1
ATOM 2556 C C . SER A 1 334 ? 47.246 -6.187 -15.093 1.00 86.00 334 SER A C 1
ATOM 2558 O O . SER A 1 334 ? 47.157 -6.961 -14.139 1.00 86.00 334 SER A O 1
ATOM 2560 N N . TYR A 1 335 ? 46.302 -6.109 -16.039 1.00 88.81 335 TYR A N 1
ATOM 2561 C CA . TYR A 1 335 ? 45.093 -6.946 -16.087 1.00 88.81 335 TYR A CA 1
ATOM 2562 C C . TYR A 1 335 ? 45.398 -8.454 -16.000 1.00 88.81 335 TYR A C 1
ATOM 2564 O O . TYR A 1 335 ? 44.769 -9.166 -15.223 1.00 88.81 335 TYR A O 1
ATOM 2572 N N . GLN A 1 336 ? 46.414 -8.960 -16.718 1.00 90.25 336 GLN A N 1
ATOM 2573 C CA . GLN A 1 336 ? 46.774 -10.385 -16.637 1.00 90.25 336 GLN A CA 1
ATOM 2574 C C . GLN A 1 336 ? 47.292 -10.807 -15.251 1.00 90.25 336 GLN A C 1
ATOM 2576 O O . GLN A 1 336 ? 47.178 -11.981 -14.905 1.00 90.25 336 GLN A O 1
ATOM 2581 N N . GLU A 1 337 ? 47.850 -9.889 -14.454 1.00 89.44 337 GLU A N 1
ATOM 2582 C CA . GLU A 1 337 ? 48.244 -10.179 -13.071 1.00 89.44 337 GLU A CA 1
ATOM 2583 C C . GLU A 1 337 ? 47.023 -10.212 -12.139 1.00 89.44 337 GLU A C 1
ATOM 2585 O O . GLU A 1 337 ? 46.895 -11.144 -11.343 1.00 89.44 337 GLU A O 1
ATOM 2590 N N . ALA A 1 338 ? 46.096 -9.257 -12.291 1.00 89.00 338 ALA A N 1
ATOM 2591 C CA . ALA A 1 338 ? 44.824 -9.246 -11.568 1.00 89.00 338 ALA A CA 1
ATOM 2592 C C . ALA A 1 338 ? 44.016 -10.527 -11.844 1.00 89.00 338 ALA A C 1
ATOM 2594 O O . ALA A 1 338 ? 43.616 -11.216 -10.903 1.00 89.00 338 ALA A O 1
ATOM 2595 N N . LYS A 1 339 ? 43.879 -10.924 -13.120 1.00 92.62 339 LYS A N 1
ATOM 2596 C CA . LYS A 1 339 ? 43.212 -12.178 -13.494 1.00 92.62 339 LYS A CA 1
ATOM 2597 C C . LYS A 1 339 ? 43.914 -13.416 -12.942 1.00 92.62 339 LYS A C 1
ATOM 2599 O O . LYS A 1 339 ? 43.258 -14.272 -12.360 1.00 92.62 339 LYS A O 1
ATOM 2604 N N . ALA A 1 340 ? 45.241 -13.505 -13.040 1.00 91.00 340 ALA A N 1
ATOM 2605 C CA . ALA A 1 340 ? 45.975 -14.650 -12.495 1.00 91.00 340 ALA A CA 1
ATOM 2606 C C . ALA A 1 340 ? 45.855 -14.781 -10.962 1.00 91.00 340 ALA A C 1
ATOM 2608 O O . ALA A 1 340 ? 45.958 -15.889 -10.434 1.00 91.00 340 ALA A O 1
ATOM 2609 N N . TRP A 1 341 ? 45.641 -13.673 -10.243 1.00 91.44 341 TRP A N 1
ATOM 2610 C CA . TRP A 1 341 ? 45.358 -13.680 -8.806 1.00 91.44 341 TRP A CA 1
ATOM 2611 C C . TRP A 1 341 ? 43.918 -14.122 -8.515 1.00 91.44 341 TRP A C 1
ATOM 2613 O O . TRP A 1 341 ? 43.692 -14.982 -7.666 1.00 91.44 341 TRP A O 1
ATOM 2623 N N . PHE A 1 342 ? 42.952 -13.576 -9.250 1.00 90.88 342 PHE A N 1
ATOM 2624 C CA . PHE A 1 342 ? 41.528 -13.885 -9.130 1.00 90.88 342 PHE A CA 1
ATOM 2625 C C . PHE A 1 342 ? 41.212 -15.345 -9.467 1.00 90.88 342 PHE A C 1
ATOM 2627 O O . PHE A 1 342 ? 40.699 -16.058 -8.608 1.00 90.88 342 PHE A O 1
ATOM 2634 N N . ASP A 1 343 ? 41.623 -15.834 -10.644 1.00 90.00 343 ASP A N 1
ATOM 2635 C CA . ASP A 1 343 ? 41.422 -17.217 -11.106 1.00 90.00 343 ASP A CA 1
ATOM 2636 C C . ASP A 1 343 ? 41.978 -18.257 -10.099 1.00 90.00 343 ASP A C 1
ATOM 2638 O O . ASP A 1 343 ? 41.537 -19.408 -10.071 1.00 90.00 343 ASP A O 1
ATOM 2642 N N . TYR A 1 344 ? 42.943 -17.863 -9.256 1.00 86.00 344 TYR A N 1
ATOM 2643 C CA . TYR A 1 344 ? 43.560 -18.701 -8.222 1.00 86.00 344 TYR A CA 1
ATOM 2644 C C . TYR A 1 344 ? 42.772 -18.756 -6.895 1.00 86.00 344 TYR A C 1
ATOM 2646 O O . TYR A 1 344 ? 42.833 -19.772 -6.199 1.00 86.00 344 TYR A O 1
ATOM 2654 N N . TYR A 1 345 ? 42.020 -17.708 -6.536 1.00 84.06 345 TYR A N 1
ATOM 2655 C CA . TYR A 1 345 ? 41.227 -17.658 -5.294 1.00 84.06 345 TYR A CA 1
ATOM 2656 C C . TYR A 1 345 ? 39.716 -17.821 -5.513 1.00 84.06 345 TYR A C 1
ATOM 2658 O O . TYR A 1 345 ? 39.041 -18.392 -4.653 1.00 84.06 345 TYR A O 1
ATOM 2666 N N . TYR A 1 346 ? 39.186 -17.393 -6.661 1.00 83.50 346 TYR A N 1
ATOM 2667 C CA . TYR A 1 346 ? 37.759 -17.425 -6.991 1.00 83.50 346 TYR A CA 1
ATOM 2668 C C . TYR A 1 346 ? 37.123 -18.826 -6.874 1.00 83.50 346 TYR A C 1
ATOM 2670 O O . TYR A 1 346 ? 36.080 -18.939 -6.227 1.00 83.50 346 TYR A O 1
ATOM 2678 N N . PRO A 1 347 ? 37.759 -19.934 -7.327 1.00 84.69 347 PRO A N 1
ATOM 2679 C CA . PRO A 1 347 ? 37.217 -21.289 -7.150 1.00 84.69 347 PRO A CA 1
ATOM 2680 C C . PRO A 1 347 ? 37.129 -21.773 -5.691 1.00 84.69 347 PRO A C 1
ATOM 2682 O O . PRO A 1 347 ? 36.578 -22.844 -5.430 1.00 84.69 347 PRO A O 1
ATOM 2685 N N . HIS A 1 348 ? 37.710 -21.033 -4.743 1.00 74.94 348 HIS A N 1
ATOM 2686 C CA . HIS A 1 348 ? 37.753 -21.376 -3.321 1.00 74.94 348 HIS A CA 1
ATOM 2687 C C . HIS A 1 348 ? 36.958 -20.406 -2.442 1.00 74.94 348 HIS A C 1
ATOM 2689 O O . HIS A 1 348 ? 36.422 -20.828 -1.416 1.00 74.94 348 HIS A O 1
ATOM 2695 N N . TYR A 1 349 ? 36.893 -19.127 -2.825 1.00 76.75 349 TYR A N 1
ATOM 2696 C CA . TYR A 1 349 ? 36.380 -18.044 -1.983 1.00 76.75 349 TYR A CA 1
ATOM 2697 C C . TYR A 1 349 ? 35.462 -17.046 -2.708 1.00 76.75 349 TYR A C 1
ATOM 2699 O O . TYR A 1 349 ? 35.022 -16.090 -2.072 1.00 76.75 349 TYR A O 1
ATOM 2707 N N . GLY A 1 350 ? 35.163 -17.256 -3.996 1.00 80.25 350 GLY A N 1
ATOM 2708 C CA . GLY A 1 350 ? 34.531 -16.243 -4.846 1.00 80.25 350 GLY A CA 1
ATOM 2709 C C . GLY A 1 350 ? 35.432 -15.018 -5.022 1.00 80.25 350 GLY A C 1
ATOM 2710 O O . GLY A 1 350 ? 36.640 -15.086 -4.764 1.00 80.25 350 GLY A O 1
ATOM 2711 N N . ASP A 1 351 ? 34.856 -13.887 -5.425 1.00 84.25 351 ASP A N 1
ATOM 2712 C CA . ASP A 1 351 ? 35.597 -12.630 -5.508 1.00 84.25 351 ASP A CA 1
ATOM 2713 C C . ASP A 1 351 ? 35.857 -12.022 -4.120 1.00 84.25 351 ASP A C 1
ATOM 2715 O O . ASP A 1 351 ? 35.216 -11.085 -3.648 1.00 84.25 351 ASP A O 1
ATOM 2719 N N . VAL A 1 352 ? 36.838 -12.603 -3.441 1.00 71.44 352 VAL A N 1
ATOM 2720 C CA . VAL A 1 352 ? 37.193 -12.309 -2.052 1.00 71.44 352 VAL A CA 1
ATOM 2721 C C . VAL A 1 352 ? 37.829 -10.921 -1.850 1.00 71.44 352 VAL A C 1
ATOM 2723 O O . VAL A 1 352 ? 38.103 -10.531 -0.712 1.00 71.44 352 VAL A O 1
ATOM 2726 N N . ALA A 1 353 ? 38.075 -10.184 -2.938 1.00 82.19 353 ALA A N 1
ATOM 2727 C CA . ALA A 1 353 ? 38.688 -8.859 -2.933 1.00 82.19 353 ALA A CA 1
ATOM 2728 C C . ALA A 1 353 ? 37.944 -7.810 -3.787 1.00 82.19 353 ALA A C 1
ATOM 2730 O O . ALA A 1 353 ? 38.431 -6.688 -3.888 1.00 82.19 353 ALA A O 1
ATOM 2731 N N . PHE A 1 354 ? 36.754 -8.127 -4.314 1.00 85.25 354 PHE A N 1
ATOM 2732 C CA . PHE A 1 354 ? 35.909 -7.200 -5.085 1.00 85.25 354 PHE A CA 1
ATOM 2733 C C . PHE A 1 354 ? 36.639 -6.611 -6.313 1.00 85.25 354 PHE A C 1
ATOM 2735 O O . PHE A 1 354 ? 36.663 -5.399 -6.534 1.00 85.25 354 PHE A O 1
ATOM 2742 N N . LEU A 1 355 ? 37.306 -7.489 -7.069 1.00 84.69 355 LEU A N 1
ATOM 2743 C CA . LEU A 1 355 ? 38.037 -7.189 -8.301 1.00 84.69 355 LEU A CA 1
ATOM 2744 C C . LEU A 1 355 ? 37.165 -7.331 -9.565 1.00 84.69 355 LEU A C 1
ATOM 2746 O O . LEU A 1 355 ? 37.436 -6.662 -10.559 1.00 84.69 355 LEU A O 1
ATOM 2750 N N . ASP A 1 356 ? 36.147 -8.189 -9.528 1.00 86.00 356 ASP A N 1
ATOM 2751 C CA . ASP A 1 356 ? 35.131 -8.444 -10.557 1.00 86.00 356 ASP A CA 1
ATOM 2752 C C . ASP A 1 356 ? 33.858 -7.682 -10.154 1.00 86.00 356 ASP A C 1
ATOM 2754 O O . ASP A 1 356 ? 33.028 -8.156 -9.378 1.00 86.00 356 ASP A O 1
ATOM 2758 N N . SER A 1 357 ? 33.778 -6.418 -10.583 1.00 74.50 357 SER A N 1
ATOM 2759 C CA . SER A 1 357 ? 32.780 -5.461 -10.078 1.00 74.50 357 SER A CA 1
ATOM 2760 C C . SER A 1 357 ? 31.395 -5.622 -10.711 1.00 74.50 357 SER A C 1
ATOM 2762 O O . SER A 1 357 ? 30.432 -5.040 -10.206 1.00 74.50 357 SER A O 1
ATOM 2764 N N . ASP A 1 358 ? 31.311 -6.349 -11.819 1.00 66.00 358 ASP A N 1
ATOM 2765 C CA . ASP A 1 358 ? 30.118 -6.614 -12.617 1.00 66.00 358 ASP A CA 1
ATOM 2766 C C . ASP A 1 358 ? 29.731 -8.107 -12.653 1.00 66.00 358 ASP A C 1
ATOM 2768 O O . ASP A 1 358 ? 28.612 -8.440 -13.047 1.00 66.00 358 ASP A O 1
ATOM 2772 N N . GLY A 1 359 ? 30.576 -8.990 -12.110 1.00 72.06 359 GLY A N 1
ATOM 2773 C CA . GLY A 1 359 ? 30.252 -10.380 -11.783 1.00 72.06 359 GLY A CA 1
ATOM 2774 C C . GLY A 1 359 ? 30.314 -11.344 -12.968 1.00 72.06 359 GLY A C 1
ATOM 2775 O O . GLY A 1 359 ? 29.660 -12.391 -12.928 1.00 72.06 359 GLY A O 1
ATOM 2776 N N . ASP A 1 360 ? 31.042 -10.996 -14.031 1.00 76.88 360 ASP A N 1
ATOM 2777 C CA . ASP A 1 360 ? 31.113 -11.782 -15.269 1.00 76.88 360 ASP A CA 1
ATOM 2778 C C . ASP A 1 360 ? 32.251 -12.828 -15.269 1.00 76.88 360 ASP A C 1
ATOM 2780 O O . ASP A 1 360 ? 32.229 -13.772 -16.067 1.00 76.88 360 ASP A O 1
ATOM 2784 N N . GLY A 1 361 ? 33.191 -12.716 -14.321 1.00 78.88 361 GLY A N 1
ATOM 2785 C CA . GLY A 1 361 ? 34.381 -13.556 -14.190 1.00 78.88 361 GLY A CA 1
ATOM 2786 C C . GLY A 1 361 ? 35.683 -12.935 -14.720 1.00 78.88 361 GLY A C 1
ATOM 2787 O O . GLY A 1 361 ? 36.717 -13.618 -14.707 1.00 78.88 361 GLY A O 1
ATOM 2788 N N . GLU A 1 362 ? 35.674 -11.678 -15.175 1.00 84.69 362 GLU A N 1
ATOM 2789 C CA . GLU A 1 362 ? 36.840 -10.968 -15.709 1.00 84.69 362 GLU A CA 1
ATOM 2790 C C . GLU A 1 362 ? 37.249 -9.751 -14.845 1.00 84.69 362 GLU A C 1
ATOM 2792 O O . GLU A 1 362 ? 36.791 -8.625 -15.026 1.00 84.69 362 GLU A O 1
ATOM 2797 N N . PRO A 1 363 ? 38.173 -9.937 -13.884 1.00 88.06 363 PRO A N 1
ATOM 2798 C CA . PRO A 1 363 ? 38.476 -8.932 -12.873 1.00 88.06 363 PRO A CA 1
ATOM 2799 C C . PRO A 1 363 ? 39.264 -7.747 -13.430 1.00 88.06 363 PRO A C 1
ATOM 2801 O O . PRO A 1 363 ? 40.203 -7.894 -14.217 1.00 88.06 363 PRO A O 1
ATOM 2804 N N . CYS A 1 364 ? 38.994 -6.568 -12.879 1.00 90.88 364 CYS A N 1
ATOM 2805 C CA . CYS A 1 364 ? 39.751 -5.352 -13.134 1.00 90.88 364 CYS A CA 1
ATOM 2806 C C . CYS A 1 364 ? 39.830 -4.972 -14.623 1.00 90.88 364 CYS A C 1
ATOM 2808 O O . CYS A 1 364 ? 40.872 -4.500 -15.078 1.00 90.88 364 CYS A O 1
ATOM 2810 N N . GLU A 1 365 ? 38.719 -5.098 -15.358 1.00 79.62 365 GLU A N 1
ATOM 2811 C CA . GLU A 1 365 ? 38.507 -4.596 -16.733 1.00 79.62 365 GLU A CA 1
ATOM 2812 C C . GLU A 1 365 ? 39.051 -3.168 -16.964 1.00 79.62 365 GLU A C 1
ATOM 2814 O O . GLU A 1 365 ? 39.553 -2.842 -18.037 1.00 79.62 365 GLU A O 1
ATOM 2819 N N . SER A 1 366 ? 39.059 -2.312 -15.935 1.00 77.25 366 SER A N 1
ATOM 2820 C CA . SER A 1 366 ? 39.672 -0.969 -15.981 1.00 77.25 366 SER A CA 1
ATOM 2821 C C . SER A 1 366 ? 41.189 -0.948 -16.260 1.00 77.25 366 SER A C 1
ATOM 2823 O O . SER A 1 366 ? 41.728 0.098 -16.619 1.00 77.25 366 SER A O 1
ATOM 2825 N N . LEU A 1 367 ? 41.881 -2.086 -16.135 1.00 77.06 367 LEU A N 1
ATOM 2826 C CA . LEU A 1 367 ? 43.279 -2.292 -16.534 1.00 77.06 367 LEU A CA 1
ATOM 2827 C C . LEU A 1 367 ? 43.421 -2.805 -17.984 1.00 77.06 367 LEU A C 1
ATOM 2829 O O . LEU A 1 367 ? 44.541 -2.902 -18.492 1.00 77.06 367 LEU A O 1
ATOM 2833 N N . ALA A 1 368 ? 42.321 -3.157 -18.655 1.00 64.75 368 ALA A N 1
ATOM 2834 C CA . ALA A 1 368 ? 42.293 -3.757 -19.988 1.00 64.75 368 ALA A CA 1
ATOM 2835 C C . ALA A 1 368 ? 42.186 -2.707 -21.117 1.00 64.75 368 ALA A C 1
ATOM 2837 O O . ALA A 1 368 ? 41.360 -2.826 -22.024 1.00 64.75 368 ALA A O 1
ATOM 2838 N N . GLU A 1 369 ? 43.057 -1.686 -21.119 1.00 52.00 369 GLU A N 1
ATOM 2839 C CA . GLU A 1 369 ? 43.184 -0.758 -22.258 1.00 52.00 369 GLU A CA 1
ATOM 2840 C C . GLU A 1 369 ? 43.680 -1.491 -23.526 1.00 52.00 369 GLU A C 1
ATOM 2842 O O . GLU A 1 369 ? 44.879 -1.564 -23.815 1.00 52.00 369 GLU A O 1
ATOM 2847 N N . LEU A 1 370 ? 42.750 -2.028 -24.323 1.00 41.19 370 LEU A N 1
ATOM 2848 C CA . LEU A 1 370 ? 43.043 -2.629 -25.625 1.00 41.19 370 LEU A CA 1
ATOM 2849 C C . LEU A 1 370 ? 42.947 -1.597 -26.770 1.00 41.19 370 LEU A C 1
ATOM 2851 O O . LEU A 1 370 ? 42.029 -0.775 -26.809 1.00 41.19 370 LEU A O 1
ATOM 2855 N N . PRO A 1 371 ? 43.887 -1.616 -27.737 1.00 48.19 371 PRO A N 1
ATOM 2856 C CA . PRO A 1 371 ? 44.021 -0.553 -28.730 1.00 48.19 371 PRO A CA 1
ATOM 2857 C C . PRO A 1 371 ? 42.969 -0.624 -29.846 1.00 48.19 371 PRO A C 1
ATOM 2859 O O . PRO A 1 371 ? 42.687 -1.684 -30.406 1.00 48.19 371 PRO A O 1
ATOM 2862 N N . THR A 1 372 ? 42.459 0.540 -30.253 1.00 40.91 372 THR A N 1
ATOM 2863 C CA . THR A 1 372 ? 41.456 0.681 -31.320 1.00 40.91 372 THR A CA 1
ATOM 2864 C C . THR A 1 372 ? 42.030 0.465 -32.735 1.00 40.91 372 THR A C 1
ATOM 2866 O O . THR A 1 372 ? 42.966 1.158 -33.142 1.00 40.91 372 THR A O 1
ATOM 2869 N N . PRO A 1 373 ? 41.439 -0.427 -33.558 1.00 39.81 373 PRO A N 1
ATOM 2870 C CA . PRO A 1 373 ? 41.759 -0.542 -34.979 1.00 39.81 373 PRO A CA 1
ATOM 2871 C C . PRO A 1 373 ? 40.824 0.333 -35.834 1.00 39.81 373 PRO A C 1
ATOM 2873 O O . PRO A 1 373 ? 39.705 -0.060 -36.170 1.00 39.81 373 PRO A O 1
ATOM 2876 N N . THR A 1 374 ? 41.290 1.517 -36.240 1.00 41.50 374 THR A N 1
ATOM 2877 C CA . THR A 1 374 ? 40.532 2.447 -37.101 1.00 41.50 374 THR A CA 1
ATOM 2878 C C . THR A 1 374 ? 40.093 1.796 -38.418 1.00 41.50 374 THR A C 1
ATOM 2880 O O . THR A 1 374 ? 40.896 1.639 -39.338 1.00 41.50 374 THR A O 1
ATOM 2883 N N . THR A 1 375 ? 38.799 1.483 -38.543 1.00 33.12 375 THR A N 1
ATOM 2884 C CA . THR A 1 375 ? 38.189 0.967 -39.779 1.00 33.12 375 THR A CA 1
ATOM 2885 C C . THR A 1 375 ? 37.091 1.913 -40.256 1.00 33.12 375 THR A C 1
ATOM 2887 O O . THR A 1 375 ? 36.015 1.989 -39.670 1.00 33.12 375 THR A O 1
ATOM 2890 N N . THR A 1 376 ? 37.358 2.648 -41.337 1.00 44.06 376 THR A N 1
ATOM 2891 C CA . THR A 1 376 ? 36.422 3.633 -41.895 1.00 44.06 376 THR A CA 1
ATOM 2892 C C . THR A 1 376 ? 35.293 2.948 -42.670 1.00 44.06 376 THR A C 1
ATOM 2894 O O . THR A 1 376 ? 35.442 2.644 -43.854 1.00 44.06 376 THR A O 1
ATOM 2897 N N . ILE A 1 377 ? 34.149 2.732 -42.019 1.00 45.09 377 ILE A N 1
ATOM 2898 C CA . ILE A 1 377 ? 32.912 2.269 -42.666 1.00 45.09 377 ILE A CA 1
ATOM 2899 C C . ILE A 1 377 ? 32.094 3.500 -43.111 1.00 45.09 377 ILE A C 1
ATOM 2901 O O . ILE A 1 377 ? 31.925 4.428 -42.317 1.00 45.09 377 ILE A O 1
ATOM 2905 N N . PRO A 1 378 ? 31.597 3.569 -44.363 1.00 46.16 378 PRO A N 1
ATOM 2906 C CA . PRO A 1 378 ? 30.744 4.671 -44.805 1.00 46.16 378 PRO A CA 1
ATOM 2907 C C . PRO A 1 378 ? 29.374 4.626 -44.114 1.00 46.16 378 PRO A C 1
ATOM 2909 O O . PRO A 1 378 ? 28.794 3.558 -43.932 1.00 46.16 378 PRO A O 1
ATOM 2912 N N . SER A 1 379 ? 28.848 5.801 -43.760 1.00 40.97 379 SER A N 1
ATOM 2913 C CA . SER A 1 379 ? 27.573 5.940 -43.046 1.00 40.97 379 SER A CA 1
ATOM 2914 C C . SER A 1 379 ? 26.398 5.320 -43.827 1.00 40.97 379 SER A C 1
ATOM 2916 O O . SER A 1 379 ? 26.254 5.607 -45.023 1.00 40.97 379 SER A O 1
ATOM 2918 N N . PRO A 1 380 ? 25.541 4.496 -43.190 1.00 51.16 380 PRO A N 1
ATOM 2919 C CA . PRO A 1 380 ? 24.318 4.014 -43.816 1.00 51.16 380 PRO A CA 1
ATOM 2920 C C . PRO A 1 380 ? 23.349 5.183 -44.017 1.00 51.16 380 PRO A C 1
ATOM 2922 O O . PRO A 1 380 ? 23.081 5.960 -43.103 1.00 51.16 380 PRO A O 1
ATOM 2925 N N . THR A 1 381 ? 22.802 5.316 -45.225 1.00 46.66 381 THR A N 1
ATOM 2926 C CA . THR A 1 381 ? 21.750 6.306 -45.488 1.00 46.66 381 THR A CA 1
ATOM 2927 C C . THR A 1 381 ? 20.500 5.915 -44.709 1.00 46.66 381 THR A C 1
ATOM 2929 O O . THR A 1 381 ? 19.962 4.835 -44.945 1.00 46.66 381 THR A O 1
ATOM 2932 N N . SER A 1 382 ? 20.033 6.783 -43.806 1.00 48.47 382 SER A N 1
ATOM 2933 C CA . SER A 1 382 ? 18.778 6.551 -43.087 1.00 48.47 382 SER A CA 1
ATOM 2934 C C . SER A 1 382 ? 17.622 6.434 -44.082 1.00 48.47 382 SER A C 1
ATOM 2936 O O . SER A 1 382 ? 17.324 7.368 -44.832 1.00 48.47 382 SER A O 1
ATOM 2938 N N . VAL A 1 383 ? 16.997 5.259 -44.100 1.00 47.69 383 VAL A N 1
ATOM 2939 C CA . VAL A 1 383 ? 15.726 5.000 -44.768 1.00 47.69 383 VAL A CA 1
ATOM 2940 C C . VAL A 1 383 ? 14.721 4.795 -43.650 1.00 47.69 383 VAL A C 1
ATOM 2942 O O . VAL A 1 383 ? 14.745 3.760 -42.990 1.00 47.69 383 VAL A O 1
ATOM 2945 N N . LEU A 1 384 ? 13.875 5.801 -43.426 1.00 47.84 384 LEU A N 1
ATOM 2946 C CA . LEU A 1 384 ? 12.819 5.742 -42.421 1.00 47.84 384 LEU A CA 1
ATOM 2947 C C . LEU A 1 384 ? 11.949 4.492 -42.675 1.00 47.84 384 LEU A C 1
ATOM 2949 O O . LEU A 1 384 ? 11.487 4.321 -43.812 1.00 47.84 384 LEU A O 1
ATOM 2953 N N . PRO A 1 385 ? 11.724 3.616 -41.676 1.00 56.28 385 PRO A N 1
ATOM 2954 C CA . PRO A 1 385 ? 10.779 2.518 -41.829 1.00 56.28 385 PRO A CA 1
ATOM 2955 C C . PRO A 1 385 ? 9.373 3.069 -42.134 1.00 56.28 385 PRO A C 1
ATOM 2957 O O . PRO A 1 385 ? 9.051 4.201 -41.760 1.00 56.28 385 PRO A O 1
ATOM 2960 N N . PRO A 1 386 ? 8.514 2.311 -42.840 1.00 52.50 386 PRO A N 1
ATOM 2961 C CA . PRO A 1 386 ? 7.131 2.726 -43.034 1.00 52.50 386 PRO A CA 1
ATOM 2962 C C . PRO A 1 386 ? 6.443 2.851 -41.664 1.00 52.50 386 PRO A C 1
ATOM 2964 O O . PRO A 1 386 ? 6.693 2.004 -40.806 1.00 52.50 386 PRO A O 1
ATOM 2967 N N . PRO A 1 387 ? 5.568 3.851 -41.449 1.00 55.22 387 PRO A N 1
ATOM 2968 C CA . PRO A 1 387 ? 4.928 4.056 -40.156 1.00 55.22 387 PRO A CA 1
ATOM 2969 C C . PRO A 1 387 ? 4.033 2.862 -39.807 1.00 55.22 387 PRO A C 1
ATOM 2971 O O . PRO A 1 387 ? 2.923 2.719 -40.326 1.00 55.22 387 PRO A O 1
ATOM 2974 N N . THR A 1 388 ? 4.523 1.999 -38.920 1.00 64.69 388 THR A N 1
ATOM 2975 C CA . THR A 1 388 ? 3.694 1.039 -38.195 1.00 64.69 388 THR A CA 1
ATOM 2976 C C . THR A 1 388 ? 2.755 1.813 -37.286 1.00 64.69 388 THR A C 1
ATOM 2978 O O . THR A 1 388 ? 3.193 2.700 -36.559 1.00 64.69 388 THR A O 1
ATOM 2981 N N . THR A 1 389 ? 1.463 1.493 -37.322 1.00 82.06 389 THR A N 1
ATOM 2982 C CA . THR A 1 389 ? 0.504 2.047 -36.362 1.00 82.06 389 THR A CA 1
ATOM 2983 C C . THR A 1 389 ? 0.935 1.678 -34.937 1.00 82.06 389 THR A C 1
ATOM 2985 O O . THR A 1 389 ? 1.225 0.498 -34.725 1.00 82.06 389 THR A O 1
ATOM 2988 N N . PRO A 1 390 ? 0.949 2.633 -33.986 1.00 88.69 390 PRO A N 1
ATOM 2989 C CA . PRO A 1 390 ? 1.140 2.365 -32.566 1.00 88.69 390 PRO A CA 1
ATOM 2990 C C . PRO A 1 390 ? 0.366 1.148 -32.060 1.00 88.69 390 PRO A C 1
ATOM 2992 O O . PRO A 1 390 ? -0.854 1.037 -32.230 1.00 88.69 390 PRO A O 1
ATOM 2995 N N . GLY A 1 391 ? 1.094 0.228 -31.437 1.00 92.19 391 GLY A N 1
ATOM 2996 C CA . GLY A 1 391 ? 0.536 -0.865 -30.661 1.00 92.19 391 GLY A CA 1
ATOM 2997 C C . GLY A 1 391 ? -0.055 -0.351 -29.351 1.00 92.19 391 GLY A C 1
ATOM 2998 O O . GLY A 1 391 ? 0.389 0.653 -28.802 1.00 92.19 391 GLY A O 1
ATOM 2999 N N . ASN A 1 392 ? -1.073 -1.051 -28.860 1.00 96.62 392 ASN A N 1
ATOM 3000 C CA . ASN A 1 392 ? -1.638 -0.845 -27.531 1.00 96.62 392 ASN A CA 1
ATOM 3001 C C . ASN A 1 392 ? -1.506 -2.173 -26.781 1.00 96.62 392 ASN A C 1
ATOM 3003 O O . ASN A 1 392 ? -1.899 -3.216 -27.314 1.00 96.62 392 ASN A O 1
ATOM 3007 N N . TYR A 1 393 ? -0.936 -2.133 -25.583 1.00 97.50 393 TYR A N 1
ATOM 3008 C CA . TYR A 1 393 ? -0.613 -3.301 -24.767 1.00 97.50 393 TYR A CA 1
ATOM 3009 C C . TYR A 1 393 ? -1.205 -3.140 -23.366 1.00 97.50 393 TYR A C 1
ATOM 3011 O O . TYR A 1 393 ? -1.273 -2.025 -22.857 1.00 97.50 393 TYR A O 1
ATOM 3019 N N . SER A 1 394 ? -1.604 -4.242 -22.732 1.00 97.38 394 SER A N 1
ATOM 3020 C CA . SER A 1 394 ? -2.125 -4.252 -21.362 1.00 97.38 394 SER A CA 1
ATOM 3021 C C . SER A 1 394 ? -1.182 -4.981 -20.407 1.00 97.38 394 SER A C 1
ATOM 3023 O O . SER A 1 394 ? -0.584 -5.994 -20.779 1.00 97.38 394 SER A O 1
ATOM 3025 N N . ILE A 1 395 ? -1.087 -4.481 -19.176 1.00 98.12 395 ILE A N 1
ATOM 3026 C CA . ILE A 1 395 ? -0.474 -5.162 -18.035 1.00 98.12 395 ILE A CA 1
ATOM 3027 C C . ILE A 1 395 ? -1.499 -5.164 -16.899 1.00 98.12 395 ILE A C 1
ATOM 3029 O O . ILE A 1 395 ? -1.879 -4.114 -16.383 1.00 98.12 395 ILE A O 1
ATOM 3033 N N . ASP A 1 396 ? -1.958 -6.345 -16.513 1.00 98.19 396 ASP A N 1
ATOM 3034 C CA . ASP A 1 396 ? -2.897 -6.496 -15.406 1.00 98.19 396 ASP A CA 1
ATOM 3035 C C . ASP A 1 396 ? -2.108 -6.494 -14.088 1.00 98.19 396 ASP A C 1
ATOM 3037 O O . ASP A 1 396 ? -1.081 -7.170 -13.975 1.00 98.19 396 ASP A O 1
ATOM 3041 N N . ILE A 1 397 ? -2.566 -5.730 -13.094 1.00 97.25 397 ILE A N 1
ATOM 3042 C CA . ILE A 1 397 ? -2.054 -5.786 -11.723 1.00 97.25 397 ILE A CA 1
ATOM 3043 C C . ILE A 1 397 ? -3.010 -6.666 -10.919 1.00 97.25 397 ILE A C 1
ATOM 3045 O O . ILE A 1 397 ? -4.168 -6.297 -10.727 1.00 97.25 397 ILE A O 1
ATOM 3049 N N . SER A 1 398 ? -2.555 -7.850 -10.512 1.00 93.44 398 SER A N 1
ATOM 3050 C CA . SER A 1 398 ? -3.398 -8.839 -9.829 1.00 93.44 398 SER A CA 1
ATOM 3051 C C . SER A 1 398 ? -2.577 -9.808 -8.982 1.00 93.44 398 SER A C 1
ATOM 3053 O O . SER A 1 398 ? -1.530 -10.277 -9.437 1.00 93.44 398 SER A O 1
ATOM 3055 N N . GLY A 1 399 ? -3.076 -10.171 -7.803 1.00 88.81 399 GLY A N 1
ATOM 3056 C CA . GLY A 1 399 ? -2.395 -11.037 -6.845 1.00 88.81 399 GLY A CA 1
ATOM 3057 C C . GLY A 1 399 ? -1.084 -10.436 -6.339 1.00 88.81 399 GLY A C 1
ATOM 3058 O O . GLY A 1 399 ? -0.126 -11.182 -6.153 1.00 88.81 399 GLY A O 1
ATOM 3059 N N . PHE A 1 400 ? -1.021 -9.106 -6.188 1.00 90.00 400 PHE A N 1
ATOM 3060 C CA . PHE A 1 400 ? 0.208 -8.355 -5.910 1.00 90.00 400 PHE A CA 1
ATOM 3061 C C . PHE A 1 400 ? 1.330 -8.704 -6.907 1.00 90.00 400 PHE A C 1
ATOM 3063 O O . PHE A 1 400 ? 2.449 -9.061 -6.539 1.00 90.00 400 PHE A O 1
ATOM 3070 N N . SER A 1 401 ? 1.023 -8.632 -8.205 1.00 91.25 401 SER A N 1
ATOM 3071 C CA . SER A 1 401 ? 1.992 -8.859 -9.280 1.00 91.25 401 SER A CA 1
ATOM 3072 C C . SER A 1 401 ? 1.612 -8.120 -10.564 1.00 91.25 401 SER A C 1
ATOM 3074 O O . SER A 1 401 ? 0.438 -7.832 -10.789 1.00 91.25 401 SER A O 1
ATOM 3076 N N . PHE A 1 402 ? 2.600 -7.838 -11.417 1.00 94.62 402 PHE A N 1
ATOM 3077 C CA . PHE A 1 402 ? 2.396 -7.291 -12.763 1.00 94.62 402 PHE A CA 1
ATOM 3078 C C . PHE A 1 402 ? 2.364 -8.427 -13.792 1.00 94.62 402 PHE A C 1
ATOM 3080 O O . PHE A 1 402 ? 3.277 -9.253 -13.834 1.00 94.62 402 PHE A O 1
ATOM 3087 N N . SER A 1 403 ? 1.340 -8.465 -14.646 1.00 95.25 403 SER A N 1
ATOM 3088 C CA . SER A 1 403 ? 1.113 -9.545 -15.610 1.00 95.25 403 SER A CA 1
ATOM 3089 C C . SER A 1 403 ? 0.873 -9.005 -17.031 1.00 95.25 403 SER A C 1
ATOM 3091 O O . SER A 1 403 ? -0.209 -8.485 -17.305 1.00 95.25 403 SER A O 1
ATOM 3093 N N . PRO A 1 404 ? 1.835 -9.133 -17.969 1.00 96.38 404 PRO A N 1
ATOM 3094 C CA . PRO A 1 404 ? 3.198 -9.641 -17.789 1.00 96.38 404 PRO A CA 1
ATOM 3095 C C . PRO A 1 404 ? 4.107 -8.657 -17.034 1.00 96.38 404 PRO A C 1
ATOM 3097 O O . PRO A 1 404 ? 4.036 -7.448 -17.241 1.00 96.38 404 PRO A O 1
ATOM 3100 N N . SER A 1 405 ? 5.037 -9.178 -16.231 1.00 89.81 405 SER A N 1
ATOM 3101 C CA . SER A 1 405 ? 6.034 -8.360 -15.523 1.00 89.81 405 SER A CA 1
ATOM 3102 C C . SER A 1 405 ? 7.127 -7.812 -16.446 1.00 89.81 405 SER A C 1
ATOM 3104 O O . SER A 1 405 ? 7.677 -6.748 -16.181 1.00 89.81 405 SER A O 1
ATOM 3106 N N . ALA A 1 406 ? 7.420 -8.490 -17.559 1.00 91.81 406 ALA A N 1
ATOM 3107 C CA . ALA A 1 406 ? 8.347 -8.022 -18.587 1.00 91.81 406 ALA A CA 1
ATOM 3108 C C . ALA A 1 406 ? 7.655 -7.950 -19.955 1.00 91.81 406 ALA A C 1
ATOM 3110 O O . ALA A 1 406 ? 7.054 -8.930 -20.403 1.00 91.81 406 ALA A O 1
ATOM 3111 N N . LEU A 1 407 ? 7.765 -6.805 -20.632 1.00 94.00 407 LEU A N 1
ATOM 3112 C CA . LEU A 1 407 ? 7.126 -6.549 -21.925 1.00 94.00 407 LEU A CA 1
ATOM 3113 C C . LEU A 1 407 ? 8.090 -5.844 -22.890 1.00 94.00 407 LEU A C 1
ATOM 3115 O O . LEU A 1 407 ? 8.782 -4.905 -22.505 1.00 94.00 407 LEU A O 1
ATOM 3119 N N . THR A 1 408 ? 8.090 -6.258 -24.161 1.00 95.62 408 THR A N 1
ATOM 3120 C CA . THR A 1 408 ? 8.814 -5.566 -25.241 1.00 95.62 408 THR A CA 1
ATOM 3121 C C . THR A 1 408 ? 7.831 -4.860 -26.174 1.00 95.62 408 THR A C 1
ATOM 3123 O O . THR A 1 408 ? 6.922 -5.500 -26.709 1.00 95.62 408 THR A O 1
ATOM 3126 N N . VAL A 1 409 ? 8.040 -3.564 -26.400 1.00 95.31 409 VAL A N 1
ATOM 3127 C CA . VAL A 1 409 ? 7.237 -2.690 -27.278 1.00 95.31 409 VAL A CA 1
ATOM 3128 C C . VAL A 1 409 ? 8.147 -1.897 -28.227 1.00 95.31 409 VAL A C 1
ATOM 3130 O O . VAL A 1 409 ? 9.370 -1.953 -28.090 1.00 95.31 409 VAL A O 1
ATOM 3133 N N . ARG A 1 410 ? 7.585 -1.163 -29.194 1.00 95.31 410 ARG A N 1
ATOM 3134 C CA . ARG A 1 410 ? 8.341 -0.217 -30.040 1.00 95.31 410 ARG A CA 1
ATOM 3135 C C . ARG A 1 410 ? 8.156 1.235 -29.604 1.00 95.31 410 ARG A C 1
ATOM 3137 O O . ARG A 1 410 ? 7.216 1.555 -28.880 1.00 95.31 410 ARG A O 1
ATOM 3144 N N . VAL A 1 411 ? 9.012 2.119 -30.112 1.00 95.38 411 VAL A N 1
ATOM 3145 C CA . VAL A 1 411 ? 8.845 3.571 -29.999 1.00 95.38 411 VAL A CA 1
ATOM 3146 C C . VAL A 1 411 ? 7.470 3.996 -30.528 1.00 95.38 411 VAL A C 1
ATOM 3148 O O . VAL A 1 411 ? 7.075 3.645 -31.642 1.00 95.38 411 VAL A O 1
ATOM 3151 N N . GLY A 1 412 ? 6.749 4.767 -29.716 1.00 94.69 412 GLY A N 1
ATOM 3152 C CA . GLY A 1 412 ? 5.399 5.252 -29.993 1.00 94.69 412 GLY A CA 1
ATOM 3153 C C . GLY A 1 412 ? 4.275 4.256 -29.687 1.00 94.69 412 GLY A C 1
ATOM 3154 O O . GLY A 1 412 ? 3.115 4.615 -29.873 1.00 94.69 412 GLY A O 1
ATOM 3155 N N . ASP A 1 413 ? 4.569 3.038 -29.217 1.00 96.75 413 ASP A N 1
ATOM 3156 C CA . ASP A 1 413 ? 3.552 2.130 -28.670 1.00 96.75 413 ASP A CA 1
ATOM 3157 C C . ASP A 1 413 ? 3.113 2.586 -27.257 1.00 96.75 413 ASP A C 1
ATOM 3159 O O . ASP A 1 413 ? 3.901 3.148 -26.488 1.00 96.75 413 ASP A O 1
ATOM 3163 N N . THR A 1 414 ? 1.858 2.300 -26.893 1.00 97.56 414 THR A N 1
ATOM 3164 C CA . THR A 1 414 ? 1.268 2.617 -25.578 1.00 97.56 414 THR A CA 1
ATOM 3165 C C . THR A 1 414 ? 1.077 1.353 -24.737 1.00 97.56 414 THR A C 1
ATOM 3167 O O . THR A 1 414 ? 0.575 0.337 -25.228 1.00 97.56 414 THR A O 1
ATOM 3170 N N . VAL A 1 415 ? 1.431 1.425 -23.453 1.00 98.12 415 VAL A N 1
ATOM 3171 C CA . VAL A 1 415 ? 1.160 0.391 -22.442 1.00 98.12 415 VAL A CA 1
ATOM 3172 C C . VAL A 1 415 ? 0.167 0.939 -21.418 1.00 98.12 415 VAL A C 1
ATOM 3174 O O . VAL A 1 415 ? 0.355 2.043 -20.908 1.00 98.12 415 VAL A O 1
ATOM 3177 N N . THR A 1 416 ? -0.868 0.161 -21.108 1.00 97.88 416 THR A N 1
ATOM 3178 C CA . THR A 1 416 ? -1.883 0.462 -20.092 1.00 97.88 416 THR A CA 1
ATOM 3179 C C . THR A 1 416 ? -1.809 -0.559 -18.962 1.00 97.88 416 THR A C 1
ATOM 3181 O O . THR A 1 416 ? -1.980 -1.755 -19.191 1.00 97.88 416 THR A O 1
ATOM 3184 N N . TRP A 1 417 ? -1.606 -0.089 -17.736 1.00 98.06 417 TRP A N 1
ATOM 3185 C CA . TRP A 1 417 ? -1.743 -0.892 -16.525 1.00 98.06 417 TRP A CA 1
ATOM 3186 C C . TRP A 1 417 ? -3.173 -0.787 -16.001 1.00 98.06 417 TRP A C 1
ATOM 3188 O O . TRP A 1 417 ? -3.726 0.312 -15.983 1.00 98.06 417 TRP A O 1
ATOM 3198 N N . THR A 1 418 ? -3.754 -1.897 -15.547 1.00 97.25 418 THR A N 1
ATOM 3199 C CA . THR A 1 418 ? -5.092 -1.934 -14.923 1.00 97.25 418 THR A CA 1
ATOM 3200 C C . THR A 1 418 ? -4.993 -2.589 -13.556 1.00 97.25 418 THR A C 1
ATOM 3202 O O . THR A 1 418 ? -4.496 -3.711 -13.476 1.00 97.25 418 THR A O 1
ATOM 3205 N N . ASN A 1 419 ? -5.467 -1.939 -12.492 1.00 96.31 419 ASN A N 1
ATOM 3206 C CA . ASN A 1 419 ? -5.551 -2.601 -11.193 1.00 96.31 419 ASN A CA 1
ATOM 3207 C C . ASN A 1 419 ? -6.805 -3.489 -11.106 1.00 96.31 419 ASN A C 1
ATOM 3209 O O . ASN A 1 419 ? -7.912 -3.026 -11.377 1.00 96.31 419 ASN A O 1
ATOM 3213 N N . LEU A 1 420 ? -6.614 -4.760 -10.743 1.00 95.75 420 LEU A N 1
ATOM 3214 C CA . LEU A 1 420 ? -7.655 -5.769 -10.516 1.00 95.75 420 LEU A CA 1
ATOM 3215 C C . LEU A 1 420 ? -7.614 -6.346 -9.084 1.00 95.75 420 LEU A C 1
ATOM 3217 O O . LEU A 1 420 ? -8.414 -7.223 -8.756 1.00 95.75 420 LEU A O 1
ATOM 3221 N N . ASP A 1 421 ? -6.680 -5.884 -8.248 1.00 93.25 421 ASP A N 1
ATOM 3222 C CA . ASP A 1 421 ? -6.652 -6.154 -6.813 1.00 93.25 421 ASP A CA 1
ATOM 3223 C C . ASP A 1 421 ? -7.480 -5.114 -6.057 1.00 93.25 421 ASP A C 1
ATOM 3225 O O . ASP A 1 421 ? -7.635 -3.969 -6.482 1.00 93.25 421 ASP A O 1
ATOM 3229 N N . SER A 1 422 ? -7.953 -5.489 -4.866 1.00 91.06 422 SER A N 1
ATOM 3230 C CA . SER A 1 422 ? -8.563 -4.510 -3.964 1.00 91.06 422 SER A CA 1
ATOM 3231 C C . SER A 1 422 ? -7.535 -3.487 -3.461 1.00 91.06 422 SER A C 1
ATOM 3233 O O . SER A 1 422 ? -7.854 -2.301 -3.376 1.00 91.06 422 SER A O 1
ATOM 3235 N N . ALA A 1 423 ? -6.311 -3.935 -3.152 1.00 91.62 423 ALA A N 1
ATOM 3236 C CA . ALA A 1 423 ? -5.216 -3.112 -2.646 1.00 91.62 423 ALA A CA 1
ATOM 3237 C C . ALA A 1 423 ? -4.808 -2.002 -3.630 1.00 91.62 423 ALA A C 1
ATOM 3239 O O . ALA A 1 423 ? -4.821 -2.192 -4.847 1.00 91.62 423 ALA A O 1
ATOM 3240 N N . ILE A 1 424 ? -4.409 -0.838 -3.102 1.00 91.06 424 ILE A N 1
ATOM 3241 C CA . ILE A 1 424 ? -3.951 0.277 -3.940 1.00 91.06 424 ILE A CA 1
ATOM 3242 C C . ILE A 1 424 ? -2.521 0.013 -4.407 1.00 91.06 424 ILE A C 1
ATOM 3244 O O . ILE A 1 424 ? -1.607 -0.103 -3.590 1.00 91.06 424 ILE A O 1
ATOM 3248 N N . HIS A 1 425 ? -2.326 -0.005 -5.723 1.00 92.75 425 HIS A N 1
ATOM 3249 C CA . HIS A 1 425 ? -1.022 -0.207 -6.355 1.00 92.75 425 HIS A CA 1
ATOM 3250 C C . HIS A 1 425 ? -0.505 1.066 -7.032 1.00 92.75 425 HIS A C 1
ATOM 3252 O O . HIS A 1 425 ? -1.255 2.010 -7.293 1.00 92.75 425 HIS A O 1
ATOM 3258 N N . THR A 1 426 ? 0.787 1.090 -7.359 1.00 90.50 426 THR A N 1
ATOM 3259 C CA . THR A 1 426 ? 1.386 2.113 -8.226 1.00 90.50 426 THR A CA 1
ATOM 3260 C C . THR A 1 426 ? 2.215 1.477 -9.338 1.00 90.50 426 THR A C 1
ATOM 3262 O O . THR A 1 426 ? 2.735 0.371 -9.208 1.00 90.50 426 THR A O 1
ATOM 3265 N N . VAL A 1 427 ? 2.377 2.218 -10.429 1.00 91.12 427 VAL A N 1
ATOM 3266 C CA . VAL A 1 427 ? 3.385 2.012 -11.468 1.00 91.12 427 VAL A CA 1
ATOM 3267 C C . VAL A 1 427 ? 4.420 3.121 -11.289 1.00 91.12 427 VAL A C 1
ATOM 3269 O O . VAL A 1 427 ? 4.206 4.249 -11.731 1.00 91.12 427 VAL A O 1
ATOM 3272 N N . THR A 1 428 ? 5.507 2.839 -10.572 1.00 86.12 428 THR A N 1
ATOM 3273 C CA . THR A 1 428 ? 6.541 3.826 -10.216 1.00 86.12 428 THR A CA 1
ATOM 3274 C C . THR A 1 428 ? 7.842 3.514 -10.948 1.00 86.12 428 THR A C 1
ATOM 3276 O O . THR A 1 428 ? 8.465 2.488 -10.688 1.00 86.12 428 THR A O 1
ATOM 3279 N N . PHE A 1 429 ? 8.249 4.390 -11.871 1.00 84.06 429 PHE A N 1
ATOM 3280 C CA . PHE A 1 429 ? 9.433 4.214 -12.720 1.00 84.06 429 PHE A CA 1
ATOM 3281 C C . PHE A 1 429 ? 10.696 4.827 -12.106 1.00 84.06 429 PHE A C 1
ATOM 3283 O O . PHE A 1 429 ? 10.668 5.956 -11.610 1.00 84.06 429 PHE A O 1
ATOM 3290 N N . SER A 1 430 ? 11.835 4.138 -12.244 1.00 70.12 430 SER A N 1
ATOM 3291 C CA . SER A 1 430 ? 13.137 4.698 -11.852 1.00 70.12 430 SER A CA 1
ATOM 3292 C C . SER A 1 430 ? 13.467 5.970 -12.641 1.00 70.12 430 SER A C 1
ATOM 3294 O O . SER A 1 430 ? 13.234 6.046 -13.853 1.00 70.12 430 SER A O 1
ATOM 3296 N N . GLY A 1 431 ? 13.961 7.004 -11.953 1.00 64.88 431 GLY A N 1
ATOM 3297 C CA . GLY A 1 431 ? 14.346 8.294 -12.544 1.00 64.88 431 GLY A CA 1
ATOM 3298 C C . GLY A 1 431 ? 13.213 9.124 -13.177 1.00 64.88 431 GLY A C 1
ATOM 3299 O O . GLY A 1 431 ? 13.450 10.258 -13.597 1.00 64.88 431 GLY A O 1
ATOM 3300 N N . SER A 1 432 ? 11.984 8.595 -13.257 1.00 71.12 432 SER A N 1
ATOM 3301 C CA . SER A 1 432 ? 10.981 9.015 -14.252 1.00 71.12 432 SER A CA 1
ATOM 3302 C C . SER A 1 432 ? 9.599 9.265 -13.632 1.00 71.12 432 SER A C 1
ATOM 3304 O O . SER A 1 432 ? 8.581 8.717 -14.059 1.00 71.12 432 SER A O 1
ATOM 3306 N N . ALA A 1 433 ? 9.550 10.131 -12.615 1.00 66.06 433 ALA A N 1
ATOM 3307 C CA . ALA A 1 433 ? 8.309 10.504 -11.921 1.00 66.06 433 ALA A CA 1
ATOM 3308 C C . ALA A 1 433 ? 7.179 10.965 -12.867 1.00 66.06 433 ALA A C 1
ATOM 3310 O O . ALA A 1 433 ? 6.023 10.634 -12.638 1.00 66.06 433 ALA A O 1
ATOM 3311 N N . SER A 1 434 ? 7.503 11.661 -13.963 1.00 75.19 434 SER A N 1
ATOM 3312 C CA . SER A 1 434 ? 6.523 12.213 -14.917 1.00 75.19 434 SER A CA 1
ATOM 3313 C C . SER A 1 434 ? 5.731 11.177 -15.727 1.00 75.19 434 SER A C 1
ATOM 3315 O O . SER A 1 434 ? 4.801 11.562 -16.427 1.00 75.19 434 SER A O 1
ATOM 3317 N N . ILE A 1 435 ? 6.101 9.894 -15.669 1.00 80.88 435 ILE A N 1
ATOM 3318 C CA . ILE A 1 435 ? 5.350 8.776 -16.272 1.00 80.88 435 ILE A CA 1
ATOM 3319 C C . ILE A 1 435 ? 4.868 7.761 -15.223 1.00 80.88 435 ILE A C 1
ATOM 3321 O O . ILE A 1 435 ? 4.403 6.680 -15.576 1.00 80.88 435 ILE A O 1
ATOM 3325 N N . SER A 1 436 ? 4.992 8.081 -13.933 1.00 85.00 436 SER A N 1
ATOM 3326 C CA . SER A 1 436 ? 4.548 7.217 -12.836 1.00 85.00 436 SER A CA 1
ATOM 3327 C C . SER A 1 436 ? 3.095 7.512 -12.453 1.00 85.00 436 SER A C 1
ATOM 3329 O O . SER A 1 436 ? 2.670 8.663 -12.489 1.00 85.00 436 SER A O 1
ATOM 3331 N N . SER A 1 437 ? 2.328 6.490 -12.067 1.00 85.56 437 SER A N 1
ATOM 3332 C CA . SER A 1 437 ? 0.945 6.667 -11.589 1.00 85.56 437 SER A CA 1
ATOM 3333 C C . SER A 1 437 ? 0.925 7.237 -10.169 1.00 85.56 437 SER A C 1
ATOM 3335 O O . SER A 1 437 ? 1.709 6.769 -9.336 1.00 85.56 437 SER A O 1
ATOM 3337 N N . SER A 1 438 ? -0.031 8.103 -9.824 1.00 73.06 438 SER A N 1
ATOM 3338 C CA . SER A 1 438 ? -0.126 8.631 -8.452 1.00 73.06 438 SER A CA 1
ATOM 3339 C C . SER A 1 438 ? -0.877 7.717 -7.454 1.00 73.06 438 SER A C 1
ATOM 3341 O O . SER A 1 438 ? -0.903 7.991 -6.255 1.00 73.06 438 SER A O 1
ATOM 3343 N N . GLY A 1 439 ? -1.483 6.614 -7.915 1.00 84.62 439 GLY A N 1
ATOM 3344 C CA . GLY A 1 439 ? -2.074 5.556 -7.075 1.00 84.62 439 GLY A CA 1
ATOM 3345 C C . GLY A 1 439 ? -3.409 5.034 -7.607 1.00 84.62 439 GLY A C 1
ATOM 3346 O O . GLY A 1 439 ? -4.354 5.811 -7.736 1.00 84.62 439 GLY A O 1
ATOM 3347 N N . LEU A 1 440 ? -3.469 3.729 -7.889 1.00 88.12 440 LEU A N 1
ATOM 3348 C CA . LEU A 1 440 ? -4.556 3.043 -8.593 1.00 88.12 440 LEU A CA 1
ATOM 3349 C C . LEU A 1 440 ? -5.378 2.171 -7.632 1.00 88.12 440 LEU A C 1
ATOM 3351 O O . LEU A 1 440 ? -4.841 1.233 -7.046 1.00 88.12 440 LEU A O 1
ATOM 3355 N N . GLN A 1 441 ? -6.674 2.444 -7.496 1.00 89.81 441 GLN A N 1
ATOM 3356 C CA . GLN A 1 441 ? -7.649 1.574 -6.819 1.00 89.81 441 GLN A CA 1
ATOM 3357 C C . GLN A 1 441 ? -8.148 0.461 -7.759 1.00 89.81 441 GLN A C 1
ATOM 3359 O O . GLN A 1 441 ? -7.873 0.510 -8.954 1.00 89.81 441 GLN A O 1
ATOM 3364 N N . ASP A 1 442 ? -8.913 -0.506 -7.243 1.00 91.31 442 ASP A N 1
ATOM 3365 C CA . ASP A 1 442 ? -9.651 -1.505 -8.041 1.00 91.31 442 ASP A CA 1
ATOM 3366 C C . ASP A 1 442 ? -10.379 -0.853 -9.239 1.00 91.31 442 ASP A C 1
ATOM 3368 O O . ASP A 1 442 ? -11.215 0.041 -9.072 1.00 91.31 442 ASP A O 1
ATOM 3372 N N . GLY A 1 443 ? -10.023 -1.274 -10.455 1.00 91.25 443 GLY A N 1
ATOM 3373 C CA . GLY A 1 443 ? -10.557 -0.764 -11.718 1.00 91.25 443 GLY A CA 1
ATOM 3374 C C . GLY A 1 443 ? -9.905 0.513 -12.271 1.00 91.25 443 GLY A C 1
ATOM 3375 O O . GLY A 1 443 ? -10.220 0.885 -13.404 1.00 91.25 443 GLY A O 1
ATOM 3376 N N . ASP A 1 444 ? -9.001 1.175 -11.540 1.00 91.00 444 ASP A N 1
ATOM 3377 C CA . ASP A 1 444 ? -8.232 2.313 -12.065 1.00 91.00 444 ASP A CA 1
ATOM 3378 C C . ASP A 1 444 ? -7.175 1.851 -13.087 1.00 91.00 444 ASP A C 1
ATOM 3380 O O . ASP A 1 444 ? -6.591 0.767 -12.982 1.00 91.00 444 ASP A O 1
ATOM 3384 N N . THR A 1 445 ? -6.880 2.716 -14.063 1.00 93.62 445 THR A N 1
ATOM 3385 C CA . THR A 1 445 ? -5.891 2.452 -15.120 1.00 93.62 445 THR A CA 1
ATOM 3386 C C . THR A 1 445 ? -4.857 3.563 -15.244 1.00 93.62 445 THR A C 1
ATOM 3388 O O . THR A 1 445 ? -5.222 4.736 -15.268 1.00 93.62 445 THR A O 1
ATOM 3391 N N . HIS A 1 446 ? -3.592 3.197 -15.458 1.00 93.56 446 HIS A N 1
ATOM 3392 C CA . HIS A 1 446 ? -2.506 4.112 -15.838 1.00 93.56 446 HIS A CA 1
ATOM 3393 C C . HIS A 1 446 ? -2.059 3.828 -17.271 1.00 93.56 446 HIS A C 1
ATOM 3395 O O . HIS A 1 446 ? -2.070 2.671 -17.679 1.00 93.56 446 HIS A O 1
ATOM 3401 N N . SER A 1 447 ? -1.652 4.830 -18.054 1.00 94.94 447 SER A N 1
ATOM 3402 C CA . SER A 1 447 ? -1.174 4.612 -19.433 1.00 94.94 447 SER A CA 1
ATOM 3403 C C . SER A 1 447 ? 0.052 5.454 -19.769 1.00 94.94 447 SER A C 1
ATOM 3405 O O . SER A 1 447 ? 0.090 6.644 -19.471 1.00 94.94 447 SER A O 1
ATOM 3407 N N . VAL A 1 448 ? 1.035 4.838 -20.431 1.00 94.69 448 VAL A N 1
ATOM 3408 C CA . VAL A 1 448 ? 2.289 5.478 -20.859 1.00 94.69 448 VAL A CA 1
ATOM 3409 C C . VAL A 1 448 ? 2.573 5.126 -22.318 1.00 94.69 448 VAL A C 1
ATOM 3411 O O . VAL A 1 448 ? 2.578 3.952 -22.689 1.00 94.69 448 VAL A O 1
ATOM 3414 N N . THR A 1 449 ? 2.843 6.141 -23.139 1.00 95.56 449 THR A N 1
ATOM 3415 C CA . THR A 1 449 ? 3.384 5.984 -24.499 1.00 95.56 449 THR A CA 1
ATOM 3416 C C . THR A 1 449 ? 4.899 6.152 -24.455 1.00 95.56 449 THR A C 1
ATOM 3418 O O . THR A 1 449 ? 5.402 7.067 -23.805 1.00 95.56 449 THR A O 1
ATOM 3421 N N . PHE A 1 450 ? 5.633 5.258 -25.117 1.00 93.50 450 PHE A N 1
ATOM 3422 C CA . PHE A 1 450 ? 7.091 5.193 -25.007 1.00 93.50 450 PHE A CA 1
ATOM 3423 C C . PHE A 1 450 ? 7.791 5.816 -26.220 1.00 93.50 450 PHE A C 1
ATOM 3425 O O . PHE A 1 450 ? 8.059 5.149 -27.214 1.00 93.50 450 PHE A O 1
ATOM 3432 N N . ASP A 1 451 ? 8.136 7.101 -26.131 1.00 93.06 451 ASP A N 1
ATOM 3433 C CA . ASP A 1 451 ? 8.722 7.880 -27.238 1.00 93.06 451 ASP A CA 1
ATOM 3434 C C . ASP A 1 451 ? 10.256 7.747 -27.385 1.00 93.06 451 ASP A C 1
ATOM 3436 O O . ASP A 1 451 ? 10.903 8.560 -28.051 1.00 93.06 451 ASP A O 1
ATOM 3440 N N . SER A 1 452 ? 10.893 6.761 -26.747 1.00 91.06 452 SER A N 1
ATOM 3441 C CA . SER A 1 452 ? 12.348 6.546 -26.826 1.00 91.06 452 SER A CA 1
ATOM 3442 C C . SER A 1 452 ? 12.745 5.098 -26.547 1.00 91.06 452 SER A C 1
ATOM 3444 O O . SER A 1 452 ? 12.137 4.429 -25.717 1.00 91.06 452 SER A O 1
ATOM 3446 N N . VAL A 1 453 ? 13.790 4.625 -27.234 1.00 92.50 453 VAL A N 1
ATOM 3447 C CA . VAL A 1 453 ? 14.377 3.296 -27.004 1.00 92.50 453 VAL A CA 1
ATOM 3448 C C . VAL A 1 453 ? 15.092 3.227 -25.654 1.00 92.50 453 VAL A C 1
ATOM 3450 O O . VAL A 1 453 ? 15.755 4.180 -25.243 1.00 92.50 453 VAL A O 1
ATOM 3453 N N . GLY A 1 454 ? 14.991 2.084 -24.975 1.00 88.19 454 GLY A N 1
ATOM 3454 C CA . GLY A 1 454 ? 15.596 1.882 -23.659 1.00 88.19 454 GLY A CA 1
ATOM 3455 C C . GLY A 1 454 ? 14.920 0.786 -22.839 1.00 88.19 454 GLY A C 1
ATOM 3456 O O . GLY A 1 454 ? 13.983 0.133 -23.297 1.00 88.19 454 GLY A O 1
ATOM 3457 N N . THR A 1 455 ? 15.398 0.607 -21.608 1.00 88.88 455 THR A N 1
ATOM 3458 C CA . THR A 1 455 ? 14.844 -0.339 -20.631 1.00 88.88 455 THR A CA 1
ATOM 3459 C C . THR A 1 455 ? 14.330 0.443 -19.429 1.00 88.88 455 THR A C 1
ATOM 3461 O O . THR A 1 455 ? 15.103 1.093 -18.729 1.00 88.88 455 THR A O 1
ATOM 3464 N N . TYR A 1 456 ? 13.023 0.381 -19.195 1.00 87.94 456 TYR A N 1
ATOM 3465 C CA . TYR A 1 456 ? 12.309 1.141 -18.177 1.00 87.94 456 TYR A CA 1
ATOM 3466 C C . TYR A 1 456 ? 11.876 0.198 -17.052 1.00 87.94 456 TYR A C 1
ATOM 3468 O O . TYR A 1 456 ? 10.858 -0.489 -17.165 1.00 87.94 456 TYR A O 1
ATOM 3476 N N . ALA A 1 457 ? 12.671 0.150 -15.982 1.00 87.25 457 ALA A N 1
ATOM 3477 C CA . ALA A 1 457 ? 12.339 -0.582 -14.763 1.00 87.25 457 ALA A CA 1
ATOM 3478 C C . ALA A 1 457 ? 11.327 0.203 -13.912 1.00 87.25 457 ALA A C 1
ATOM 3480 O O . ALA A 1 457 ? 11.460 1.421 -13.730 1.00 87.25 457 ALA A O 1
ATOM 3481 N N . TYR A 1 458 ? 10.332 -0.502 -13.381 1.00 88.94 458 TYR A N 1
ATOM 3482 C CA . TYR A 1 458 ? 9.287 0.049 -12.525 1.00 88.94 458 TYR A CA 1
ATOM 3483 C C . TYR A 1 458 ? 8.882 -0.931 -11.418 1.00 88.94 458 TYR A C 1
ATOM 3485 O O . TYR A 1 458 ? 9.157 -2.128 -11.490 1.00 88.94 458 TYR A O 1
ATOM 3493 N N . GLY A 1 459 ? 8.200 -0.428 -10.392 1.00 88.25 459 GLY A N 1
ATOM 3494 C CA . GLY A 1 459 ? 7.615 -1.255 -9.339 1.00 88.25 459 GLY A CA 1
ATOM 3495 C C . GLY A 1 459 ? 6.448 -0.581 -8.626 1.00 88.25 459 GLY A C 1
ATOM 3496 O O . GLY A 1 459 ? 6.095 0.557 -8.9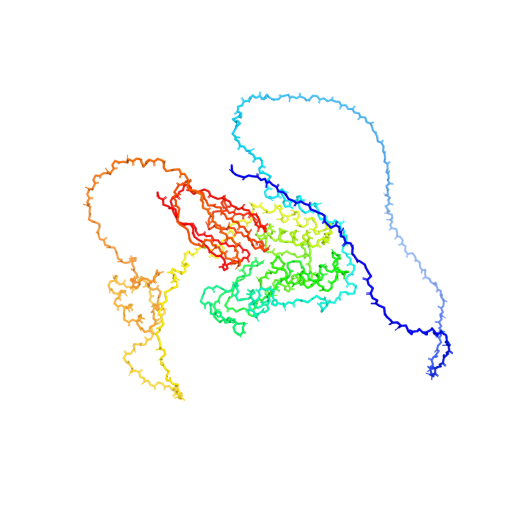42 1.00 88.25 459 GLY A O 1
ATOM 3497 N N . CYS A 1 460 ? 5.858 -1.281 -7.659 1.00 88.50 460 CYS A N 1
ATOM 3498 C CA . CYS A 1 460 ? 4.829 -0.722 -6.785 1.00 88.50 460 CYS A CA 1
ATOM 3499 C C . CYS A 1 460 ? 5.471 -0.104 -5.537 1.00 88.50 460 CYS A C 1
ATOM 3501 O O . CYS A 1 460 ? 6.192 -0.778 -4.806 1.00 88.50 460 CYS A O 1
ATOM 3503 N N . SER A 1 461 ? 5.186 1.170 -5.266 1.00 82.19 461 SER A N 1
ATOM 3504 C CA . SER A 1 461 ? 5.762 1.911 -4.138 1.00 82.19 461 SER A CA 1
ATOM 3505 C C . SER A 1 461 ? 5.429 1.315 -2.763 1.00 82.19 461 SER A C 1
ATOM 3507 O O . SER A 1 461 ? 6.366 1.061 -2.008 1.00 82.19 461 SER A O 1
ATOM 3509 N N . PRO A 1 462 ? 4.152 1.061 -2.408 1.00 82.75 462 PRO A N 1
ATOM 3510 C CA . PRO A 1 462 ? 3.822 0.411 -1.138 1.00 82.75 462 PRO A CA 1
ATOM 3511 C C . PRO A 1 462 ? 4.189 -1.082 -1.090 1.00 82.75 462 PRO A C 1
ATOM 3513 O O . PRO A 1 462 ? 4.280 -1.638 0.002 1.00 82.75 462 PRO A O 1
ATOM 3516 N N . HIS A 1 463 ? 4.409 -1.740 -2.239 1.00 86.56 463 HIS A N 1
ATOM 3517 C CA . HIS A 1 463 ? 4.583 -3.197 -2.347 1.00 86.56 463 HIS A CA 1
ATOM 3518 C C . HIS A 1 463 ? 5.887 -3.547 -3.112 1.00 86.56 463 HIS A C 1
ATOM 3520 O O . HIS A 1 463 ? 5.824 -3.956 -4.273 1.00 86.56 463 HIS A O 1
ATOM 3526 N N . PRO A 1 464 ? 7.085 -3.397 -2.507 1.00 79.06 464 PRO A N 1
ATOM 3527 C CA . PRO A 1 464 ? 8.368 -3.368 -3.235 1.00 79.06 464 PRO A CA 1
ATOM 3528 C C . PRO A 1 464 ? 8.791 -4.676 -3.925 1.00 79.06 464 PRO A C 1
ATOM 3530 O O . PRO A 1 464 ? 9.674 -4.667 -4.786 1.00 79.06 464 PRO A O 1
ATOM 3533 N N . SER A 1 465 ? 8.181 -5.808 -3.564 1.00 77.94 465 SER A N 1
ATOM 3534 C CA . SER A 1 465 ? 8.358 -7.087 -4.263 1.00 77.94 465 SER A CA 1
ATOM 3535 C C . SER A 1 465 ? 7.697 -7.101 -5.650 1.00 77.94 465 SER A C 1
ATOM 3537 O O . SER A 1 465 ? 8.081 -7.892 -6.510 1.00 77.94 465 SER A O 1
ATOM 3539 N N . MET A 1 466 ? 6.749 -6.195 -5.912 1.00 88.00 466 MET A N 1
ATOM 3540 C CA . MET A 1 466 ? 6.138 -6.011 -7.226 1.00 88.00 466 MET A CA 1
ATOM 3541 C C . MET A 1 466 ? 7.045 -5.171 -8.118 1.00 88.00 466 MET A C 1
ATOM 3543 O O . MET A 1 466 ? 7.162 -3.956 -7.939 1.00 88.00 466 MET A O 1
ATOM 3547 N N . GLN A 1 467 ? 7.652 -5.812 -9.113 1.00 86.69 467 GLN A N 1
ATOM 3548 C CA . GLN A 1 467 ? 8.579 -5.174 -10.045 1.00 86.69 467 GLN A CA 1
ATOM 3549 C C . GLN A 1 467 ? 8.320 -5.629 -11.483 1.00 86.69 467 GLN A C 1
ATOM 3551 O O . GLN A 1 467 ? 7.824 -6.733 -11.723 1.00 86.69 467 GLN A O 1
ATOM 3556 N N . GLY A 1 468 ? 8.660 -4.772 -12.441 1.00 89.75 468 GLY A N 1
ATOM 3557 C CA . GLY A 1 468 ? 8.501 -5.042 -13.861 1.00 89.75 468 GLY A CA 1
ATOM 3558 C C . GLY A 1 468 ? 9.383 -4.169 -14.749 1.00 89.75 468 GLY A C 1
ATOM 3559 O O . GLY A 1 468 ? 10.016 -3.213 -14.298 1.00 89.75 468 GLY A O 1
ATOM 3560 N N . THR A 1 469 ? 9.421 -4.513 -16.035 1.00 92.12 469 THR A N 1
ATOM 3561 C CA . THR A 1 469 ? 10.320 -3.905 -17.021 1.00 92.12 469 THR A CA 1
ATOM 3562 C C . THR A 1 469 ? 9.632 -3.743 -18.372 1.00 92.12 469 THR A C 1
ATOM 3564 O O . THR A 1 469 ? 9.127 -4.716 -18.936 1.00 92.12 469 THR A O 1
ATOM 3567 N N . ILE A 1 470 ? 9.672 -2.530 -18.932 1.00 93.31 470 ILE A N 1
ATOM 3568 C CA . ILE A 1 470 ? 9.331 -2.274 -20.339 1.00 93.31 470 ILE A CA 1
ATOM 3569 C C . ILE A 1 470 ? 10.621 -2.099 -21.143 1.00 93.31 470 ILE A C 1
ATOM 3571 O O . ILE A 1 470 ? 11.421 -1.213 -20.852 1.00 93.31 470 ILE A O 1
ATOM 3575 N N . THR A 1 471 ? 10.815 -2.916 -22.176 1.00 93.88 471 THR A N 1
ATOM 3576 C CA . THR A 1 471 ? 11.916 -2.776 -23.140 1.00 93.88 471 THR A CA 1
ATOM 3577 C C . THR A 1 471 ? 11.375 -2.171 -24.430 1.00 93.88 471 THR A C 1
ATOM 3579 O O . THR A 1 471 ? 10.503 -2.757 -25.069 1.00 93.88 471 THR A O 1
ATOM 3582 N N . VAL A 1 472 ? 11.897 -1.015 -24.832 1.00 94.06 472 VAL A N 1
ATOM 3583 C CA . VAL A 1 472 ? 11.430 -0.257 -25.999 1.00 94.06 472 VAL A CA 1
ATOM 3584 C C . VAL A 1 472 ? 12.461 -0.344 -27.121 1.00 94.06 472 VAL A C 1
ATOM 3586 O O . VAL A 1 472 ? 13.625 0.014 -26.927 1.00 94.06 472 VAL A O 1
ATOM 3589 N N . THR A 1 473 ? 12.036 -0.812 -28.295 1.00 93.56 473 THR A N 1
ATOM 3590 C CA . THR A 1 473 ? 12.865 -0.939 -29.507 1.00 93.56 473 THR A CA 1
ATOM 3591 C C . THR A 1 473 ? 12.429 0.024 -30.614 1.00 93.56 473 THR A C 1
ATOM 3593 O O . THR A 1 473 ? 11.371 0.639 -30.527 1.00 93.56 473 THR A O 1
ATOM 3596 N N . GLU A 1 474 ? 13.225 0.132 -31.678 1.00 88.19 474 GLU A N 1
ATOM 3597 C CA . GLU A 1 474 ? 12.787 0.703 -32.969 1.00 88.19 474 GLU A CA 1
ATOM 3598 C C . GLU A 1 474 ? 11.630 -0.118 -33.589 1.00 88.19 474 GLU A C 1
ATOM 3600 O O . GLU A 1 474 ? 11.590 -1.352 -33.342 1.00 88.19 474 GLU A O 1
#

Secondary structure (DSSP, 8-state):
-----------------------------------------------------------------------------------------------PPPHHHHHHHHHTTS-B-PPPP-TT--GGGS--S---SSSSS-HHHHHHHHT-BSS-EEETTTTEEES-BEEETTTTEEES-GGGEEEEESS-TTHHHHTTGGG--HHHHHHHTT-GGGEEEEEHHHHHHHTT--TTT----GGGHHHHHHHHHHHHHHHT--B-HHHHHHHHHHHTTTT-S----TT-SS--------------------------S---SSPPPP--S---GGGSSSHHHHHHHHHHHHHHHSSTTS--SSSSS-TTGGG--PPP----PPPPPP-PPP-----EEEEEE-SSSEESSEEEEETT-EEEEEE-SSS-B--EETT-GGGS-S-B-TT-EEEEE--S-EEEEEE-SS-TT-EEEEEEE-

Sequence (474 aa):
MSNPKGWFDERPKRDLRLLAFVLAASVMAASCSERLPTSTEQVESTTPTIETTANMTGSETTAVEAAESDSETANSETGSESSLSPNASLDNEEGQIDETERWLMTLEAISLEEEQPRSGYDRDSWPHWRDTNGSGCDSRKDLVMLYAFEDAVLDYDSCSVSGGVWYSWFDGVTTDNSSSFDVDHIVSLAEAHDSGGANWSRSKKQEFANDERNLLLVSASSNRSKSDKDVAEWRPMQPVWCITARMVVSVKYTYGLSVDQAEFDALEEMLGYCGKEGQISWWVENPTMPTSAPSTTAAVTQTTTATKPSAPSSTDDGIPPNPGNTKNCSDFDSYQEAKAWFDYYYPHYGDVAFLDSDGDGEPCESLAELPTPTTTIPSPTSVLPPPTTPGNYSIDISGFSFSPSALTVRVGDTVTWTNLDSAIHTVTFSGSASISSSGLQDGDTHSVTFDSVGTYAYGCSPHPSMQGTITVTE

pLDDT: mean 71.83, std 25.93, range [25.05, 98.69]

Foldseek 3Di:
DDDDDDDDDDDDDDDDDDDDDDDDDDDDDDDDDDDDDDDDDDDDDDDDDDDDDDDDDDDDDDDDDDDDDDDDDDDDDDDDDDDDDDDDDCDDDPDDDPPLVVLLVLLVVAAADDFADLVQDDVVLQDAFDDPPPLCGTLFLCQLQQQFDDPWDADSVVSDIAFGKHAALLEGDIDRDSVQKGKAFLQHLSSCCRLPCVPPHSVVSHCSNNAQLRIFIHGPVQRVVCPNHAQLSDGGPLLCLQVSLVSVSLSCSVSRGHDHPSNSVRSNVSSVCQVVSPQLPSPPPDPPDDPDDDDDDDDDDDDDDDDDDDDDDDDDPPQDPQPAQPDELVRDPAQVRLLVVQVNCCVPPNCRNCQCVPRPSRGPCVRVPDDDDDDDDDDDDDDDDDDDPAAEEEWECPPNETVVQEEEGEAFHKYKYFYQGQHKWKWRWPPCNVQIDSIHGHGRMGMDHHRDADKIKTATSSRRSHIGIYGYHD